Protein 3GIU (pdb70)

Sequence (419 aa):
HILVTGFAPFDNNQNNIINPSWEAVTQQLEDIIIGGTTHHTTIDKLKLPTSFKKKVVDNNIIINKTLASSNHYDVVLAIGQAGGRNAITPERVAIINIDDARIPDNDDFQPIDQQAIHLDGAPAYFSNLPVKATQSSSIINQGLPGALSNSAGTFVCCNHTLYHLGYLQDKHYPHLRFGFIHVPYIPEEQVIGKPDTPSPLEKKIVAGLTAAIEEAISNDEDLLHLALGTTTTEEAHILVTGFAPFDNQNNINPSWEAVTTQQLEDIIIGTHTTIDDKLKLPTSFKKKVDNNIIINKTLASSNHYDVVLAIGQAGGRNAITPERVAIINIDDARIPDNDDFQPIDQAIHLDGAPPAYFSNLPVKATQSSSIINQGLPGALSNSAGTFVCCNHTLYHLGYLQDKHYPHLRFGFIHVPYIPEQVIGKPDTPPSPLEEKIVAGLTAAIEAISNDEDLHLALGTTTTEE

Solvent-accessible surface area: 16725 Å² total

Nearest PDB structures (foldseek):
  3lac-assembly1_A  TM=9.594E-01  e=1.914E-24  Bacillus anthracis
  4gxh-assembly1_C  TM=9.500E-01  e=2.307E-24  Xenorhabdus bovienii SS-2004
  1z8w-assembly1_A  TM=9.478E-01  e=9.084E-23  Pyrococcus furiosus
  1x10-assembly1_B  TM=9.286E-01  e=2.618E-22  Pyrococcus furiosus
  5z47-assembly1_A  TM=9.143E-01  e=6.673E-20  Deinococcus radiodurans R1 = ATCC 13939 = DSM 20539

Secondary structure (DSSP, 8-state):
-EEEEEEPP-TT-S--HHHHHHHHS-SEETTEEEEEEEEPS-HHHHHHHHHHHHHHS--SEEEEEEE-TT--SBEEB-EEES-EE-SS--TTS---EEE-S-TTS-SEEE--S-S---HHHHHTT--B--BS---SSHHHHHHHHHHHHHHHT-TT-EEEEEEEPPPGGGGTT-TT----HHHHHHHHHHHHHT--SSPPP--S-----/--EEEEEE---TT-S--HHHHHHHHS-SEETTEEEEEEEEPS-HHHHHHHHHHHHHHS--SEEEEEEE-TT--SBEEB-EEES-EE-SS--TTS---EEE-S-TTS-SEEE--S-S---HHHHHTT--B--BS---SSHHHHHHHHHHHHHHHT-TT-EEEEEEEPPPGGG-TT-TTS---HHHHHHHHHHHHHT--SSPPP--S-----

Radius of gyration: 21.15 Å; Cα contacts (8 Å, |Δi|>4): 1053; chains: 2; bounding box: 41×49×60 Å

Foldseek 3Di:
DEEEEEEQDWPPDRDWLSLVLQVPADCQQPPDGYDYYYDYQALVPRLVVVVVVVVVDPDQEYEYEGADWQDAFKEWEFKAAQAADAPFAGPVRDGDHGDGLDPPDDRMFTFQWLRQLLVLLVVVVGGGAYHHYPDRGSQSSNQRSVRRCCVPPNVSHGYTYIYFYAADVRCDVPPPIHHHSVSVSVSVSSSVNSTDNDHHDDDPRDDPD/DEEEEEEEADDPPDRGWLSLVLLVVADCQQPNYGYDYDYDYQALVGLLVVVVVDVVVDDGQEYEYEGADWQDAFKEWEFKAAQAADAPFAGPVRHGDHGDGLDPPDDRMATFPWQRQLLVLLVVVVGHGAYDHYPDRGNQSSNQRSVRRCCVPPNVSHGYIYIYFYAAPVVCVVPVSIHHHSVSVSVSVSSVVNSTDNDHHDPDPRDDDD

Organism: Staphylococcus aureus (strain COL) (NCBI:txid93062)

B-factor: mean 13.6, std 8.49, range [3.36, 67.84]

Structure (mmCIF, N/CA/C/O backbone):
data_3GIU
#
_entry.id   3GIU
#
_cell.length_a   42.790
_cell.length_b   81.000
_cell.length_c   119.910
_cell.angle_alpha   90.00
_cell.angle_beta   90.00
_cell.angle_gamma   90.00
#
_symmetry.space_group_name_H-M   'P 21 21 21'
#
loop_
_entity.id
_entity.type
_entity.pdbx_description
1 polymer 'Pyrrolidone-carboxylate peptidase'
2 non-polymer 'ZINC ION'
3 non-polymer 'ACETIC ACID'
4 non-polymer 'TETRAETHYLENE GLYCOL'
5 non-polymer GLYCEROL
6 non-polymer DI(HYDROXYETHYL)ETHER
7 water water
#
loop_
_atom_site.group_PDB
_atom_site.id
_atom_site.type_symbol
_atom_site.label_atom_id
_atom_site.label_alt_id
_atom_site.label_comp_id
_atom_site.label_asym_id
_atom_site.label_entity_id
_atom_site.label_seq_id
_atom_site.pdbx_PDB_ins_code
_atom_site.Cartn_x
_atom_site.Cartn_y
_atom_site.Cartn_z
_atom_site.occupancy
_atom_site.B_iso_or_equiv
_atom_site.auth_seq_id
_atom_site.auth_comp_id
_atom_site.auth_asym_id
_atom_site.auth_atom_id
_atom_site.pdbx_PDB_model_num
ATOM 17 N N . HIS A 1 5 ? 11.555 14.847 -34.236 1.00 10.18 2 HIS A N 1
ATOM 18 C CA . HIS A 1 5 ? 12.723 14.493 -35.021 1.00 9.22 2 HIS A CA 1
ATOM 19 C C . HIS A 1 5 ? 13.797 13.995 -34.065 1.00 8.53 2 HIS A C 1
ATOM 20 O O . HIS A 1 5 ? 14.230 14.733 -33.179 1.00 9.28 2 HIS A O 1
ATOM 27 N N . ILE A 1 6 ? 14.215 12.748 -34.264 1.00 8.50 3 ILE A N 1
ATOM 28 C CA . ILE A 1 6 ? 15.090 12.052 -33.356 1.00 8.53 3 ILE A CA 1
ATOM 29 C C . ILE A 1 6 ? 16.391 11.693 -34.020 1.00 8.48 3 ILE A C 1
ATOM 30 O O . ILE A 1 6 ? 16.414 11.144 -35.117 1.00 10.01 3 ILE A O 1
ATOM 35 N N . LEU A 1 7 ? 17.477 12.066 -33.363 1.00 7.70 4 LEU A N 1
ATOM 36 C CA . LEU A 1 7 ? 18.792 11.595 -33.751 1.00 8.25 4 LEU A CA 1
ATOM 37 C C . LEU A 1 7 ? 19.071 10.318 -32.960 1.00 8.49 4 LEU A C 1
ATOM 38 O O . LEU A 1 7 ? 19.073 10.366 -31.739 1.00 9.17 4 LEU A O 1
ATOM 43 N N . VAL A 1 8 ? 19.293 9.202 -33.654 1.00 7.13 5 VAL A N 1
ATOM 44 C CA . VAL A 1 8 ? 19.591 7.933 -33.018 1.00 6.62 5 VAL A CA 1
ATOM 45 C C . VAL A 1 8 ? 21.032 7.599 -33.413 1.00 7.66 5 VAL A C 1
ATOM 46 O O . VAL A 1 8 ? 21.379 7.529 -34.590 1.00 7.59 5 VAL A O 1
ATOM 50 N N . THR A 1 9 ? 21.866 7.344 -32.407 1.00 6.94 6 THR A N 1
ATOM 51 C CA . THR A 1 9 ? 23.261 7.065 -32.643 1.00 7.22 6 THR A CA 1
ATOM 52 C C . THR A 1 9 ? 23.623 5.650 -32.233 1.00 7.24 6 THR A C 1
ATOM 53 O O . THR A 1 9 ? 23.004 5.062 -31.341 1.00 7.21 6 THR A O 1
ATOM 57 N N . GLY A 1 10 ? 24.631 5.095 -32.903 1.00 6.89 7 GLY A N 1
ATOM 58 C CA . GLY A 1 10 ? 25.252 3.842 -32.487 1.00 5.82 7 GLY A CA 1
ATOM 59 C C . GLY A 1 10 ? 26.753 4.042 -32.506 1.00 6.51 7 GLY A C 1
ATOM 60 O O . GLY A 1 10 ? 27.245 4.976 -33.154 1.00 8.26 7 GLY A O 1
ATOM 61 N N . PHE A 1 11 ? 27.487 3.156 -31.847 1.00 6.10 8 PHE A N 1
ATOM 62 C CA . PHE A 1 11 ? 28.923 3.242 -31.743 1.00 6.22 8 PHE A CA 1
ATOM 63 C C 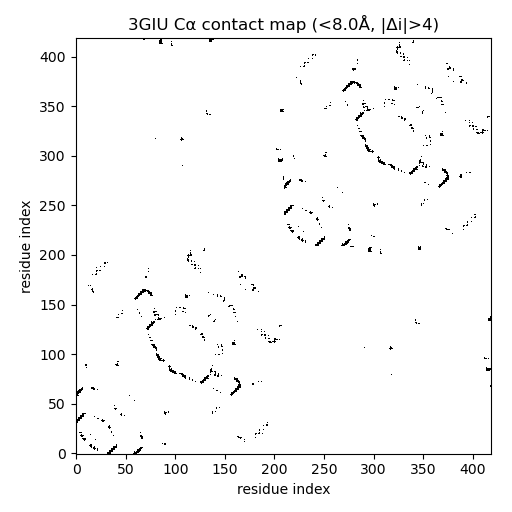. PHE A 1 11 ? 29.655 2.281 -32.679 1.00 6.91 8 PHE A C 1
ATOM 64 O O . PHE A 1 11 ? 29.183 1.203 -33.040 1.00 6.84 8 PHE A O 1
ATOM 72 N N . ALA A 1 12 ? 30.858 2.703 -33.044 1.00 6.66 9 ALA A N 1
ATOM 73 C CA . ALA A 1 12 ? 31.807 1.891 -33.797 1.00 6.45 9 ALA A CA 1
ATOM 74 C C . ALA A 1 12 ? 32.285 0.679 -32.973 1.00 6.22 9 ALA A C 1
ATOM 75 O O . ALA A 1 12 ? 32.291 0.708 -31.741 1.00 6.42 9 ALA A O 1
ATOM 77 N N . PRO A 1 13 ? 32.732 -0.392 -33.639 1.00 6.49 10 PRO A N 1
ATOM 78 C CA . PRO A 1 13 ? 33.314 -1.530 -32.929 1.00 6.97 10 PRO A CA 1
ATOM 79 C C . PRO A 1 13 ? 34.511 -1.101 -32.114 1.00 7.65 10 PRO A C 1
ATOM 80 O O . PRO A 1 13 ? 35.239 -0.187 -32.498 1.00 8.48 10 PRO A O 1
ATOM 84 N N . PHE A 1 14 ? 34.737 -1.785 -31.012 1.00 7.30 11 PHE A N 1
ATOM 85 C CA . PHE A 1 14 ? 35.871 -1.486 -30.153 1.00 7.26 11 PHE A CA 1
ATOM 86 C C . PHE A 1 14 ? 36.291 -2.748 -29.403 1.00 8.72 11 PHE A C 1
ATOM 87 O O . PHE A 1 14 ? 35.642 -3.785 -29.491 1.00 9.15 11 PHE A O 1
ATOM 95 N N . ASP A 1 15 ? 37.372 -2.641 -28.639 1.00 11.56 12 ASP A N 1
ATOM 96 C CA . ASP A 1 15 ? 37.903 -3.771 -27.843 1.00 13.03 12 ASP A CA 1
ATOM 97 C C . ASP A 1 15 ? 38.112 -5.036 -28.679 1.00 14.43 12 ASP A C 1
ATOM 98 O O . ASP A 1 15 ? 37.733 -6.135 -28.270 1.00 14.44 12 ASP A O 1
ATOM 103 N N . ASN A 1 16 ? 38.693 -4.853 -29.862 1.00 15.44 13 ASN A N 1
ATOM 104 C CA A ASN A 1 16 ? 39.028 -5.953 -30.778 0.70 17.25 13 ASN A CA 1
ATOM 105 C CA B ASN A 1 16 ? 39.036 -5.961 -30.779 0.30 16.45 13 ASN A CA 1
ATOM 106 C C . ASN A 1 16 ? 37.841 -6.681 -31.414 1.00 16.55 13 ASN A C 1
ATOM 107 O O . ASN A 1 16 ? 37.999 -7.723 -32.042 1.00 18.30 13 ASN A O 1
ATOM 116 N N . GLN A 1 17 ? 36.652 -6.113 -31.282 1.00 13.27 14 GLN A N 1
ATOM 117 C CA . GLN A 1 17 ? 35.464 -6.645 -31.946 1.00 11.70 14 GLN A CA 1
ATOM 118 C C . GLN A 1 17 ? 35.425 -6.043 -33.340 1.00 10.61 14 GLN A C 1
ATOM 119 O O . GLN A 1 17 ? 35.944 -4.944 -33.566 1.00 12.22 14 GLN A O 1
ATOM 125 N N A ASN A 1 18 ? 34.854 -6.747 -34.302 0.70 9.71 15 ASN A N 1
ATOM 126 N N B ASN A 1 18 ? 34.780 -6.760 -34.258 0.30 9.91 15 ASN A N 1
ATOM 127 C CA A ASN A 1 18 ? 34.764 -6.185 -35.644 0.70 10.35 15 ASN A CA 1
ATOM 128 C CA B ASN A 1 18 ? 34.575 -6.298 -35.624 0.30 9.48 15 ASN A CA 1
ATOM 129 C C A ASN A 1 18 ? 33.364 -5.694 -35.990 0.70 8.00 15 ASN A C 1
ATOM 130 C C B ASN A 1 18 ? 33.220 -5.619 -35.790 0.30 8.24 15 ASN A C 1
ATOM 131 O O A ASN A 1 18 ? 33.066 -5.318 -37.118 0.70 10.16 15 ASN A O 1
ATOM 132 O O B ASN A 1 18 ? 33.031 -4.804 -36.697 0.30 6.47 15 ASN A O 1
ATOM 141 N N A ILE A 1 19 ? 32.497 -5.692 -34.974 0.50 7.44 16 ILE A N 1
ATOM 142 N N B ILE A 1 19 ? 32.289 -5.945 -34.893 0.50 7.92 16 ILE A N 1
ATOM 143 C CA A ILE A 1 19 ? 31.104 -5.315 -35.104 0.50 6.98 16 ILE A CA 1
ATOM 144 C CA B ILE A 1 19 ? 30.936 -5.479 -34.965 0.50 9.15 16 ILE A CA 1
ATOM 145 C C A ILE A 1 19 ? 30.632 -4.738 -33.754 0.50 5.51 16 ILE A C 1
ATOM 146 C C B ILE A 1 19 ? 30.564 -4.786 -33.679 0.50 6.98 16 ILE A C 1
ATOM 147 O O A ILE A 1 19 ? 31.194 -5.096 -32.727 0.50 5.68 16 ILE A O 1
ATOM 148 O O B ILE A 1 19 ? 31.129 -5.088 -32.631 0.50 7.92 16 ILE A O 1
ATOM 157 N N . ASN A 1 20 ? 29.637 -3.838 -33.761 1.00 6.71 17 ASN A N 1
ATOM 158 C CA . ASN A 1 20 ? 29.061 -3.259 -32.538 1.00 5.90 17 ASN A CA 1
ATOM 159 C C . ASN A 1 20 ? 27.544 -3.357 -32.697 1.00 6.68 17 ASN A C 1
ATOM 160 O O . ASN A 1 20 ? 26.981 -2.781 -33.646 1.00 6.30 17 ASN A O 1
ATOM 165 N N . PRO A 1 21 ? 26.861 -4.089 -31.794 1.00 5.76 18 PRO A N 1
ATOM 166 C CA . PRO A 1 21 ? 25.428 -4.301 -31.978 1.00 6.80 18 PRO A CA 1
ATOM 167 C C . PRO A 1 21 ? 24.613 -3.040 -31.931 1.00 5.88 18 PRO A C 1
ATOM 168 O O . PRO A 1 21 ? 23.501 -3.022 -32.438 1.00 6.61 18 PRO A O 1
ATOM 172 N N . SER A 1 22 ? 25.119 -2.002 -31.285 1.00 6.18 19 SER A N 1
ATOM 173 C CA . SER A 1 22 ? 24.372 -0.753 -31.217 1.00 5.95 19 SER A CA 1
ATOM 174 C C . SER A 1 22 ? 24.199 -0.166 -32.624 1.00 6.67 19 SER A C 1
ATOM 175 O O . SER A 1 22 ? 23.088 0.128 -33.051 1.00 7.43 19 SER A O 1
ATOM 178 N N . TRP A 1 23 ? 25.292 -0.050 -33.364 1.00 6.72 20 TRP A N 1
ATOM 179 C CA . TRP A 1 23 ? 25.203 0.446 -34.710 1.00 6.27 20 TRP A CA 1
ATOM 180 C C . TRP A 1 23 ? 24.451 -0.537 -35.608 1.00 6.60 20 TRP A C 1
ATOM 181 O O . TRP A 1 23 ? 23.616 -0.138 -36.402 1.00 6.09 20 TRP A O 1
ATOM 192 N N . GLU A 1 24 ? 24.711 -1.837 -35.460 1.00 6.05 21 GLU A N 1
ATOM 193 C CA . GLU A 1 24 ? 24.017 -2.817 -36.317 1.00 6.25 21 GLU A CA 1
ATOM 194 C C . GLU A 1 24 ? 22.512 -2.650 -36.141 1.00 5.91 21 GLU A C 1
ATOM 195 O O . GLU A 1 24 ? 21.766 -2.627 -37.104 1.00 6.93 21 GLU A O 1
ATOM 201 N N . ALA A 1 25 ? 22.053 -2.541 -34.909 1.00 5.11 22 ALA A N 1
ATOM 202 C CA . ALA A 1 25 ? 20.612 -2.393 -34.656 1.00 5.55 22 ALA A CA 1
ATOM 203 C C . ALA A 1 25 ? 20.078 -1.088 -35.233 1.00 5.59 22 ALA A C 1
ATOM 204 O O . ALA A 1 25 ? 19.014 -1.055 -35.852 1.00 5.73 22 ALA A O 1
ATOM 206 N N . VAL A 1 26 ? 20.787 0.005 -34.983 1.00 5.70 23 VAL A N 1
ATOM 207 C CA . VAL A 1 26 ? 20.376 1.288 -35.523 1.00 5.96 23 VAL A CA 1
ATOM 208 C C . VAL A 1 26 ? 20.236 1.262 -37.040 1.00 6.68 23 VAL A C 1
ATOM 209 O O . VAL A 1 26 ? 19.273 1.814 -37.571 1.00 6.08 23 VAL A O 1
ATOM 213 N N . THR A 1 27 ? 21.156 0.599 -37.730 1.00 6.23 24 THR A N 1
ATOM 214 C CA . THR A 1 27 ? 21.056 0.551 -39.184 1.00 6.69 24 THR A CA 1
ATOM 215 C C . THR A 1 27 ? 19.734 -0.046 -39.668 1.00 6.43 24 THR A C 1
ATOM 216 O O . THR A 1 27 ? 19.224 0.331 -40.706 1.00 7.29 24 THR A O 1
ATOM 220 N N . GLN A 1 28 ? 19.192 -0.975 -38.892 1.00 6.08 25 GLN A N 1
ATOM 221 C CA A GLN A 1 28 ? 17.983 -1.706 -39.266 0.50 6.72 25 GLN A CA 1
ATOM 222 C CA B GLN A 1 28 ? 17.971 -1.702 -39.266 0.50 7.13 25 GLN A CA 1
ATOM 223 C C . GLN A 1 28 ? 16.677 -1.066 -38.834 1.00 6.39 25 GLN A C 1
ATOM 224 O O . GLN A 1 28 ? 15.601 -1.548 -39.205 1.00 8.83 25 GLN A O 1
ATOM 235 N N . LEU A 1 29 ? 16.752 0.003 -38.053 1.00 6.61 26 LEU A N 1
ATOM 236 C CA . LEU A 1 29 ? 15.535 0.712 -37.676 1.00 7.96 26 LEU A CA 1
ATOM 237 C C . LEU A 1 29 ? 14.837 1.331 -38.898 1.00 6.94 26 LEU A C 1
ATOM 238 O O . LEU A 1 29 ? 15.482 1.790 -39.847 1.00 8.53 26 LEU A O 1
ATOM 243 N N . GLU A 1 30 ? 13.510 1.341 -38.889 1.00 7.81 27 GLU A N 1
ATOM 244 C CA . GLU A 1 30 ? 12.765 2.121 -39.886 1.00 7.66 27 GLU A CA 1
ATOM 245 C C . GLU A 1 30 ? 13.055 3.619 -39.753 1.00 8.00 27 GLU A C 1
ATOM 246 O O . GLU A 1 30 ? 13.357 4.106 -38.679 1.00 9.06 27 GLU A O 1
ATOM 252 N N . ASP A 1 31 ? 12.965 4.337 -40.860 1.00 8.76 28 ASP A N 1
ATOM 253 C CA . ASP A 1 31 ? 13.264 5.761 -40.870 1.00 9.79 28 ASP A CA 1
ATOM 254 C C . ASP A 1 31 ? 12.168 6.617 -40.237 1.00 9.70 28 ASP A C 1
ATOM 255 O O . ASP A 1 31 ? 12.414 7.764 -39.886 1.00 11.03 28 ASP A O 1
ATOM 260 N N . ILE A 1 32 ? 10.971 6.056 -40.130 1.00 9.41 29 ILE A N 1
ATOM 261 C CA . ILE A 1 32 ? 9.864 6.688 -39.433 1.00 9.51 29 ILE A CA 1
ATOM 262 C C . ILE A 1 32 ? 9.300 5.600 -38.516 1.00 8.87 29 ILE A C 1
ATOM 263 O O . ILE A 1 32 ? 8.996 4.484 -38.961 1.00 10.43 29 ILE A O 1
ATOM 268 N N A ILE A 1 33 ? 9.250 5.913 -37.221 0.60 9.69 30 ILE A N 1
ATOM 269 N N B ILE A 1 33 ? 9.150 5.917 -37.243 0.40 9.61 30 ILE A N 1
ATOM 270 C CA A ILE A 1 33 ? 8.757 5.001 -36.170 0.60 8.80 30 ILE A CA 1
ATOM 271 C CA B ILE A 1 33 ? 8.530 4.994 -36.303 0.40 9.18 30 ILE A CA 1
ATOM 272 C C A ILE A 1 33 ? 7.757 5.746 -35.276 0.60 9.59 30 ILE A C 1
ATOM 273 C C B ILE A 1 33 ? 7.372 5.767 -35.697 0.40 9.73 30 ILE A C 1
ATOM 274 O O A ILE A 1 33 ? 8.050 6.808 -34.745 0.60 9.34 30 ILE A O 1
ATOM 275 O O B ILE A 1 33 ? 7.580 6.697 -34.916 0.40 8.78 30 ILE A O 1
ATOM 284 N N A GLY A 1 34 ? 6.567 5.175 -35.104 0.30 8.72 31 GLY A N 1
ATOM 285 N N B GLY A 1 34 ? 6.148 5.399 -36.063 0.70 11.74 31 GLY A N 1
ATOM 286 C CA A GLY A 1 34 ? 5.517 5.811 -34.295 0.30 10.26 31 GLY A CA 1
ATOM 287 C CA B GLY A 1 34 ? 4.999 6.182 -35.652 0.70 12.01 31 GLY A CA 1
ATOM 288 C C A GLY A 1 34 ? 5.324 7.286 -34.613 0.30 10.80 31 GLY A C 1
ATOM 289 C C B GLY A 1 34 ? 5.188 7.611 -36.125 0.70 12.56 31 GLY A C 1
ATOM 290 O O A GLY A 1 34 ? 5.130 8.112 -33.711 0.30 12.17 31 GLY A O 1
ATOM 291 O O B GLY A 1 34 ? 5.420 7.858 -37.309 0.70 14.90 31 GLY A O 1
ATOM 292 N N A THR A 1 35 ? 5.377 7.610 -35.903 0.30 10.37 32 THR A N 1
ATOM 293 N N B THR A 1 35 ? 5.151 8.556 -35.199 0.70 11.64 32 THR A N 1
ATOM 294 C CA A THR A 1 35 ? 5.209 8.981 -36.402 0.30 10.23 32 THR A CA 1
ATOM 295 C CA B THR A 1 35 ? 5.293 9.970 -35.551 0.70 13.37 32 THR A CA 1
ATOM 296 C C A THR A 1 35 ? 6.479 9.828 -36.277 0.30 9.65 32 THR A C 1
ATOM 297 C C B THR A 1 35 ? 6.710 10.504 -35.310 0.70 13.31 32 THR A C 1
ATOM 298 O O A THR A 1 35 ? 6.577 10.910 -36.855 0.30 9.13 32 THR A O 1
ATOM 299 O O B THR A 1 35 ? 6.942 11.719 -35.267 0.70 16.30 32 THR A O 1
ATOM 306 N N A HIS A 1 36 ? 7.451 9.336 -35.522 0.30 9.45 33 HIS A N 1
ATOM 307 N N B HIS A 1 36 ? 7.659 9.595 -35.178 0.70 10.65 33 HIS A N 1
ATOM 308 C CA A HIS A 1 36 ? 8.700 10.058 -35.309 0.30 10.29 33 HIS A CA 1
ATOM 309 C CA B HIS A 1 36 ? 9.035 9.963 -34.922 0.70 10.64 33 HIS A CA 1
ATOM 310 C C A HIS A 1 36 ? 9.727 9.806 -36.408 0.30 9.98 33 HIS A C 1
ATOM 311 C C B HIS A 1 36 ? 9.794 9.805 -36.242 0.70 9.96 33 HIS A C 1
ATOM 312 O O A HIS A 1 36 ? 10.000 8.660 -36.770 0.30 9.93 33 HIS A O 1
ATOM 313 O O B HIS A 1 36 ? 9.739 8.736 -36.867 0.70 10.41 33 HIS A O 1
ATOM 326 N N A THR A 1 37 ? 10.311 10.884 -36.921 0.30 9.63 34 THR A N 1
ATOM 327 N N B THR A 1 37 ? 10.482 10.856 -36.683 0.70 9.02 34 THR A N 1
ATOM 328 C CA A THR A 1 37 ? 11.344 10.778 -37.943 0.30 9.98 34 THR A CA 1
ATOM 329 C CA B THR A 1 37 ? 11.336 10.746 -37.867 0.70 9.99 34 THR A CA 1
ATOM 330 C C A THR A 1 37 ? 12.671 10.430 -37.272 0.30 9.66 34 THR A C 1
ATOM 331 C C B THR A 1 37 ? 12.761 10.558 -37.371 0.70 9.35 34 THR A C 1
ATOM 332 O O A THR A 1 37 ? 12.968 10.914 -36.175 0.30 9.30 34 THR A O 1
ATOM 333 O O B THR A 1 37 ? 13.237 11.325 -36.521 0.70 10.02 34 THR A O 1
ATOM 340 N N . ILE A 1 38 ? 13.435 9.550 -37.915 1.00 9.82 35 ILE A N 1
ATOM 341 C CA . ILE A 1 38 ? 14.721 9.106 -37.410 1.00 10.40 35 ILE A CA 1
ATOM 342 C C . ILE A 1 38 ? 15.871 9.477 -38.342 1.00 9.48 35 ILE A C 1
ATOM 343 O O . ILE A 1 38 ? 15.819 9.185 -39.532 1.00 11.41 35 ILE A O 1
ATOM 348 N N . ASP A 1 39 ? 16.892 10.119 -37.789 1.00 8.88 36 ASP A N 1
ATOM 349 C CA . ASP A 1 39 ? 18.194 10.315 -38.442 1.00 8.36 36 ASP A CA 1
ATOM 350 C C . ASP A 1 39 ? 19.176 9.430 -37.687 1.00 9.01 36 ASP A C 1
ATOM 351 O O . ASP A 1 39 ? 19.142 9.382 -36.470 1.00 12.06 36 ASP A O 1
ATOM 356 N N . LYS A 1 40 ? 20.043 8.766 -38.414 1.00 7.97 37 LYS A N 1
ATOM 357 C CA . LYS A 1 40 ? 20.992 7.832 -37.843 1.00 7.26 37 LYS A CA 1
ATOM 358 C C . LYS A 1 40 ? 22.405 8.362 -37.972 1.00 7.15 37 LYS A C 1
ATOM 359 O O . LYS A 1 40 ? 22.784 8.899 -39.012 1.00 8.79 37 LYS A O 1
ATOM 365 N N . LEU A 1 41 ? 23.201 8.180 -36.927 1.00 6.97 38 LEU A N 1
ATOM 366 C CA . LEU A 1 41 ? 24.576 8.627 -36.909 1.00 7.27 38 LEU A CA 1
ATOM 367 C C . LEU A 1 41 ? 25.460 7.631 -36.176 1.00 6.98 38 LEU A C 1
ATOM 368 O O . LEU A 1 41 ? 25.159 7.228 -35.048 1.00 8.18 38 LEU A O 1
ATOM 373 N N . LYS A 1 42 ? 26.547 7.246 -36.833 1.00 5.90 39 LYS A N 1
ATOM 374 C CA . LYS A 1 42 ? 27.561 6.372 -36.242 1.00 6.86 39 LYS A CA 1
ATOM 375 C C . LYS A 1 42 ? 28.620 7.223 -35.579 1.00 6.76 39 LYS A C 1
ATOM 376 O O . LYS A 1 42 ? 29.239 8.084 -36.204 1.00 8.83 39 LYS A O 1
ATOM 382 N N . LEU A 1 43 ? 28.768 7.037 -34.280 1.00 7.33 40 LEU A N 1
ATOM 383 C CA . LEU A 1 43 ? 29.774 7.706 -33.482 1.00 7.70 40 LEU A CA 1
ATOM 384 C C . LEU A 1 43 ? 31.020 6.854 -33.303 1.00 7.07 40 LEU A C 1
ATOM 385 O O . LEU A 1 43 ? 30.934 5.648 -33.113 1.00 7.65 40 LEU A O 1
ATOM 390 N N . PRO A 1 44 ? 32.190 7.503 -33.336 1.00 7.80 41 PRO A N 1
ATOM 391 C CA . PRO A 1 44 ? 33.411 6.781 -33.001 1.00 7.32 41 PRO A CA 1
ATOM 392 C C . PRO A 1 44 ? 33.384 6.413 -31.520 1.00 7.41 41 PRO A C 1
ATOM 393 O O . PRO A 1 44 ? 32.813 7.145 -30.696 1.00 7.59 41 PRO A O 1
ATOM 397 N N . THR A 1 45 ? 34.038 5.309 -31.180 1.00 6.52 42 THR A N 1
ATOM 398 C CA . THR A 1 45 ? 34.137 4.928 -29.776 1.00 5.98 42 THR A CA 1
ATOM 399 C C . THR A 1 45 ? 35.402 5.628 -29.264 1.00 6.38 42 THR A C 1
ATOM 400 O O . THR A 1 45 ? 36.495 5.053 -29.190 1.00 7.06 42 THR A O 1
ATOM 404 N N . SER A 1 46 ? 35.225 6.924 -28.996 1.00 6.45 43 SER A N 1
ATOM 405 C CA . SER A 1 46 ? 36.328 7.858 -28.754 1.00 6.09 43 SER A CA 1
ATOM 406 C C . SER A 1 46 ? 35.883 8.932 -27.756 1.00 6.31 43 SER A C 1
ATOM 407 O O . SER A 1 46 ? 34.968 9.712 -28.038 1.00 8.31 43 SER A O 1
ATOM 410 N N . PHE A 1 47 ? 36.505 8.963 -26.590 1.00 5.70 44 PHE A N 1
ATOM 411 C CA . PHE A 1 47 ? 36.179 9.971 -25.596 1.00 6.77 44 PHE A CA 1
ATOM 412 C C . PHE A 1 47 ? 36.398 11.388 -26.108 1.00 8.44 44 PHE A C 1
ATOM 413 O O . PHE A 1 47 ? 35.614 12.282 -25.800 1.00 12.14 44 PHE A O 1
ATOM 421 N N . LYS A 1 48 ? 37.466 11.613 -26.866 1.00 7.51 45 LYS A N 1
ATOM 422 C CA A LYS A 1 48 ? 37.799 12.987 -27.262 0.60 8.99 45 LYS A CA 1
ATOM 423 C CA B LYS A 1 48 ? 37.818 12.972 -27.275 0.40 8.61 45 LYS A CA 1
ATOM 424 C C . LYS A 1 48 ? 36.999 13.509 -28.425 1.00 8.79 45 LYS A C 1
ATOM 425 O O . LYS A 1 48 ? 36.865 14.725 -28.561 1.00 12.08 45 LYS A O 1
ATOM 436 N N . LYS A 1 49 ? 36.466 12.614 -29.252 1.00 8.26 46 LYS A N 1
ATOM 437 C CA . LYS A 1 49 ? 35.740 13.026 -30.436 1.00 8.15 46 LYS A CA 1
ATOM 438 C C . LYS A 1 49 ? 34.245 13.137 -30.296 1.00 9.14 46 LYS A C 1
ATOM 439 O O . LYS A 1 49 ? 33.621 13.951 -30.975 1.00 9.82 46 LYS A O 1
ATOM 445 N N . VAL A 1 50 ? 33.654 12.321 -29.436 1.00 8.78 47 VAL A N 1
ATOM 446 C CA A VAL A 1 50 ? 32.194 12.244 -29.383 0.50 9.24 47 VAL A CA 1
ATOM 447 C CA B VAL A 1 50 ? 32.204 12.237 -29.417 0.50 9.51 47 VAL A CA 1
ATOM 448 C C . VAL A 1 50 ? 31.490 13.556 -29.073 1.00 9.02 47 VAL A C 1
ATOM 449 O O . VAL A 1 50 ? 30.495 13.885 -29.697 1.00 9.87 47 VAL A O 1
ATOM 456 N N . ASP A 1 51 ? 31.997 14.316 -28.105 1.00 10.32 48 ASP A N 1
ATOM 457 C CA . ASP A 1 51 ? 31.259 15.527 -27.715 1.00 11.74 48 ASP A CA 1
ATOM 458 C C . ASP A 1 51 ? 31.212 16.554 -28.820 1.00 10.75 48 ASP A C 1
ATOM 459 O O . ASP A 1 51 ? 30.173 17.170 -29.051 1.00 11.96 48 ASP A O 1
ATOM 464 N N A ASN A 1 52 ? 32.327 16.711 -29.507 0.70 10.86 49 ASN A N 1
ATOM 465 N N B ASN A 1 52 ? 32.337 16.716 -29.508 0.30 11.45 49 ASN A N 1
ATOM 466 C CA A ASN A 1 52 ? 32.399 17.647 -30.620 0.70 12.18 49 ASN A CA 1
ATOM 467 C CA B ASN A 1 52 ? 32.426 17.639 -30.634 0.30 12.02 49 ASN A CA 1
ATOM 468 C C A ASN A 1 52 ? 31.474 17.227 -31.758 0.70 10.69 49 ASN A C 1
ATOM 469 C C B ASN A 1 52 ? 31.510 17.231 -31.782 0.30 10.92 49 ASN A C 1
ATOM 470 O O A ASN A 1 52 ? 30.817 18.073 -32.363 0.70 10.27 49 ASN A O 1
ATOM 471 O O B ASN A 1 52 ? 30.907 18.094 -32.419 0.30 10.84 49 ASN A O 1
ATOM 480 N N . ILE A 1 53 ? 31.408 15.929 -32.052 1.00 9.66 50 ILE A N 1
ATOM 481 C CA . ILE A 1 53 ? 30.500 15.450 -33.106 1.00 9.28 50 ILE A CA 1
ATOM 482 C C . ILE A 1 53 ? 29.054 15.783 -32.708 1.00 9.00 50 ILE A C 1
ATOM 483 O O . ILE A 1 53 ? 28.280 16.325 -33.516 1.00 9.49 50 ILE A O 1
ATOM 488 N N . ILE A 1 54 ? 28.680 15.474 -31.467 1.00 8.35 51 ILE A N 1
ATOM 489 C CA A ILE A 1 54 ? 27.337 15.806 -30.999 0.50 9.24 51 ILE A CA 1
ATOM 490 C CA B ILE A 1 54 ? 27.341 15.817 -30.983 0.50 9.53 51 ILE A CA 1
ATOM 491 C C . ILE A 1 54 ? 27.072 17.321 -31.072 1.00 9.29 51 ILE A C 1
ATOM 492 O O . ILE A 1 54 ? 26.028 17.747 -31.569 1.00 9.78 51 ILE A O 1
ATOM 501 N N . ASN A 1 55 ? 28.018 18.121 -30.602 1.00 9.91 52 ASN A N 1
ATOM 502 C CA . ASN A 1 55 ? 27.847 19.572 -30.632 1.00 10.80 52 ASN A CA 1
ATOM 503 C C . ASN A 1 55 ? 27.582 20.076 -32.045 1.00 9.73 52 ASN A C 1
ATOM 504 O O . ASN A 1 55 ? 26.649 20.852 -32.305 1.00 10.75 52 ASN A O 1
ATOM 509 N N . LYS A 1 56 ? 28.419 19.634 -32.968 1.00 9.81 53 LYS A N 1
ATOM 510 C CA . LYS A 1 56 ? 28.282 20.094 -34.345 1.00 9.80 53 LYS A CA 1
ATOM 511 C C . LYS A 1 56 ? 27.002 19.614 -35.014 1.00 9.49 53 LYS A C 1
ATOM 512 O O . LYS A 1 56 ? 26.397 20.318 -35.827 1.00 10.62 53 LYS A O 1
ATOM 518 N N . THR A 1 57 ? 26.587 18.403 -34.676 1.00 9.92 54 THR A N 1
ATOM 519 C CA . THR A 1 57 ? 25.374 17.850 -35.242 1.00 10.81 54 THR A CA 1
ATOM 520 C C . THR A 1 57 ? 24.155 18.635 -34.761 1.00 11.52 54 THR A C 1
ATOM 521 O O . THR A 1 57 ? 23.278 18.936 -35.544 1.00 12.13 54 THR A O 1
ATOM 525 N N . LEU A 1 58 ? 24.101 18.970 -33.477 1.00 11.24 55 LEU A N 1
ATOM 526 C CA . LEU A 1 58 ? 22.958 19.744 -32.963 1.00 12.10 55 LEU A CA 1
ATOM 527 C C . LEU A 1 58 ? 22.954 21.162 -33.514 1.00 11.83 55 LEU A C 1
ATOM 528 O O . LEU A 1 58 ? 21.899 21.792 -33.665 1.00 15.28 55 LEU A O 1
ATOM 533 N N . ALA A 1 59 ? 24.143 21.673 -33.807 1.00 13.94 56 ALA A N 1
ATOM 534 C CA . ALA A 1 59 ? 24.277 23.020 -34.356 1.00 15.22 56 ALA A CA 1
ATOM 535 C C . ALA A 1 59 ? 23.816 23.109 -35.806 1.00 14.83 56 ALA A C 1
ATOM 536 O O . ALA A 1 59 ? 23.425 24.196 -36.266 1.00 16.39 56 ALA A O 1
ATOM 538 N N . SER A 1 60 ? 23.859 21.991 -36.529 1.00 15.39 57 SER A N 1
ATOM 539 C CA A SER A 1 60 ? 23.531 22.001 -37.958 0.50 15.89 57 SER A CA 1
ATOM 540 C CA B SER A 1 60 ? 23.548 21.961 -37.959 0.50 15.87 57 SER A CA 1
ATOM 541 C C . SER A 1 60 ? 22.138 21.477 -38.282 1.00 16.14 57 SER A C 1
ATOM 542 O O . SER A 1 60 ? 21.671 21.619 -39.414 1.00 17.80 57 SER A O 1
ATOM 547 N N . ASN A 1 61 ? 21.477 20.885 -37.294 1.00 16.25 58 ASN A N 1
ATOM 548 C CA . ASN A 1 61 ? 20.194 20.246 -37.474 1.00 17.65 58 ASN A CA 1
ATOM 549 C C . ASN A 1 61 ? 19.352 20.430 -36.253 1.00 17.20 58 ASN A C 1
ATOM 550 O O . ASN A 1 61 ? 19.897 20.411 -35.142 1.00 20.12 58 ASN A O 1
ATOM 555 N N . HIS A 1 62 ? 18.034 20.517 -36.429 1.00 15.36 59 HIS A N 1
ATOM 556 C CA . HIS A 1 62 ? 17.137 20.589 -35.283 1.00 14.71 59 HIS A CA 1
ATOM 557 C C . HIS A 1 62 ? 16.626 19.223 -34.876 1.00 13.71 59 HIS A C 1
ATOM 558 O O . HIS A 1 62 ? 15.859 18.582 -35.606 1.00 15.37 59 HIS A O 1
ATOM 565 N N . TYR A 1 63 ? 17.035 18.806 -33.695 1.00 11.53 60 TYR A N 1
ATOM 566 C CA . TYR A 1 63 ? 16.544 17.564 -33.134 1.00 10.65 60 TYR A CA 1
ATOM 567 C C . TYR A 1 63 ? 15.752 17.827 -31.881 1.00 10.86 60 TYR A C 1
ATOM 568 O O . TYR A 1 63 ? 16.146 18.604 -31.022 1.00 12.84 60 TYR A O 1
ATOM 577 N N . ASP A 1 64 ? 14.624 17.150 -31.762 1.00 9.81 61 ASP A N 1
ATOM 578 C CA . ASP A 1 64 ? 13.834 17.205 -30.533 1.00 9.54 61 ASP A CA 1
ATOM 579 C C . ASP A 1 64 ? 14.381 16.231 -29.494 1.00 9.35 61 ASP A C 1
ATOM 580 O O . ASP A 1 64 ? 14.218 16.428 -28.296 1.00 9.53 61 ASP A O 1
ATOM 585 N N . VAL A 1 65 ? 14.993 15.150 -29.969 1.00 8.38 62 VAL A N 1
ATOM 586 C CA . VAL A 1 65 ? 15.484 14.082 -29.122 1.00 9.06 62 VAL A CA 1
ATOM 587 C C . VAL A 1 65 ? 16.804 13.569 -29.665 1.00 8.29 62 VAL A C 1
ATOM 588 O O . VAL A 1 65 ? 16.981 13.458 -30.882 1.00 8.60 62 VAL A O 1
ATOM 592 N N . VAL A 1 66 ? 17.725 13.270 -28.756 1.00 8.24 63 VAL A N 1
ATOM 593 C CA . VAL A 1 66 ? 18.919 12.480 -29.085 1.00 8.19 63 VAL A CA 1
ATOM 594 C C . VAL A 1 66 ? 18.861 11.207 -28.240 1.00 7.72 63 VAL A C 1
ATOM 595 O O . VAL A 1 66 ? 18.813 11.282 -27.008 1.00 8.69 63 VAL A O 1
ATOM 599 N N . LEU A 1 67 ? 18.858 10.069 -28.925 1.00 7.85 64 LEU A N 1
ATOM 600 C CA . LEU A 1 67 ? 18.793 8.763 -28.297 1.00 7.48 64 LEU A CA 1
ATOM 601 C C . LEU A 1 67 ? 20.023 7.979 -28.726 1.00 7.27 64 LEU A C 1
ATOM 602 O O . LEU A 1 67 ? 20.141 7.587 -29.886 1.00 8.34 64 LEU A O 1
ATOM 607 N N . ALA A 1 68 ? 20.953 7.781 -27.793 1.00 7.34 65 ALA A N 1
ATOM 608 C CA . ALA A 1 68 ? 22.209 7.102 -28.092 1.00 7.01 65 ALA A CA 1
ATOM 609 C C . ALA A 1 68 ? 22.106 5.636 -27.690 1.00 7.17 65 ALA A C 1
ATOM 610 O O . ALA A 1 68 ? 21.608 5.321 -26.600 1.00 7.80 65 ALA A O 1
ATOM 612 N N . ILE A 1 69 ? 22.579 4.746 -28.567 1.00 7.12 66 ILE A N 1
ATOM 613 C CA . ILE A 1 69 ? 22.568 3.310 -28.323 1.00 6.94 66 ILE A CA 1
ATOM 614 C C . ILE A 1 69 ? 24.017 2.838 -28.167 1.00 6.24 66 ILE A C 1
ATOM 615 O O . ILE A 1 69 ? 24.906 3.301 -28.858 1.00 7.14 66 ILE A O 1
ATOM 620 N N . GLY A 1 70 ? 24.237 1.888 -27.276 1.00 6.66 67 GLY A N 1
ATOM 621 C CA . GLY A 1 70 ? 25.555 1.300 -27.068 1.00 6.68 67 GLY A CA 1
ATOM 622 C C . GLY A 1 70 ? 25.526 -0.145 -26.695 1.00 6.43 67 GLY A C 1
ATOM 623 O O . GLY A 1 70 ? 24.542 -0.611 -26.186 1.00 7.96 67 GLY A O 1
ATOM 624 N N . GLN A 1 71 ? 26.641 -0.810 -26.953 1.00 7.72 68 GLN A N 1
ATOM 625 C CA . GLN A 1 71 ? 26.872 -2.192 -26.533 1.00 6.82 68 GLN A CA 1
ATOM 626 C C . GLN A 1 71 ? 27.175 -2.255 -25.047 1.00 7.64 68 GLN A C 1
ATOM 627 O O . GLN A 1 71 ? 28.038 -1.517 -24.574 1.00 9.37 68 GLN A O 1
ATOM 633 N N . ALA A 1 72 ? 26.491 -3.146 -24.336 1.00 7.21 69 ALA A N 1
ATOM 634 C CA . ALA A 1 72 ? 26.801 -3.502 -22.939 1.00 7.95 69 ALA A CA 1
ATOM 635 C C . ALA A 1 72 ? 27.097 -4.981 -22.920 1.00 8.48 69 ALA A C 1
ATOM 636 O O . ALA A 1 72 ? 26.253 -5.787 -22.556 1.00 9.96 69 ALA A O 1
ATOM 638 N N . GLY A 1 73 ? 28.324 -5.315 -23.299 1.00 9.11 70 GLY A N 1
ATOM 639 C CA . GLY A 1 73 ? 28.722 -6.706 -23.353 1.00 9.85 70 GLY A CA 1
ATOM 640 C C . GLY A 1 73 ? 28.586 -7.357 -21.998 1.00 10.23 70 GLY A C 1
ATOM 641 O O . GLY A 1 73 ? 29.109 -6.838 -21.010 1.00 14.23 70 GLY A O 1
ATOM 642 N N . GLY A 1 74 ? 27.856 -8.465 -21.942 1.00 9.62 71 GLY A N 1
ATOM 643 C CA . GLY A 1 74 ? 27.607 -9.160 -20.684 1.00 11.58 71 GLY A CA 1
ATOM 644 C C . GLY A 1 74 ? 26.195 -8.965 -20.151 1.00 11.88 71 GLY A C 1
ATOM 645 O O . GLY A 1 74 ? 25.736 -9.757 -19.320 1.00 13.51 71 GLY A O 1
ATOM 646 N N . ARG A 1 75 ? 25.492 -7.921 -20.578 1.00 9.93 72 ARG A N 1
ATOM 647 C CA . ARG A 1 75 ? 24.124 -7.737 -20.153 1.00 9.47 72 ARG A CA 1
ATOM 648 C C . ARG A 1 75 ? 23.241 -8.700 -20.936 1.00 9.03 72 ARG A C 1
ATOM 649 O O . ARG A 1 75 ? 23.557 -9.102 -22.058 1.00 10.48 72 ARG A O 1
ATOM 657 N N . ASN A 1 76 ? 22.115 -9.053 -20.329 1.00 9.79 73 ASN A N 1
ATOM 658 C CA . ASN A 1 76 ? 21.163 -9.981 -20.923 1.00 11.28 73 ASN A CA 1
ATOM 659 C C . ASN A 1 76 ? 19.796 -9.384 -21.205 1.00 10.99 73 ASN A C 1
ATOM 660 O O . ASN A 1 76 ? 18.827 -10.096 -21.447 1.00 13.36 73 ASN A O 1
ATOM 665 N N . ALA A 1 77 ? 19.733 -8.059 -21.196 1.00 8.94 74 ALA A N 1
ATOM 666 C CA . ALA A 1 77 ? 18.501 -7.343 -21.471 1.00 9.14 74 ALA A CA 1
ATOM 667 C C . ALA A 1 77 ? 18.815 -6.062 -22.252 1.00 8.16 74 ALA A C 1
ATOM 668 O O . ALA A 1 77 ? 19.941 -5.607 -22.269 1.00 9.25 74 ALA A O 1
ATOM 670 N N . ILE A 1 78 ? 17.790 -5.506 -22.895 1.00 7.29 75 ILE A N 1
ATOM 671 C CA . ILE A 1 78 ? 17.842 -4.201 -23.487 1.00 6.31 75 ILE A CA 1
ATOM 672 C C . ILE A 1 78 ? 17.539 -3.227 -22.347 1.00 7.23 75 ILE A C 1
ATOM 673 O O . ILE A 1 78 ? 16.509 -3.351 -21.696 1.00 8.29 75 ILE A O 1
ATOM 678 N N . THR A 1 79 ? 18.417 -2.240 -22.126 1.00 7.01 76 THR A N 1
ATOM 679 C CA . THR A 1 79 ? 18.284 -1.421 -20.939 1.00 7.03 76 THR A CA 1
ATOM 680 C C . THR A 1 79 ? 18.405 0.077 -21.174 1.00 6.58 76 THR A C 1
ATOM 681 O O . THR A 1 79 ? 19.522 0.623 -21.315 1.00 7.35 76 THR A O 1
ATOM 685 N N . PRO A 1 80 ? 17.268 0.794 -21.210 1.00 7.11 77 PRO A N 1
ATOM 686 C CA . PRO A 1 80 ? 17.334 2.255 -21.092 1.00 6.75 77 PRO A CA 1
ATOM 687 C C . PRO A 1 80 ? 18.092 2.642 -19.824 1.00 6.51 77 PRO A C 1
ATOM 688 O O . PRO A 1 80 ? 18.052 1.907 -18.813 1.00 7.25 77 PRO A O 1
ATOM 692 N N . GLU A 1 81 ? 18.774 3.775 -19.875 1.00 6.32 78 GLU A N 1
ATOM 693 C CA . GLU A 1 81 ? 19.587 4.243 -18.769 1.00 7.22 78 GLU A CA 1
ATOM 694 C C . GLU A 1 81 ? 18.921 5.401 -18.043 1.00 6.88 78 GLU A C 1
ATOM 695 O O . GLU A 1 81 ? 18.509 6.381 -18.661 1.00 8.21 78 GLU A O 1
ATOM 701 N N . ARG A 1 82 ? 18.864 5.318 -16.728 1.00 6.47 79 ARG A N 1
ATOM 702 C CA . ARG A 1 82 ? 18.295 6.395 -15.934 1.00 6.83 79 ARG A CA 1
ATOM 703 C C . ARG A 1 82 ? 19.188 7.618 -15.817 1.00 6.67 79 ARG A C 1
ATOM 704 O O . ARG A 1 82 ? 18.680 8.750 -15.779 1.00 7.05 79 ARG A O 1
ATOM 712 N N . VAL A 1 83 ? 20.495 7.396 -15.672 1.00 6.53 80 VAL A N 1
ATOM 713 C CA . VAL A 1 83 ? 21.382 8.457 -15.219 1.00 7.41 80 VAL A CA 1
ATOM 714 C C . VAL A 1 83 ? 22.804 8.294 -15.748 1.00 6.78 80 VAL A C 1
ATOM 715 O O . VAL A 1 83 ? 23.271 7.182 -16.009 1.00 8.75 80 VAL A O 1
ATOM 719 N N . ALA A 1 84 ? 23.463 9.435 -15.930 1.00 6.60 81 ALA A N 1
ATOM 720 C CA . ALA A 1 84 ? 24.886 9.474 -16.253 1.00 6.92 81 ALA A CA 1
ATOM 721 C C . ALA A 1 84 ? 25.601 10.229 -15.147 1.00 6.33 81 ALA A C 1
ATOM 722 O O . ALA A 1 84 ? 25.074 11.190 -14.579 1.00 7.16 81 ALA A O 1
ATOM 724 N N . ILE A 1 85 ? 26.847 9.840 -14.912 1.00 6.71 82 ILE A N 1
ATOM 725 C CA A ILE A 1 85 ? 27.693 10.349 -13.852 0.20 6.44 82 ILE A CA 1
ATOM 726 C CA B ILE A 1 85 ? 27.654 10.442 -13.858 0.80 6.86 82 ILE A CA 1
ATOM 727 C C . ILE A 1 85 ? 28.878 11.140 -14.437 1.00 6.36 82 ILE A C 1
ATOM 728 O O . ILE A 1 85 ? 29.403 10.786 -15.499 1.00 7.27 82 ILE A O 1
ATOM 737 N N . ASN A 1 86 ? 29.325 12.174 -13.731 1.00 6.38 83 ASN A N 1
ATOM 738 C CA . ASN A 1 86 ? 30.385 13.074 -14.202 1.00 6.70 83 ASN A CA 1
ATOM 739 C C . ASN A 1 86 ? 31.785 12.522 -14.004 1.00 6.59 83 ASN A C 1
ATOM 740 O O . ASN A 1 86 ? 32.625 13.143 -13.380 1.00 7.41 83 ASN A O 1
ATOM 745 N N . ILE A 1 87 ? 32.049 11.340 -14.547 1.00 6.82 84 ILE A N 1
ATOM 746 C CA . ILE A 1 87 ? 33.375 10.753 -14.481 1.00 7.78 84 ILE A CA 1
ATOM 747 C C . ILE A 1 87 ? 33.604 9.804 -15.647 1.00 7.34 84 ILE A C 1
ATOM 748 O O . ILE A 1 87 ? 32.689 9.107 -16.084 1.00 9.92 84 ILE A O 1
ATOM 753 N N . ASP A 1 88 ? 34.834 9.847 -16.156 1.00 7.01 85 ASP A N 1
ATOM 754 C CA . ASP A 1 88 ? 35.348 8.873 -17.105 1.00 8.45 85 ASP A CA 1
ATOM 755 C C . ASP A 1 88 ? 36.303 7.987 -16.327 1.00 7.64 85 ASP A C 1
ATOM 756 O O . ASP A 1 88 ? 37.191 8.478 -15.610 1.00 9.80 85 ASP A O 1
ATOM 761 N N . ASP A 1 89 ? 36.129 6.689 -16.470 1.00 7.07 86 ASP A N 1
ATOM 762 C CA . ASP A 1 89 ? 37.012 5.734 -15.821 1.00 7.12 86 ASP A CA 1
ATOM 763 C C . ASP A 1 89 ? 37.105 4.502 -16.707 1.00 7.19 86 ASP A C 1
ATOM 764 O O . ASP A 1 89 ? 36.345 3.562 -16.581 1.00 9.12 86 ASP A O 1
ATOM 769 N N . ALA A 1 90 ? 38.026 4.576 -17.657 1.00 6.88 87 ALA A N 1
ATOM 770 C CA . ALA A 1 90 ? 38.117 3.616 -18.722 1.00 7.23 87 ALA A CA 1
ATOM 771 C C . ALA A 1 90 ? 38.890 2.365 -18.308 1.00 7.57 87 ALA A C 1
ATOM 772 O O . ALA A 1 90 ? 40.059 2.447 -17.920 1.00 7.14 87 ALA A O 1
ATOM 774 N N . ARG A 1 91 ? 38.258 1.194 -18.435 1.00 7.60 88 ARG A N 1
ATOM 775 C CA . ARG A 1 91 ? 38.890 -0.076 -18.107 1.00 9.04 88 ARG A CA 1
ATOM 776 C C . ARG A 1 91 ? 39.923 -0.465 -19.145 1.00 7.95 88 ARG A C 1
ATOM 777 O O . ARG A 1 91 ? 40.866 -1.197 -18.845 1.00 10.31 88 ARG A O 1
ATOM 785 N N . ILE A 1 92 ? 39.676 -0.025 -20.374 1.00 7.80 89 ILE A N 1
ATOM 786 C CA . ILE A 1 92 ? 40.507 -0.250 -21.545 1.00 7.99 89 ILE A CA 1
ATOM 787 C C . ILE A 1 92 ? 40.631 1.063 -22.287 1.00 7.23 89 ILE A C 1
ATOM 788 O O . ILE A 1 92 ? 39.816 1.962 -22.092 1.00 7.41 89 ILE A O 1
ATOM 793 N N . PRO A 1 93 ? 41.616 1.184 -23.167 1.00 6.77 90 PRO A N 1
ATOM 794 C CA . PRO A 1 93 ? 41.647 2.373 -24.009 1.00 7.36 90 PRO A CA 1
ATOM 795 C C . PRO A 1 93 ? 40.502 2.406 -25.034 1.00 7.13 90 PRO A C 1
ATOM 796 O O . PRO A 1 93 ? 39.971 1.345 -25.416 1.00 8.29 90 PRO A O 1
ATOM 800 N N . ASP A 1 94 ? 40.132 3.600 -25.464 1.00 6.96 91 ASP A N 1
ATOM 801 C CA . ASP A 1 94 ? 39.190 3.750 -26.542 1.00 6.74 91 ASP A CA 1
ATOM 802 C C . ASP A 1 94 ? 39.884 3.522 -27.893 1.00 7.31 91 ASP A C 1
ATOM 803 O O . ASP A 1 94 ? 41.036 3.088 -27.964 1.00 8.15 91 ASP A O 1
ATOM 808 N N . ASN A 1 95 ? 39.172 3.784 -28.981 1.00 7.66 92 ASN A N 1
ATOM 809 C CA . ASN A 1 95 ? 39.726 3.505 -30.311 1.00 8.97 92 ASN A CA 1
ATOM 810 C C . ASN A 1 95 ? 40.847 4.449 -30.740 1.00 9.31 92 ASN A C 1
ATOM 811 O O . ASN A 1 95 ? 41.532 4.172 -31.719 1.00 11.21 92 ASN A O 1
ATOM 816 N N . ASP A 1 96 ? 41.034 5.542 -29.996 1.00 8.80 93 ASP A N 1
ATOM 817 C CA . ASP A 1 96 ? 42.159 6.462 -30.176 1.00 8.77 93 ASP A CA 1
ATOM 818 C C . ASP A 1 96 ? 43.319 6.133 -29.218 1.00 9.59 93 ASP A C 1
ATOM 819 O O . ASP A 1 96 ? 44.295 6.886 -29.121 1.00 10.36 93 ASP A O 1
ATOM 824 N N . ASP A 1 97 ? 43.220 5.001 -28.520 1.00 8.47 94 ASP A N 1
ATOM 825 C CA . ASP A 1 97 ? 44.213 4.544 -27.532 1.00 9.16 94 ASP A CA 1
ATOM 826 C C . ASP A 1 97 ? 44.328 5.511 -26.347 1.00 9.09 94 ASP A C 1
ATOM 827 O O . ASP A 1 97 ? 45.383 5.614 -25.744 1.00 11.86 94 ASP A O 1
ATOM 832 N N . PHE A 1 98 ? 43.214 6.155 -26.003 1.00 8.30 95 PHE A N 1
ATOM 833 C CA . PHE A 1 98 ? 43.092 7.093 -24.877 1.00 8.16 95 PHE A CA 1
ATOM 834 C C . PHE A 1 98 ? 42.308 6.388 -23.768 1.00 8.29 95 PHE A C 1
ATOM 835 O O . PHE A 1 98 ? 41.260 5.812 -23.997 1.00 8.14 95 PHE A O 1
ATOM 843 N N . GLN A 1 99 ? 42.857 6.417 -22.568 1.00 7.55 96 GLN A N 1
ATOM 844 C CA . GLN A 1 99 ? 42.288 5.713 -21.416 1.00 6.75 96 GLN A CA 1
ATOM 845 C C . GLN A 1 99 ? 42.173 6.649 -20.205 1.00 6.35 96 GLN A C 1
ATOM 846 O O . GLN A 1 99 ? 42.983 6.590 -19.279 1.00 7.80 96 GLN A O 1
ATOM 852 N N . PRO A 1 100 ? 41.153 7.507 -20.190 1.00 6.39 97 PRO A N 1
ATOM 853 C CA . PRO A 1 100 ? 40.999 8.410 -19.040 1.00 6.57 97 PRO A CA 1
ATOM 854 C C . PRO A 1 100 ? 40.557 7.634 -17.809 1.00 6.63 97 PRO A C 1
ATOM 855 O O . PRO A 1 100 ? 39.584 6.877 -17.871 1.00 8.14 97 PRO A O 1
ATOM 859 N N . ILE A 1 101 ? 41.270 7.858 -16.702 1.00 5.66 98 ILE A N 1
ATOM 860 C CA . ILE A 1 101 ? 40.965 7.173 -15.450 1.00 6.20 98 ILE A CA 1
ATOM 861 C C . ILE A 1 101 ? 40.686 8.200 -14.368 1.00 6.28 98 ILE A C 1
ATOM 862 O O . ILE A 1 101 ? 41.525 9.048 -14.060 1.00 6.93 98 ILE A O 1
ATOM 867 N N . ASP A 1 102 ? 39.478 8.157 -13.828 1.00 7.01 99 ASP A N 1
ATOM 868 C CA . ASP A 1 102 ? 39.057 9.019 -12.733 1.00 7.26 99 ASP A CA 1
ATOM 869 C C . ASP A 1 102 ? 39.151 10.478 -13.081 1.00 7.72 99 ASP A C 1
ATOM 870 O O . ASP A 1 102 ? 39.646 11.284 -12.304 1.00 9.68 99 ASP A O 1
ATOM 875 N N . GLN A 1 103 ? 38.627 10.815 -14.250 1.00 8.46 100 GLN A N 1
ATOM 876 C CA A GLN A 1 103 ? 38.619 12.178 -14.788 0.60 8.00 100 GLN A CA 1
ATOM 877 C CA B GLN A 1 103 ? 38.613 12.207 -14.659 0.40 9.18 100 GLN A CA 1
ATOM 878 C C . GLN A 1 103 ? 37.203 12.737 -14.830 1.00 7.94 100 GLN A C 1
ATOM 879 O O . GLN A 1 103 ? 36.353 12.111 -15.415 1.00 8.76 100 GLN A O 1
ATOM 890 N N . ALA A 1 104 ? 36.957 13.917 -14.265 1.00 8.50 101 ALA A N 1
ATOM 891 C CA . ALA A 1 104 ? 35.664 14.565 -14.435 1.00 8.40 101 ALA A CA 1
ATOM 892 C C . ALA A 1 104 ? 35.416 14.796 -15.919 1.00 7.77 101 ALA A C 1
ATOM 893 O O . ALA A 1 104 ? 36.357 15.045 -16.672 1.00 9.05 101 ALA A O 1
ATOM 895 N N . ILE A 1 105 ? 34.159 14.757 -16.342 1.00 8.03 102 ILE A N 1
ATOM 896 C CA . ILE A 1 105 ? 33.816 15.024 -17.754 1.00 8.35 102 ILE A CA 1
ATOM 897 C C . ILE A 1 105 ? 33.691 16.544 -18.000 1.00 8.51 102 ILE A C 1
ATOM 898 O O . ILE A 1 105 ? 34.345 17.096 -18.889 1.00 10.98 102 ILE A O 1
ATOM 903 N N . HIS A 1 106 ? 32.865 17.206 -17.198 1.00 8.04 103 HIS A N 1
ATOM 904 C CA . HIS A 1 106 ? 32.747 18.657 -17.267 1.00 7.78 103 HIS A CA 1
ATOM 905 C C . HIS A 1 106 ? 32.851 19.198 -15.859 1.00 9.27 103 HIS A C 1
ATOM 906 O O . HIS A 1 106 ? 31.982 18.957 -15.036 1.00 8.50 103 HIS A O 1
ATOM 913 N N . LEU A 1 107 ? 33.921 19.927 -15.570 1.00 10.01 104 LEU A N 1
ATOM 914 C CA . LEU A 1 107 ? 34.114 20.433 -14.207 1.00 11.78 104 LEU A CA 1
ATOM 915 C C . LEU A 1 107 ? 33.008 21.383 -13.743 1.00 10.75 104 LEU A C 1
ATOM 916 O O . LEU A 1 107 ? 32.746 21.486 -12.541 1.00 14.06 104 LEU A O 1
ATOM 921 N N . ASP A 1 108 ? 32.372 22.077 -14.689 1.00 10.12 105 ASP A N 1
ATOM 922 C CA . ASP A 1 108 ? 31.250 22.972 -14.390 1.00 11.39 105 ASP A CA 1
ATOM 923 C C . ASP A 1 108 ? 29.878 22.296 -14.509 1.00 10.56 105 ASP A C 1
ATOM 924 O O . ASP A 1 108 ? 28.847 22.943 -14.440 1.00 13.12 105 ASP A O 1
ATOM 929 N N . GLY A 1 109 ? 29.854 20.989 -14.699 1.00 9.03 106 GLY A N 1
ATOM 930 C CA . GLY A 1 109 ? 28.600 20.277 -14.818 1.00 8.19 106 GLY A CA 1
ATOM 931 C C . GLY A 1 109 ? 28.158 19.676 -13.492 1.00 7.52 106 GLY A C 1
ATOM 932 O O . GLY A 1 109 ? 28.901 19.625 -12.521 1.00 9.01 106 GLY A O 1
ATOM 933 N N . ALA A 1 110 ? 26.926 19.209 -13.471 1.00 7.60 107 ALA A N 1
ATOM 934 C CA . ALA A 1 110 ? 26.362 18.518 -12.314 1.00 6.97 107 ALA A CA 1
ATOM 935 C C . ALA A 1 110 ? 27.072 17.194 -12.076 1.00 6.04 107 ALA A C 1
ATOM 936 O O . ALA A 1 110 ? 27.613 16.595 -12.995 1.00 7.44 107 ALA A O 1
ATOM 938 N N . PRO A 1 111 ? 27.032 16.676 -10.840 1.00 6.18 108 PRO A N 1
ATOM 939 C CA . PRO A 1 111 ? 27.668 15.377 -10.597 1.00 6.49 108 PRO A CA 1
ATOM 940 C C . PRO A 1 111 ? 27.002 14.231 -11.346 1.00 6.03 108 PRO A C 1
ATOM 941 O O . PRO A 1 111 ? 27.637 13.210 -11.573 1.00 7.06 108 PRO A O 1
ATOM 945 N N . ALA A 1 112 ? 25.723 14.396 -11.652 1.00 6.77 109 ALA A N 1
ATOM 946 C CA . ALA A 1 112 ? 24.976 13.440 -12.450 1.00 6.44 109 ALA A CA 1
ATOM 947 C C . ALA A 1 112 ? 23.862 14.152 -13.172 1.00 6.60 109 ALA A C 1
ATOM 948 O O . ALA A 1 112 ? 23.410 15.203 -12.714 1.00 7.46 109 ALA A O 1
ATOM 950 N N . TYR A 1 113 ? 23.440 13.582 -14.301 1.00 6.33 110 TYR A N 1
ATOM 951 C CA . TYR A 1 113 ? 22.259 14.036 -15.033 1.00 6.42 110 TYR A CA 1
ATOM 952 C C . TYR A 1 113 ? 21.347 12.842 -15.241 1.00 6.45 110 TYR A C 1
ATOM 953 O O . TYR A 1 113 ? 21.781 11.788 -15.701 1.00 7.84 110 TYR A O 1
ATOM 962 N N . PHE A 1 114 ? 20.078 13.045 -14.923 1.00 7.16 111 PHE A N 1
ATOM 963 C CA . PHE A 1 114 ? 19.048 12.074 -15.208 1.00 7.40 111 PHE A CA 1
ATOM 964 C C . PHE A 1 114 ? 18.508 12.280 -16.622 1.00 7.89 111 PHE A C 1
ATOM 965 O O . PHE A 1 114 ? 18.224 13.400 -17.056 1.00 9.22 111 PHE A O 1
ATOM 973 N N . SER A 1 115 ? 18.358 11.184 -17.360 1.00 7.13 112 SER A N 1
ATOM 974 C CA . SER A 1 115 ? 17.684 11.239 -18.651 1.00 6.90 112 SER A CA 1
ATOM 975 C C . SER A 1 115 ? 16.283 11.838 -18.472 1.00 7.52 112 SER A C 1
ATOM 976 O O . SER A 1 115 ? 15.586 11.517 -17.515 1.00 8.14 112 SER A O 1
ATOM 979 N N . ASN A 1 116 ? 15.876 12.679 -19.407 1.00 7.42 113 ASN A N 1
ATOM 980 C CA . ASN A 1 116 ? 14.544 13.265 -19.386 1.00 7.14 113 ASN A CA 1
ATOM 981 C C . ASN A 1 116 ? 13.615 12.668 -20.433 1.00 8.15 113 ASN A C 1
ATOM 982 O O . ASN A 1 116 ? 12.595 13.249 -20.758 1.00 10.59 113 ASN A O 1
ATOM 987 N N . LEU A 1 117 ? 13.982 11.517 -20.975 1.00 8.22 114 LEU A N 1
ATOM 988 C CA . LEU A 1 117 ? 13.070 10.709 -21.754 1.00 7.87 114 LEU A CA 1
ATOM 989 C C . LEU A 1 117 ? 12.256 9.840 -20.789 1.00 7.96 114 LEU A C 1
ATOM 990 O O . LEU A 1 117 ? 12.650 9.639 -19.633 1.00 8.74 114 LEU A O 1
ATOM 995 N N . PRO A 1 118 ? 11.128 9.302 -21.249 1.00 8.73 115 PRO A N 1
ATOM 996 C CA . PRO A 1 118 ? 10.297 8.476 -20.374 1.00 8.29 115 PRO A CA 1
ATOM 997 C C . PRO A 1 118 ? 10.880 7.067 -20.303 1.00 6.62 115 PRO A C 1
ATOM 998 O O . PRO A 1 118 ? 10.429 6.143 -20.964 1.00 8.65 115 PRO A O 1
ATOM 1002 N N . VAL A 1 119 ? 11.917 6.930 -19.496 1.00 7.12 116 VAL A N 1
ATOM 1003 C CA . VAL A 1 119 ? 12.726 5.713 -19.459 1.00 7.72 116 VAL A CA 1
ATOM 1004 C C . VAL A 1 119 ? 11.965 4.473 -19.005 1.00 6.37 116 VAL A C 1
ATOM 1005 O O . VAL A 1 119 ? 12.206 3.373 -19.498 1.00 7.22 116 VAL A O 1
ATOM 1009 N N . LYS A 1 120 ? 11.025 4.652 -18.085 1.00 7.19 117 LYS A N 1
ATOM 1010 C CA . LYS A 1 120 ? 10.173 3.553 -17.677 1.00 7.10 117 LYS A CA 1
ATOM 1011 C C . LYS A 1 120 ? 9.174 3.156 -18.738 1.00 7.00 117 LYS A C 1
ATOM 1012 O O . LYS A 1 120 ? 8.962 1.955 -18.931 1.00 8.00 117 LYS A O 1
ATOM 1018 N N . ALA A 1 121 ? 8.577 4.131 -19.420 1.00 7.65 118 ALA A N 1
ATOM 1019 C CA . ALA A 1 121 ? 7.690 3.804 -20.524 1.00 7.73 118 ALA A CA 1
ATOM 1020 C C . ALA A 1 121 ? 8.456 3.025 -21.591 1.00 7.37 118 ALA A C 1
ATOM 1021 O O . ALA A 1 121 ? 7.932 2.070 -22.168 1.00 8.40 118 ALA A O 1
ATOM 1039 N N . THR A 1 123 ? 11.229 1.190 -21.160 1.00 7.68 120 THR A N 1
ATOM 1040 C CA . THR A 1 123 ? 11.548 -0.133 -20.620 1.00 8.10 120 THR A CA 1
ATOM 1041 C C . THR A 1 123 ? 10.334 -1.049 -20.707 1.00 7.18 120 THR A C 1
ATOM 1042 O O . THR A 1 123 ? 10.413 -2.181 -21.178 1.00 8.32 120 THR A O 1
ATOM 1046 N N . GLN A 1 124 ? 9.187 -0.545 -20.273 1.00 7.86 121 GLN A N 1
ATOM 1047 C CA . GLN A 1 124 ? 7.984 -1.380 -20.269 1.00 7.08 121 GLN A CA 1
ATOM 1048 C C . GLN A 1 124 ? 7.535 -1.705 -21.688 1.00 7.93 121 GLN A C 1
ATOM 1049 O O . GLN A 1 124 ? 6.975 -2.752 -21.918 1.00 8.43 121 GLN A O 1
ATOM 1055 N N . SER A 1 125 ? 7.790 -0.809 -22.634 1.00 8.02 122 SER A N 1
ATOM 1056 C CA A SER A 1 125 ? 7.433 -1.057 -24.030 0.35 8.30 122 SER A CA 1
ATOM 1057 C CA B SER A 1 125 ? 7.423 -1.044 -24.027 0.35 7.71 122 SER A CA 1
ATOM 1058 C CA C SER A 1 125 ? 7.441 -1.039 -24.041 0.30 8.21 122 SER A CA 1
ATOM 1059 C C . SER A 1 125 ? 8.189 -2.249 -24.584 1.00 8.08 122 SER A C 1
ATOM 1060 O O . SER A 1 125 ? 7.646 -3.023 -25.376 1.00 9.05 122 SER A O 1
ATOM 1067 N N . ILE A 1 126 ? 9.453 -2.383 -24.171 1.00 7.67 123 ILE A N 1
ATOM 1068 C CA . ILE A 1 126 ? 10.286 -3.535 -24.541 1.00 8.56 123 ILE A CA 1
ATOM 1069 C C . ILE A 1 126 ? 9.688 -4.813 -23.906 1.00 8.91 123 ILE A C 1
ATOM 1070 O O . ILE A 1 126 ? 9.470 -5.826 -24.585 1.00 10.32 123 ILE A O 1
ATOM 1075 N N . ILE A 1 127 ? 9.402 -4.750 -22.607 1.00 8.55 124 ILE A N 1
ATOM 1076 C CA . ILE A 1 127 ? 8.819 -5.857 -21.880 1.00 9.85 124 ILE A CA 1
ATOM 1077 C C . ILE A 1 127 ? 7.472 -6.253 -22.497 1.00 9.64 124 ILE A C 1
ATOM 1078 O O . ILE A 1 127 ? 7.194 -7.441 -22.619 1.00 11.13 124 ILE A O 1
ATOM 1083 N N . ASN A 1 128 ? 6.664 -5.275 -22.911 1.00 10.10 125 ASN A N 1
ATOM 1084 C CA . ASN A 1 128 ? 5.346 -5.557 -23.512 1.00 10.22 125 ASN A CA 1
ATOM 1085 C C . ASN A 1 128 ? 5.449 -6.368 -24.810 1.00 11.29 125 ASN A C 1
ATOM 1086 O O . ASN A 1 128 ? 4.478 -7.015 -25.206 1.00 13.51 125 ASN A O 1
ATOM 1091 N N . GLN A 1 129 ? 6.601 -6.309 -25.488 1.00 10.50 126 GLN A N 1
ATOM 1092 C CA . GLN A 1 129 ? 6.843 -7.082 -26.710 1.00 10.81 126 GLN A CA 1
ATOM 1093 C C . GLN A 1 129 ? 7.345 -8.483 -26.397 1.00 11.32 126 GLN A C 1
ATOM 1094 O O . GLN A 1 129 ? 7.599 -9.263 -27.303 1.00 13.62 126 GLN A O 1
ATOM 1100 N N . GLY A 1 130 ? 7.438 -8.825 -25.121 1.00 10.84 127 GLY A N 1
ATOM 1101 C CA . GLY A 1 130 ? 7.957 -10.123 -24.711 1.00 11.58 127 GLY A CA 1
ATOM 1102 C C . GLY A 1 130 ? 9.475 -10.254 -24.731 1.00 11.66 127 GLY A C 1
ATOM 1103 O O . GLY A 1 130 ? 10.008 -11.371 -24.774 1.00 13.28 127 GLY A O 1
ATOM 1104 N N . LEU A 1 131 ? 10.164 -9.119 -24.715 1.00 10.59 128 LEU A N 1
ATOM 1105 C CA . LEU A 1 131 ? 11.621 -9.061 -24.762 1.00 11.15 128 LEU A CA 1
ATOM 1106 C C . LEU A 1 131 ? 12.196 -8.718 -23.403 1.00 10.96 128 LEU A C 1
ATOM 1107 O O . LEU A 1 131 ? 11.567 -7.987 -22.629 1.00 11.32 128 LEU A O 1
ATOM 1112 N N . PRO A 1 132 ? 13.410 -9.216 -23.099 1.00 11.41 129 PRO A N 1
ATOM 1113 C CA . PRO A 1 132 ? 14.039 -8.867 -21.828 1.00 11.93 129 PRO A CA 1
ATOM 1114 C C . PRO A 1 132 ? 14.404 -7.387 -21.810 1.00 10.56 129 PRO A C 1
ATOM 1115 O O . PRO A 1 132 ? 15.180 -6.922 -22.639 1.00 10.54 129 PRO A O 1
ATOM 1119 N N . GLY A 1 133 ? 13.823 -6.655 -20.864 1.00 10.11 130 GLY A N 1
ATOM 1120 C CA . GLY A 1 133 ? 14.045 -5.233 -20.726 1.00 9.65 130 GLY A CA 1
ATOM 1121 C C . GLY A 1 133 ? 14.168 -4.883 -19.261 1.00 9.41 130 GLY A C 1
ATOM 1122 O O . GLY A 1 133 ? 13.518 -5.507 -18.411 1.00 10.98 130 GLY A O 1
ATOM 1123 N N . ALA A 1 134 ? 15.015 -3.899 -18.957 1.00 7.63 131 ALA A N 1
ATOM 1124 C CA . ALA A 1 134 ? 15.166 -3.433 -17.594 1.00 7.28 131 ALA A CA 1
ATOM 1125 C C . ALA A 1 134 ? 15.674 -2.014 -17.609 1.00 7.75 131 ALA A C 1
ATOM 1126 O O . ALA A 1 134 ? 16.341 -1.601 -18.546 1.00 8.76 131 ALA A O 1
ATOM 1128 N N . LEU A 1 135 ? 15.358 -1.278 -16.549 1.00 7.23 132 LEU A N 1
ATOM 1129 C CA . LEU A 1 135 ? 15.849 0.076 -16.390 1.00 7.04 132 LEU A CA 1
ATOM 1130 C C . LEU A 1 135 ? 17.182 0.029 -15.654 1.00 7.17 132 LEU A C 1
ATOM 1131 O O . LEU A 1 135 ? 17.244 -0.374 -14.501 1.00 9.15 132 LEU A O 1
ATOM 1136 N N . SER A 1 136 ? 18.250 0.381 -16.340 1.00 5.97 133 SER A N 1
ATOM 1137 C CA . SER A 1 136 ? 19.587 0.403 -15.740 1.00 6.69 133 SER A CA 1
ATOM 1138 C C . SER A 1 136 ? 19.838 1.750 -15.041 1.00 6.67 133 SER A C 1
ATOM 1139 O O . SER A 1 136 ? 19.431 2.810 -15.518 1.00 7.49 133 SER A O 1
ATOM 1142 N N . ASN A 1 137 ? 20.538 1.671 -13.908 1.00 6.43 134 ASN A N 1
ATOM 1143 C CA . ASN A 1 137 ? 20.904 2.813 -13.079 1.00 7.22 134 ASN A CA 1
ATOM 1144 C C . ASN A 1 137 ? 22.374 3.161 -13.138 1.00 6.72 134 ASN A C 1
ATOM 1145 O O . ASN A 1 137 ? 22.818 4.064 -12.443 1.00 8.48 134 ASN A O 1
ATOM 1150 N N . SER A 1 138 ? 23.123 2.468 -13.984 1.00 6.91 135 SER A N 1
ATOM 1151 C CA . SER A 1 138 ? 24.474 2.859 -14.347 1.00 7.93 135 SER A CA 1
ATOM 1152 C C . SER A 1 138 ? 24.759 2.561 -15.792 1.00 7.26 135 SER A C 1
ATOM 1153 O O . SER A 1 138 ? 24.615 1.424 -16.243 1.00 8.82 135 SER A O 1
ATOM 1156 N N . ALA A 1 139 ? 25.199 3.601 -16.507 1.00 9.15 136 ALA A N 1
ATOM 1157 C CA . ALA A 1 139 ? 25.592 3.478 -17.883 1.00 9.60 136 ALA A CA 1
ATOM 1158 C C . ALA A 1 139 ? 27.078 3.161 -18.019 1.00 10.02 136 ALA A C 1
ATOM 1159 O O . ALA A 1 139 ? 27.590 3.199 -19.117 1.00 10.92 136 ALA A O 1
ATOM 1161 N N . GLY A 1 140 ? 27.734 2.804 -16.918 1.00 9.57 137 GLY A N 1
ATOM 1162 C CA . GLY A 1 140 ? 29.154 2.534 -16.912 1.00 8.63 137 GLY A CA 1
ATOM 1163 C C . GLY A 1 140 ? 29.990 3.782 -16.747 1.00 7.27 137 GLY A C 1
ATOM 1164 O O . GLY A 1 140 ? 29.487 4.821 -16.350 1.00 8.95 137 GLY A O 1
ATOM 1165 N N . THR A 1 141 ? 31.274 3.648 -17.048 1.00 7.65 138 THR A N 1
ATOM 1166 C CA . THR A 1 141 ? 32.211 4.769 -16.949 1.00 8.32 138 THR A CA 1
ATOM 1167 C C . THR A 1 141 ? 33.112 4.859 -18.183 1.00 7.13 138 THR A C 1
ATOM 1168 O O . THR A 1 141 ? 34.230 5.356 -18.120 1.00 9.31 138 THR A O 1
ATOM 1172 N N . PHE A 1 142 ? 32.585 4.388 -19.312 1.00 7.17 139 PHE A N 1
ATOM 1173 C CA . PHE A 1 142 ? 33.285 4.388 -20.581 1.00 6.70 139 PHE A CA 1
ATOM 1174 C C . PHE A 1 142 ? 32.607 5.406 -21.513 1.00 6.91 139 PHE A C 1
ATOM 1175 O O . PHE A 1 142 ? 32.037 6.386 -21.063 1.00 7.11 139 PHE A O 1
ATOM 1183 N N . VAL A 1 143 ? 32.736 5.213 -22.821 1.00 7.24 140 VAL A N 1
ATOM 1184 C CA . VAL A 1 143 ? 32.275 6.204 -23.783 1.00 7.93 140 VAL A CA 1
ATOM 1185 C C . VAL A 1 143 ? 30.754 6.393 -23.754 1.00 7.62 140 VAL A C 1
ATOM 1186 O O . VAL A 1 143 ? 30.261 7.481 -23.998 1.00 8.03 140 VAL A O 1
ATOM 1190 N N A CYS A 1 144 ? 30.006 5.342 -23.454 0.10 7.82 141 CYS A N 1
ATOM 1191 N N B CYS A 1 144 ? 30.012 5.344 -23.418 0.90 7.38 141 CYS A N 1
ATOM 1192 C CA A CYS A 1 144 ? 28.548 5.446 -23.412 0.10 8.03 141 CYS A CA 1
ATOM 1193 C CA B CYS A 1 144 ? 28.553 5.450 -23.384 0.90 8.82 141 CYS A CA 1
ATOM 1194 C C A CYS A 1 144 ? 28.028 6.348 -22.283 0.10 7.77 141 CYS A C 1
ATOM 1195 C C B CYS A 1 144 ? 28.095 6.422 -22.290 0.90 7.77 141 CYS A C 1
ATOM 1196 O O A CYS A 1 144 ? 27.114 7.143 -22.506 0.10 7.81 141 CYS A O 1
ATOM 1197 O O B CYS A 1 144 ? 27.287 7.313 -22.525 0.90 8.22 141 CYS A O 1
ATOM 1202 N N . ASN A 1 145 ? 28.587 6.222 -21.080 1.00 7.53 142 ASN A N 1
ATOM 1203 C CA . ASN A 1 145 ? 28.236 7.139 -19.981 1.00 7.05 142 ASN A CA 1
ATOM 1204 C C . ASN A 1 145 ? 28.676 8.552 -20.322 1.00 7.39 142 ASN A C 1
ATOM 1205 O O . ASN A 1 145 ? 27.971 9.512 -20.043 1.00 8.33 142 ASN A O 1
ATOM 1210 N N . HIS A 1 146 ? 29.847 8.674 -20.932 1.00 7.11 143 HIS A N 1
ATOM 1211 C CA . HIS A 1 146 ? 30.374 9.966 -21.292 1.00 7.48 143 HIS A CA 1
ATOM 1212 C C . HIS A 1 146 ? 29.393 10.686 -22.210 1.00 7.04 143 HIS A C 1
ATOM 1213 O O . HIS A 1 146 ? 29.153 11.901 -22.064 1.00 7.71 143 HIS A O 1
ATOM 1220 N N . THR A 1 147 ? 28.891 9.941 -23.189 1.00 7.60 144 THR A N 1
ATOM 1221 C CA . THR A 1 147 ? 27.945 10.493 -24.170 1.00 8.74 144 THR A CA 1
ATOM 1222 C C . THR A 1 147 ? 26.622 10.916 -23.529 1.00 7.80 144 THR A C 1
ATOM 1223 O O . THR A 1 147 ? 26.130 12.024 -23.756 1.00 8.38 144 THR A O 1
ATOM 1227 N N . LEU A 1 148 ? 26.061 10.052 -22.699 1.00 7.41 145 LEU A N 1
ATOM 1228 C CA . LEU A 1 148 ? 24.827 10.393 -21.989 1.00 7.77 145 LEU A CA 1
ATOM 1229 C C . LEU A 1 148 ? 25.057 11.592 -21.086 1.00 7.76 145 LEU A C 1
ATOM 1230 O O . LEU A 1 148 ? 24.215 12.491 -21.025 1.00 7.17 145 LEU A O 1
ATOM 1235 N N . TYR A 1 149 ? 26.188 11.606 -20.395 1.00 6.98 146 TYR A N 1
ATOM 1236 C CA . TYR A 1 149 ? 26.518 12.753 -19.548 1.00 6.84 146 TYR A CA 1
ATOM 1237 C C . TYR A 1 149 ? 26.589 14.050 -20.342 1.00 5.84 146 TYR A C 1
ATOM 1238 O O . TYR A 1 149 ? 26.057 15.060 -19.930 1.00 6.77 146 TYR A O 1
ATOM 1247 N N . HIS A 1 150 ? 27.310 14.012 -21.456 1.00 6.86 147 HIS A N 1
ATOM 1248 C CA . HIS A 1 150 ? 27.456 15.192 -22.270 1.00 7.44 147 HIS A CA 1
ATOM 1249 C C . HIS A 1 150 ? 26.102 15.694 -22.785 1.00 7.06 147 HIS A C 1
ATOM 1250 O O . HIS A 1 150 ? 25.874 16.905 -22.828 1.00 7.65 147 HIS A O 1
ATOM 1257 N N . LEU A 1 151 ? 25.224 14.772 -23.181 1.00 7.13 148 LEU A N 1
ATOM 1258 C CA . LEU A 1 151 ? 23.876 15.179 -23.576 1.00 7.59 148 LEU A CA 1
ATOM 1259 C C . LEU A 1 151 ? 23.132 15.871 -22.428 1.00 7.67 148 LEU A C 1
ATOM 1260 O O . LEU A 1 151 ? 22.448 16.860 -22.635 1.00 7.63 148 LEU A O 1
ATOM 1265 N N . GLY A 1 152 ? 23.260 15.335 -21.219 1.00 7.20 149 GLY A N 1
ATOM 1266 C CA . GLY A 1 152 ? 22.630 15.971 -20.070 1.00 7.65 149 GLY A CA 1
ATOM 1267 C C . GLY A 1 152 ? 23.222 17.350 -19.799 1.00 7.00 149 GLY A C 1
ATOM 1268 O O . GLY A 1 152 ? 22.501 18.281 -19.435 1.00 7.67 149 GLY A O 1
ATOM 1269 N N . TYR A 1 153 ? 24.544 17.485 -19.969 1.00 7.27 150 TYR A N 1
ATOM 1270 C CA . TYR A 1 153 ? 25.204 18.769 -19.787 1.00 7.14 150 TYR A CA 1
ATOM 1271 C C . TYR A 1 153 ? 24.707 19.787 -20.823 1.00 7.35 150 TYR A C 1
ATOM 1272 O O . TYR A 1 153 ? 24.439 20.940 -20.492 1.00 7.32 150 TYR A O 1
ATOM 1281 N N . LEU A 1 154 ? 24.566 19.348 -22.066 1.00 7.69 151 LEU A N 1
ATOM 1282 C CA . LEU A 1 154 ? 24.049 20.233 -23.107 1.00 7.76 151 LEU A CA 1
ATOM 1283 C C . LEU A 1 154 ? 22.618 20.680 -22.801 1.00 7.38 151 LEU A C 1
ATOM 1284 O O . LEU A 1 154 ? 22.260 21.829 -22.990 1.00 8.18 151 LEU A O 1
ATOM 1289 N N . GLN A 1 155 ? 21.778 19.764 -22.338 1.00 7.37 152 GLN A N 1
ATOM 1290 C CA . GLN A 1 155 ? 20.404 20.147 -22.008 1.00 7.54 152 GLN A CA 1
ATOM 1291 C C . GLN A 1 155 ? 20.364 21.118 -20.856 1.00 8.83 152 GLN A C 1
ATOM 1292 O O . GLN A 1 155 ? 19.588 22.069 -20.884 1.00 9.64 152 GLN A O 1
ATOM 1298 N N . ASP A 1 156 ? 21.250 20.935 -19.893 1.00 7.42 153 ASP A N 1
ATOM 1299 C CA . ASP A 1 156 ? 21.344 21.833 -18.730 1.00 8.16 153 ASP A CA 1
ATOM 1300 C C . ASP A 1 156 ? 21.808 23.223 -19.127 1.00 8.95 153 ASP A C 1
ATOM 1301 O O . ASP A 1 156 ? 21.198 24.209 -18.725 1.00 9.97 153 ASP A O 1
ATOM 1306 N N . LYS A 1 157 ? 22.853 23.291 -19.951 1.00 7.87 154 LYS A N 1
ATOM 1307 C CA . LYS A 1 157 ? 23.513 24.575 -20.220 1.00 8.54 154 LYS A CA 1
ATOM 1308 C C . LYS A 1 157 ? 23.097 25.284 -21.491 1.00 8.01 154 LYS A C 1
ATOM 1309 O O . LYS A 1 157 ? 23.185 26.498 -21.546 1.00 9.45 154 LYS A O 1
ATOM 1315 N N . HIS A 1 158 ? 22.677 24.558 -22.518 1.00 7.18 155 HIS A N 1
ATOM 1316 C CA . HIS A 1 158 ? 22.532 25.155 -23.854 1.00 7.11 155 HIS A CA 1
ATOM 1317 C C . HIS A 1 158 ? 21.256 24.848 -24.623 1.00 7.34 155 HIS A C 1
ATOM 1318 O O . HIS A 1 158 ? 20.854 25.660 -25.446 1.00 8.05 155 HIS A O 1
ATOM 1325 N N . TYR A 1 159 ? 20.649 23.689 -24.390 1.00 7.28 156 TYR A N 1
ATOM 1326 C CA . TYR A 1 159 ? 19.498 23.168 -25.143 1.00 8.14 156 TYR A CA 1
ATOM 1327 C C . TYR A 1 159 ? 18.374 22.747 -24.204 1.00 9.07 156 TYR A C 1
ATOM 1328 O O . TYR A 1 159 ? 18.106 21.578 -24.034 1.00 8.70 156 TYR A O 1
ATOM 1337 N N . PRO A 1 160 ? 17.699 23.712 -23.584 1.00 10.25 157 PRO A N 1
ATOM 1338 C CA . PRO A 1 160 ? 16.742 23.413 -22.531 1.00 12.28 157 PRO A CA 1
ATOM 1339 C C . PRO A 1 160 ? 15.596 22.495 -22.909 1.00 11.62 157 PRO A C 1
ATOM 1340 O O . PRO A 1 160 ? 15.092 21.761 -22.048 1.00 14.43 157 PRO A O 1
ATOM 1344 N N . HIS A 1 161 ? 15.145 22.518 -24.144 1.00 12.14 158 HIS A N 1
ATOM 1345 C CA . HIS A 1 161 ? 14.022 21.637 -24.470 1.00 13.31 158 HIS A CA 1
ATOM 1346 C C . HIS A 1 161 ? 14.441 20.255 -24.971 1.00 12.34 158 HIS A C 1
ATOM 1347 O O . HIS A 1 161 ? 13.578 19.416 -25.253 1.00 14.16 158 HIS A O 1
ATOM 1354 N N . LEU A 1 162 ? 15.747 20.011 -25.102 1.00 9.29 159 LEU A N 1
ATOM 1355 C CA . LEU A 1 162 ? 16.190 18.757 -25.667 1.00 8.46 159 LEU A CA 1
ATOM 1356 C C . LEU A 1 162 ? 15.842 17.590 -24.772 1.00 8.27 159 LEU A C 1
ATOM 1357 O O . LEU A 1 162 ? 16.105 17.615 -23.566 1.00 10.65 159 LEU A O 1
ATOM 1362 N N . ARG A 1 163 ? 15.276 16.554 -25.368 1.00 7.63 160 ARG A N 1
ATOM 1363 C CA . ARG A 1 163 ? 15.097 15.290 -24.664 1.00 8.65 160 ARG A CA 1
ATOM 1364 C C . ARG A 1 163 ? 16.215 14.361 -25.079 1.00 8.00 160 ARG A C 1
ATOM 1365 O O . ARG A 1 163 ? 16.593 14.316 -26.232 1.00 10.06 160 ARG A O 1
ATOM 1373 N N . PHE A 1 164 ? 16.760 13.629 -24.117 1.00 8.34 161 PHE A N 1
ATOM 1374 C CA . PHE A 1 164 ? 17.955 12.842 -24.353 1.00 7.17 161 PHE A CA 1
ATOM 1375 C C . PHE A 1 164 ? 17.950 11.577 -23.507 1.00 7.30 161 PHE A C 1
ATOM 1376 O O . PHE A 1 164 ? 17.402 11.538 -22.395 1.00 7.85 161 PHE A O 1
ATOM 1384 N N . GLY A 1 165 ? 18.583 10.540 -24.043 1.00 7.37 162 GLY A N 1
ATOM 1385 C CA . GLY A 1 165 ? 18.703 9.303 -23.316 1.00 6.91 162 GLY A CA 1
ATOM 1386 C C . GLY A 1 165 ? 19.666 8.357 -23.963 1.00 6.68 162 GLY A C 1
ATOM 1387 O O . GLY A 1 165 ? 20.270 8.648 -24.988 1.00 7.76 162 GLY A O 1
ATOM 1388 N N . PHE A 1 166 ? 19.771 7.188 -23.352 1.00 6.63 163 PHE A N 1
ATOM 1389 C CA . PHE A 1 166 ? 20.705 6.167 -23.771 1.00 7.19 163 PHE A CA 1
ATOM 1390 C C . PHE A 1 166 ? 20.070 4.796 -23.557 1.00 6.51 163 PHE A C 1
ATOM 1391 O O . PHE A 1 166 ? 19.412 4.576 -22.548 1.00 7.42 163 PHE A O 1
ATOM 1399 N N . ILE A 1 167 ? 20.251 3.874 -24.502 1.00 6.53 164 ILE A N 1
ATOM 1400 C CA . ILE A 1 167 ? 19.841 2.495 -24.344 1.00 6.62 164 ILE A CA 1
ATOM 1401 C C . ILE A 1 167 ? 21.035 1.613 -24.618 1.00 6.33 164 ILE A C 1
ATOM 1402 O O . ILE A 1 167 ? 21.642 1.667 -25.700 1.00 7.42 164 ILE A O 1
ATOM 1407 N N . HIS A 1 168 ? 21.396 0.800 -23.633 1.00 6.90 165 HIS A N 1
ATOM 1408 C CA . HIS A 1 168 ? 22.383 -0.250 -23.853 1.00 6.60 165 HIS A CA 1
ATOM 1409 C C . HIS A 1 168 ? 21.703 -1.522 -24.362 1.00 6.63 165 HIS A C 1
ATOM 1410 O O . HIS A 1 168 ? 20.553 -1.804 -24.029 1.00 7.04 165 HIS A O 1
ATOM 1417 N N . VAL A 1 169 ? 22.436 -2.256 -25.183 1.00 6.18 166 VAL A N 1
ATOM 1418 C CA . VAL A 1 169 ? 21.982 -3.526 -25.753 1.00 6.58 166 VAL A CA 1
ATOM 1419 C C . VAL A 1 169 ? 23.040 -4.607 -25.537 1.00 6.31 166 VAL A C 1
ATOM 1420 O O . VAL A 1 169 ? 24.221 -4.316 -25.438 1.00 7.05 166 VAL A O 1
ATOM 1424 N N . PRO A 1 170 ? 22.615 -5.881 -25.469 1.00 6.55 167 PRO A N 1
ATOM 1425 C CA . PRO A 1 170 ? 23.569 -6.964 -25.309 1.00 7.63 167 PRO A CA 1
ATOM 1426 C C . PRO A 1 170 ? 24.460 -7.155 -26.541 1.00 6.87 167 PRO A C 1
ATOM 1427 O O . PRO A 1 170 ? 24.190 -6.618 -27.602 1.00 7.36 167 PRO A O 1
ATOM 1431 N N . TYR A 1 171 ? 25.494 -7.957 -26.383 1.00 6.75 168 TYR A N 1
ATOM 1432 C CA . TYR A 1 171 ? 26.174 -8.546 -27.503 1.00 6.71 168 TYR A CA 1
ATOM 1433 C C . TYR A 1 171 ? 25.174 -9.259 -28.412 1.00 6.73 168 TYR A C 1
ATOM 1434 O O . TYR A 1 171 ? 24.157 -9.819 -27.946 1.00 7.62 168 TYR A O 1
ATOM 1443 N N . ILE A 1 172 ? 25.470 -9.267 -29.706 1.00 7.05 169 ILE A N 1
ATOM 1444 C CA . ILE A 1 172 ? 24.772 -10.121 -30.647 1.00 7.33 169 ILE A CA 1
ATOM 1445 C C . ILE A 1 172 ? 25.569 -11.432 -30.755 1.00 8.50 169 ILE A C 1
ATOM 1446 O O . ILE A 1 172 ? 26.760 -11.480 -30.456 1.00 10.37 169 ILE A O 1
ATOM 1451 N N . PRO A 1 173 ? 24.911 -12.506 -31.188 1.00 8.84 170 PRO A N 1
ATOM 1452 C CA . PRO A 1 173 ? 25.493 -13.836 -31.000 1.00 11.30 170 PRO A CA 1
ATOM 1453 C C . PRO A 1 173 ? 26.881 -14.070 -31.525 1.00 13.16 170 PRO A C 1
ATOM 1454 O O . PRO A 1 173 ? 27.694 -14.763 -30.885 1.00 13.91 170 PRO A O 1
ATOM 1458 N N . GLU A 1 174 ? 27.179 -13.499 -32.675 1.00 14.13 171 GLU A N 1
ATOM 1459 C CA A GLU A 1 174 ? 28.491 -13.710 -33.285 0.50 14.09 171 GLU A CA 1
ATOM 1460 C CA B GLU A 1 174 ? 28.491 -13.709 -33.287 0.50 14.07 171 GLU A CA 1
ATOM 1461 C C . GLU A 1 174 ? 29.639 -13.161 -32.425 1.00 14.04 171 GLU A C 1
ATOM 1462 O O . GLU A 1 174 ? 30.787 -13.557 -32.579 1.00 15.74 171 GLU A O 1
ATOM 1473 N N . GLN A 1 175 ? 29.324 -12.243 -31.522 1.00 14.09 172 GLN A N 1
ATOM 1474 C CA . GLN A 1 175 ? 30.351 -11.635 -30.692 1.00 14.60 172 GLN A CA 1
ATOM 1475 C C . GLN A 1 175 ? 30.858 -12.458 -29.507 1.00 16.58 172 GLN A C 1
ATOM 1476 O O . GLN A 1 175 ? 31.863 -12.092 -28.917 1.00 17.21 172 GLN A O 1
ATOM 1482 N N . VAL A 1 176 ? 30.193 -13.564 -29.164 1.00 17.64 173 VAL A N 1
ATOM 1483 C CA . VAL A 1 176 ? 30.532 -14.306 -27.940 1.00 20.08 173 VAL A CA 1
ATOM 1484 C C . VAL A 1 176 ? 31.215 -15.650 -28.178 1.00 23.00 173 VAL A C 1
ATOM 1485 O O . VAL A 1 176 ? 31.250 -16.512 -27.289 1.00 23.41 173 VAL A O 1
ATOM 1489 N N . ILE A 1 177 ? 31.771 -15.844 -29.364 1.00 25.87 174 ILE A N 1
ATOM 1490 C CA . ILE A 1 177 ? 32.577 -17.055 -29.595 1.00 29.09 174 ILE A CA 1
ATOM 1491 C C . ILE A 1 177 ? 33.865 -16.869 -28.780 1.00 30.70 174 ILE A C 1
ATOM 1492 O O . ILE A 1 177 ? 34.518 -15.819 -28.863 1.00 32.70 174 ILE A O 1
ATOM 1497 N N . GLY A 1 178 ? 34.186 -17.847 -27.935 1.00 31.91 175 GLY A N 1
ATOM 1498 C CA . GLY A 1 178 ? 35.371 -17.756 -27.071 1.00 32.87 175 GLY A CA 1
ATOM 1499 C C . GLY A 1 178 ? 35.145 -16.998 -25.768 1.00 33.30 175 GLY A C 1
ATOM 1500 O O . GLY A 1 178 ? 36.096 -16.723 -25.026 1.00 34.14 175 GLY A O 1
ATOM 1501 N N . LYS A 1 179 ? 33.890 -16.651 -25.496 1.00 32.98 176 LYS A N 1
ATOM 1502 C CA . LYS A 1 179 ? 33.497 -15.990 -24.255 1.00 32.69 176 LYS A CA 1
ATOM 1503 C C . LYS A 1 179 ? 32.495 -16.913 -23.556 1.00 32.18 176 LYS A C 1
ATOM 1504 O O . LYS A 1 179 ? 31.278 -16.769 -23.721 1.00 32.05 176 LYS A O 1
ATOM 1510 N N . PRO A 1 180 ? 33.001 -17.871 -22.771 1.00 31.53 177 PRO A N 1
ATOM 1511 C CA . PRO A 1 180 ? 32.105 -18.838 -22.153 1.00 30.51 177 PRO A CA 1
ATOM 1512 C C . PRO A 1 180 ? 31.080 -18.185 -21.250 1.00 29.41 177 PRO A C 1
ATOM 1513 O O . PRO A 1 180 ? 31.385 -17.183 -20.590 1.00 29.36 177 PRO A O 1
ATOM 1517 N N . ASP A 1 181 ? 29.867 -18.734 -21.247 1.00 28.00 178 ASP A N 1
ATOM 1518 C CA . ASP A 1 181 ? 28.782 -18.242 -20.395 1.0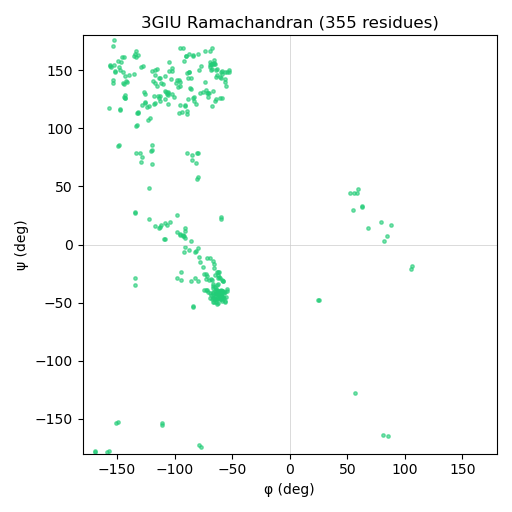0 28.25 178 ASP A CA 1
ATOM 1519 C C . ASP A 1 181 ? 28.474 -16.737 -20.555 1.00 25.94 178 ASP A C 1
ATOM 1520 O O . ASP A 1 181 ? 28.013 -16.082 -19.613 1.00 27.23 178 ASP A O 1
ATOM 1525 N N . THR A 1 182 ? 28.708 -16.184 -21.740 1.00 22.16 179 THR A N 1
ATOM 1526 C CA . THR A 1 182 ? 28.420 -14.776 -21.966 1.00 19.55 179 THR A CA 1
ATOM 1527 C C . THR A 1 182 ? 27.098 -14.668 -22.698 1.00 16.78 179 THR A C 1
ATOM 1528 O O . THR A 1 182 ? 26.923 -15.307 -23.735 1.00 16.93 179 THR A O 1
ATOM 1532 N N . PRO A 1 183 ? 26.154 -13.872 -22.154 1.00 13.36 180 PRO A N 1
ATOM 1533 C CA . PRO A 1 183 ? 24.869 -13.700 -22.812 1.00 13.40 180 PRO A CA 1
ATOM 1534 C C . PRO A 1 183 ? 24.952 -12.918 -24.106 1.00 11.63 180 PRO A C 1
ATOM 1535 O O . PRO A 1 183 ? 25.838 -12.084 -24.294 1.00 9.98 180 PRO A O 1
ATOM 1539 N N . SER A 1 184 ? 24.007 -13.194 -24.986 1.00 10.80 181 SER A N 1
ATOM 1540 C CA . SER A 1 184 ? 23.841 -12.447 -26.219 1.00 11.07 181 SER A CA 1
ATOM 1541 C C . SER A 1 184 ? 22.375 -12.457 -26.583 1.00 10.01 181 SER A C 1
ATOM 1542 O O . SER A 1 184 ? 21.578 -13.191 -25.990 1.00 13.11 181 SER A O 1
ATOM 1561 N N . PRO A 1 186 ? 19.793 -12.184 -30.269 1.00 7.22 183 PRO A N 1
ATOM 1562 C CA . PRO A 1 186 ? 19.703 -12.013 -31.709 1.00 7.12 183 PRO A CA 1
ATOM 1563 C C . PRO A 1 186 ? 19.447 -10.554 -32.093 1.00 7.14 183 PRO A C 1
ATOM 1564 O O . PRO A 1 186 ? 18.633 -9.856 -31.466 1.00 7.66 183 PRO A O 1
ATOM 1568 N N . LEU A 1 187 ? 20.107 -10.109 -33.146 1.00 6.66 184 LEU A N 1
ATOM 1569 C CA . LEU A 1 187 ? 19.970 -8.740 -33.626 1.00 6.60 184 LEU A CA 1
ATOM 1570 C C . LEU A 1 187 ? 18.514 -8.353 -33.895 1.00 5.89 184 LEU A C 1
ATOM 1571 O O . LEU A 1 187 ? 18.091 -7.256 -33.542 1.00 6.75 184 LEU A O 1
ATOM 1576 N N . GLU A 1 188 ? 17.726 -9.267 -34.459 1.00 7.45 185 GLU A N 1
ATOM 1577 C CA . GLU A 1 188 ? 16.342 -8.954 -34.779 1.00 7.64 185 GLU A CA 1
ATOM 1578 C C . GLU A 1 188 ? 15.555 -8.560 -33.520 1.00 7.61 185 GLU A C 1
ATOM 1579 O O . GLU A 1 188 ? 14.703 -7.683 -33.573 1.00 7.61 185 GLU A O 1
ATOM 1585 N N A LYS A 1 189 ? 15.834 -9.236 -32.405 0.50 7.65 186 LYS A N 1
ATOM 1586 N N B LYS A 1 189 ? 15.840 -9.224 -32.402 0.50 7.50 186 LYS A N 1
ATOM 1587 C CA A LYS A 1 189 ? 15.206 -8.914 -31.124 0.50 8.16 186 LYS A CA 1
ATOM 1588 C CA B LYS A 1 189 ? 15.180 -8.908 -31.140 0.50 7.92 186 LYS A CA 1
ATOM 1589 C C A LYS A 1 189 ? 15.610 -7.531 -30.631 0.50 7.46 186 LYS A C 1
ATOM 1590 C C B LYS A 1 189 ? 15.623 -7.556 -30.573 0.50 7.36 186 LYS A C 1
ATOM 1591 O O A LYS A 1 189 ? 14.782 -6.774 -30.143 0.50 7.99 186 LYS A O 1
ATOM 1592 O O B LYS A 1 189 ? 14.834 -6.850 -29.958 0.50 8.23 186 LYS A O 1
ATOM 1603 N N . ILE A 1 190 ? 16.891 -7.213 -30.762 1.00 7.00 187 ILE A N 1
ATOM 1604 C CA . ILE A 1 190 ? 17.383 -5.910 -30.344 1.00 6.47 187 ILE A CA 1
ATOM 1605 C C . ILE A 1 190 ? 16.663 -4.836 -31.152 1.00 6.75 187 ILE A C 1
ATOM 1606 O O . ILE A 1 190 ? 16.211 -3.834 -30.592 1.00 7.89 187 ILE A O 1
ATOM 1611 N N . VAL A 1 191 ? 16.570 -5.025 -32.466 1.00 6.68 188 VAL A N 1
ATOM 1612 C CA . VAL A 1 191 ? 15.899 -4.044 -33.322 1.00 7.17 188 VAL A CA 1
ATOM 1613 C C . VAL A 1 191 ? 14.441 -3.864 -32.898 1.00 6.85 188 VAL A C 1
ATOM 1614 O O . VAL A 1 191 ? 13.931 -2.754 -32.828 1.00 7.73 188 VAL A O 1
ATOM 1618 N N . ALA A 1 192 ? 13.762 -4.981 -32.621 1.00 7.09 189 ALA A N 1
ATOM 1619 C CA . ALA A 1 192 ? 12.362 -4.939 -32.189 1.00 6.58 189 ALA A CA 1
ATOM 1620 C C . ALA A 1 192 ? 12.241 -4.166 -30.875 1.00 7.83 189 ALA A C 1
ATOM 1621 O O . ALA A 1 192 ? 11.322 -3.346 -30.695 1.00 8.13 189 ALA A O 1
ATOM 1623 N N . GLY A 1 193 ? 13.153 -4.413 -29.938 1.00 7.76 190 GLY A N 1
ATOM 1624 C CA . GLY A 1 193 ? 13.113 -3.709 -28.664 1.00 8.12 190 GLY A CA 1
ATOM 1625 C C . GLY A 1 193 ? 13.372 -2.227 -28.792 1.00 7.63 190 GLY A C 1
ATOM 1626 O O . GLY A 1 193 ? 12.690 -1.405 -28.154 1.00 8.18 190 GLY A O 1
ATOM 1627 N N . LEU A 1 194 ? 14.400 -1.873 -29.556 1.00 7.46 191 LEU A N 1
ATOM 1628 C CA . LEU A 1 194 ? 14.646 -0.453 -29.808 1.00 6.96 191 LEU A CA 1
ATOM 1629 C C . LEU A 1 194 ? 13.463 0.258 -30.472 1.00 7.51 191 LEU A C 1
ATOM 1630 O O . LEU A 1 194 ? 13.139 1.391 -30.151 1.00 7.47 191 LEU A O 1
ATOM 1635 N N . THR A 1 195 ? 12.820 -0.424 -31.409 1.00 7.15 192 THR A N 1
ATOM 1636 C CA . THR A 1 195 ? 11.645 0.117 -32.084 1.00 6.26 192 THR A CA 1
ATOM 1637 C C . THR A 1 195 ? 10.534 0.395 -31.075 1.00 6.75 192 THR A C 1
ATOM 1638 O O . THR A 1 195 ? 9.946 1.480 -31.085 1.00 7.58 192 THR A O 1
ATOM 1642 N N . ALA A 1 196 ? 10.276 -0.570 -30.184 1.00 7.51 193 ALA A N 1
ATOM 1643 C CA . ALA A 1 196 ? 9.265 -0.404 -29.144 1.00 7.51 193 ALA A CA 1
ATOM 1644 C C . ALA A 1 196 ? 9.617 0.775 -28.231 1.00 8.09 193 ALA A C 1
ATOM 1645 O O . ALA A 1 196 ? 8.746 1.578 -27.861 1.00 7.99 193 ALA A O 1
ATOM 1647 N N . ALA A 1 197 ? 10.879 0.876 -27.837 1.00 8.18 194 ALA A N 1
ATOM 1648 C CA . ALA A 1 197 ? 11.309 1.980 -26.974 1.00 7.22 194 ALA A CA 1
ATOM 1649 C C . ALA A 1 197 ? 11.086 3.337 -27.633 1.00 7.97 194 ALA A C 1
ATOM 1650 O O . ALA A 1 197 ? 10.601 4.263 -27.000 1.00 8.23 194 ALA A O 1
ATOM 1652 N N . ILE A 1 198 ? 11.423 3.446 -28.911 1.00 8.37 195 ILE A N 1
ATOM 1653 C CA . ILE A 1 198 ? 11.263 4.704 -29.646 1.00 8.80 195 ILE A CA 1
ATOM 1654 C C . ILE A 1 198 ? 9.794 5.071 -29.764 1.00 8.23 195 ILE A C 1
ATOM 1655 O O . ILE A 1 198 ? 9.430 6.228 -29.639 1.00 9.65 195 ILE A O 1
ATOM 1660 N N . GLU A 1 199 ? 8.944 4.081 -30.013 1.00 8.26 196 GLU A N 1
ATOM 1661 C CA A GLU A 1 199 ? 7.506 4.301 -30.106 0.70 9.28 196 GLU A CA 1
ATOM 1662 C CA B GLU A 1 199 ? 7.525 4.349 -30.136 0.30 9.73 196 GLU A CA 1
ATOM 1663 C C . GLU A 1 199 ? 6.965 4.957 -28.842 1.00 10.09 196 GLU A C 1
ATOM 1664 O O . GLU A 1 199 ? 6.035 5.758 -28.890 1.00 10.86 196 GLU A O 1
ATOM 1675 N N . ALA A 1 200 ? 7.556 4.609 -27.693 1.00 9.20 197 ALA A N 1
ATOM 1676 C CA . ALA A 1 200 ? 7.109 5.130 -26.403 1.00 11.14 197 ALA A CA 1
ATOM 1677 C C . ALA A 1 200 ? 7.640 6.514 -26.070 1.00 11.38 197 ALA A C 1
ATOM 1678 O O . ALA A 1 200 ? 7.248 7.069 -25.057 1.00 15.32 197 ALA A O 1
ATOM 1680 N N . ILE A 1 201 ? 8.524 7.068 -26.884 1.00 10.42 198 ILE A N 1
AT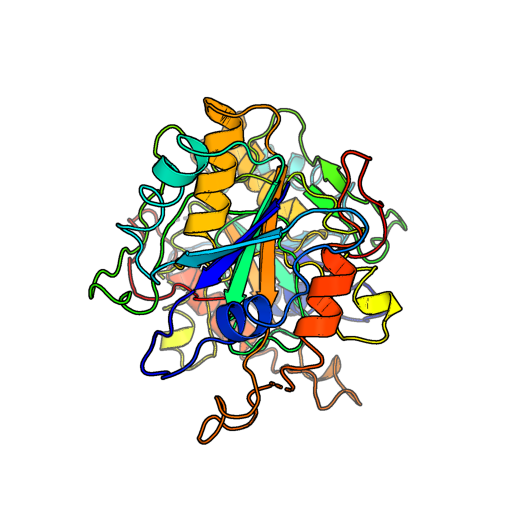OM 1681 C CA . ILE A 1 201 ? 9.045 8.424 -26.677 1.00 11.27 198 ILE A CA 1
ATOM 1682 C C . ILE A 1 201 ? 8.008 9.516 -26.984 1.00 12.87 198 ILE A C 1
ATOM 1683 O O . ILE A 1 201 ? 7.387 9.550 -28.058 1.00 11.99 198 ILE A O 1
ATOM 1688 N N . SER A 1 202 ? 7.883 10.420 -26.031 1.00 12.36 199 SER A N 1
ATOM 1689 C CA . SER A 1 202 ? 7.035 11.568 -26.100 1.00 14.00 199 SER A CA 1
ATOM 1690 C C . SER A 1 202 ? 7.553 12.641 -25.130 1.00 14.27 199 SER A C 1
ATOM 1691 O O . SER A 1 202 ? 8.610 12.470 -24.437 1.00 14.98 199 SER A O 1
ATOM 1694 N N . ASN A 1 203 ? 6.796 13.737 -25.085 1.00 14.76 200 ASN A N 1
ATOM 1695 C CA . ASN A 1 203 ? 7.017 14.811 -24.113 1.00 14.59 200 ASN A CA 1
ATOM 1696 C C . ASN A 1 203 ? 6.148 14.682 -22.858 1.00 15.33 200 ASN A C 1
ATOM 1697 O O . ASN A 1 203 ? 6.098 15.595 -22.026 1.00 17.76 200 ASN A O 1
ATOM 1702 N N . ASP A 1 204 ? 5.464 13.554 -22.712 1.00 12.72 201 ASP A N 1
ATOM 1703 C CA . ASP A 1 204 ? 4.578 13.347 -21.587 1.00 12.77 201 ASP A CA 1
ATOM 1704 C C . ASP A 1 204 ? 5.369 12.775 -20.406 1.00 13.05 201 ASP A C 1
ATOM 1705 O O . ASP A 1 204 ? 6.478 12.312 -20.544 1.00 14.31 201 ASP A O 1
ATOM 1710 N N . GLU A 1 205 ? 4.772 12.837 -19.233 1.00 13.35 202 GLU A N 1
ATOM 1711 C CA . GLU A 1 205 ? 5.398 12.345 -18.023 1.00 12.75 202 GLU A CA 1
ATOM 1712 C C . GLU A 1 205 ? 5.679 10.860 -18.145 1.00 10.83 202 GLU A C 1
ATOM 1713 O O . GLU A 1 205 ? 4.901 10.119 -18.741 1.00 11.52 202 GLU A O 1
ATOM 1719 N N . ASP A 1 206 ? 6.794 10.417 -17.576 1.00 9.52 203 ASP A N 1
ATOM 1720 C CA . ASP A 1 206 ? 7.121 9.004 -17.556 1.00 8.41 203 ASP A CA 1
ATOM 1721 C C . ASP A 1 206 ? 6.120 8.242 -16.684 1.00 7.51 203 ASP A C 1
ATOM 1722 O O . ASP A 1 206 ? 5.475 8.805 -15.819 1.00 8.29 203 ASP A O 1
ATOM 1727 N N A LEU A 1 207 ? 6.067 6.928 -16.900 0.70 7.60 204 LEU A N 1
ATOM 1728 N N B LEU A 1 207 ? 5.966 6.962 -16.951 0.30 7.26 204 LEU A N 1
ATOM 1729 C CA A LEU A 1 207 ? 5.275 5.979 -16.107 0.70 7.06 204 LEU A CA 1
ATOM 1730 C CA B LEU A 1 207 ? 5.193 6.165 -16.049 0.30 6.94 204 LEU A CA 1
ATOM 1731 C C A LEU A 1 207 ? 6.007 5.521 -14.851 0.70 7.40 204 LEU A C 1
ATOM 1732 C C B LEU A 1 207 ? 6.067 5.994 -14.807 0.30 6.10 204 LEU A C 1
ATOM 1733 O O A LEU A 1 207 ? 7.061 4.886 -14.923 0.70 9.48 204 LEU A O 1
ATOM 1734 O O B LEU A 1 207 ? 7.313 6.246 -14.827 0.30 3.65 204 LEU A O 1
ATOM 1743 N N . HIS A 1 208 ? 5.378 5.706 -13.712 1.00 6.22 205 HIS A N 1
ATOM 1744 C CA . HIS A 1 208 ? 6.006 5.433 -12.437 1.00 6.19 205 HIS A CA 1
ATOM 1745 C C . HIS A 1 208 ? 5.738 4.004 -11.982 1.00 5.66 205 HIS A C 1
ATOM 1746 O O . HIS A 1 208 ? 5.215 3.747 -10.914 1.00 6.83 205 HIS A O 1
ATOM 1753 N N . LEU A 1 209 ? 6.159 3.077 -12.831 1.00 6.90 206 LEU A N 1
ATOM 1754 C CA . LEU A 1 209 ? 6.010 1.646 -12.625 1.00 6.60 206 LEU A CA 1
ATOM 1755 C C . LEU A 1 209 ? 7.086 1.147 -11.684 1.00 6.61 206 LEU A C 1
ATOM 1756 O O . LEU A 1 209 ? 8.101 1.786 -11.455 1.00 8.18 206 LEU A O 1
ATOM 1761 N N . ALA A 1 210 ? 6.858 -0.050 -11.154 1.00 6.95 207 ALA A N 1
ATOM 1762 C CA . ALA A 1 210 ? 7.780 -0.666 -10.209 1.00 8.62 207 ALA A CA 1
ATOM 1763 C C . ALA A 1 210 ? 8.948 -1.346 -10.953 1.00 9.95 207 ALA A C 1
ATOM 1764 O O . ALA A 1 210 ? 9.097 -2.567 -10.980 1.00 14.19 207 ALA A O 1
ATOM 1766 N N . LEU A 1 211 ? 9.799 -0.507 -11.527 1.00 9.00 208 LEU A N 1
ATOM 1767 C CA . LEU A 1 211 ? 10.941 -0.937 -12.338 1.00 9.66 208 LEU A CA 1
ATOM 1768 C C . LEU A 1 211 ? 12.278 -0.589 -11.689 1.00 9.60 208 LEU A C 1
ATOM 1769 O O . LEU A 1 211 ? 13.323 -0.642 -12.351 1.00 10.78 208 LEU A O 1
ATOM 1774 N N . GLY A 1 212 ? 12.242 -0.239 -10.408 1.00 9.55 209 GLY A N 1
ATOM 1775 C CA . GLY A 1 212 ? 13.456 0.044 -9.670 1.00 11.19 209 GLY A CA 1
ATOM 1776 C C . GLY A 1 212 ? 14.254 -1.220 -9.428 1.00 12.32 209 GLY A C 1
ATOM 1777 O O . GLY A 1 212 ? 13.831 -2.312 -9.765 1.00 11.27 209 GLY A O 1
ATOM 1778 N N A THR A 1 213 ? 15.490 -1.061 -8.986 0.50 14.24 210 THR A N 1
ATOM 1779 N N B THR A 1 213 ? 15.384 -1.067 -8.733 0.50 11.91 210 THR A N 1
ATOM 1780 C CA A THR A 1 213 ? 16.328 -2.224 -8.752 0.50 17.14 210 THR A CA 1
ATOM 1781 C CA B THR A 1 213 ? 16.262 -2.203 -8.408 0.50 13.08 210 THR A CA 1
ATOM 1782 C C A THR A 1 213 ? 16.399 -2.416 -7.259 0.50 17.83 210 THR A C 1
ATOM 1783 C C B THR A 1 213 ? 16.851 -2.152 -6.991 0.50 12.19 210 THR A C 1
ATOM 1784 O O A THR A 1 213 ? 16.886 -1.550 -6.519 0.50 18.92 210 THR A O 1
ATOM 1785 O O B THR A 1 213 ? 17.195 -1.079 -6.443 0.50 10.51 210 THR A O 1
ATOM 1792 N N A THR A 1 214 ? 15.891 -3.555 -6.819 0.50 18.89 211 THR A N 1
ATOM 1793 N N B THR A 1 214 ? 17.001 -3.337 -6.406 0.50 11.45 211 THR A N 1
ATOM 1794 C CA A THR A 1 214 ? 15.891 -3.882 -5.402 0.50 17.99 211 THR A CA 1
ATOM 1795 C CA B THR A 1 214 ? 17.551 -3.463 -5.065 0.50 11.67 211 THR A CA 1
ATOM 1796 C C A THR A 1 214 ? 16.531 -5.210 -5.014 0.50 18.34 211 THR A C 1
ATOM 1797 C C B THR A 1 214 ? 19.056 -3.633 -5.139 0.50 13.19 211 THR A C 1
ATOM 1798 O O A THR A 1 214 ? 15.897 -6.265 -4.902 0.50 18.22 211 THR A O 1
ATOM 1799 O O B THR A 1 214 ? 19.738 -3.688 -4.121 0.50 15.02 211 THR A O 1
ATOM 1806 N N A GLU A 1 215 ? 17.836 -5.080 -4.832 0.50 18.24 212 GLU A N 1
ATOM 1807 N N B GLU A 1 215 ? 19.570 -3.714 -6.361 0.50 14.33 212 GLU A N 1
ATOM 1808 C CA A GLU A 1 215 ? 18.769 -6.039 -4.275 0.50 16.06 212 GLU A CA 1
ATOM 1809 C CA B GLU A 1 215 ? 21.009 -3.762 -6.599 0.50 14.67 212 GLU A CA 1
ATOM 1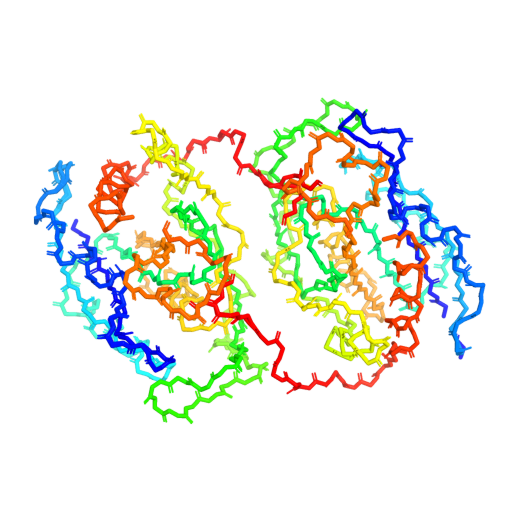810 C C A GLU A 1 215 ? 18.263 -7.228 -3.418 0.50 16.12 212 GLU A C 1
ATOM 1811 C C B GLU A 1 215 ? 21.279 -3.505 -8.072 0.50 16.22 212 GLU A C 1
ATOM 1812 O O A GLU A 1 215 ? 19.005 -8.201 -3.281 0.50 16.70 212 GLU A O 1
ATOM 1813 O O B GLU A 1 215 ? 22.403 -3.449 -8.539 0.50 17.67 212 GLU A O 1
ATOM 1826 N N . ALA B 1 3 ? 44.368 6.510 15.003 1.00 29.83 0 ALA B N 1
ATOM 1827 C CA . ALA B 1 3 ? 43.239 5.674 15.550 1.00 27.73 0 ALA B CA 1
ATOM 1828 C C . ALA B 1 3 ? 41.866 6.008 14.929 1.00 23.36 0 ALA B C 1
ATOM 1829 O O . ALA B 1 3 ? 41.038 6.674 15.557 1.00 28.39 0 ALA B O 1
ATOM 1844 N N . HIS B 1 5 ? 38.073 5.812 13.910 1.00 8.76 2 HIS B N 1
ATOM 1845 C CA . HIS B 1 5 ? 36.838 5.217 14.423 1.00 7.70 2 HIS B CA 1
ATOM 1846 C C . HIS B 1 5 ? 35.866 5.044 13.261 1.00 7.29 2 HIS B C 1
ATOM 1847 O O . HIS B 1 5 ? 35.442 6.035 12.649 1.00 8.41 2 HIS B O 1
ATOM 1854 N N . ILE B 1 6 ? 35.515 3.788 12.988 1.00 6.84 3 ILE B N 1
ATOM 1855 C CA . ILE B 1 6 ? 34.630 3.433 11.903 1.00 7.52 3 ILE B CA 1
ATOM 1856 C C . ILE B 1 6 ? 33.345 2.840 12.430 1.00 7.59 3 ILE B C 1
ATOM 1857 O O . ILE B 1 6 ? 33.370 1.884 13.197 1.00 9.26 3 ILE B O 1
ATOM 1862 N N . LEU B 1 7 ? 32.233 3.382 11.975 1.00 6.69 4 LEU B N 1
ATOM 1863 C CA . LEU B 1 7 ? 30.916 2.785 12.196 1.00 7.37 4 LEU B CA 1
ATOM 1864 C C . LEU B 1 7 ? 30.607 1.958 10.971 1.00 6.84 4 LEU B C 1
ATOM 1865 O O . LEU B 1 7 ? 30.572 2.457 9.859 1.00 8.03 4 LEU B O 1
ATOM 1870 N N . VAL B 1 8 ? 30.419 0.669 11.186 1.00 6.64 5 VAL B N 1
ATOM 1871 C CA . VAL B 1 8 ? 30.072 -0.271 10.122 1.00 7.33 5 VAL B CA 1
ATOM 1872 C C . VAL B 1 8 ? 28.645 -0.753 10.380 1.00 7.45 5 VAL B C 1
ATOM 1873 O O . VAL B 1 8 ? 28.321 -1.240 11.462 1.00 8.12 5 VAL B O 1
ATOM 1877 N N . THR B 1 9 ? 27.795 -0.650 9.378 1.00 6.97 6 THR B N 1
ATOM 1878 C CA . THR B 1 9 ? 26.403 -1.004 9.504 1.00 7.73 6 THR B CA 1
ATOM 1879 C C . THR B 1 9 ? 26.038 -2.159 8.603 1.00 7.28 6 THR B C 1
ATOM 1880 O O . THR B 1 9 ? 26.674 -2.367 7.580 1.00 7.43 6 THR B O 1
ATOM 1884 N N . GLY B 1 10 ? 25.060 -2.946 9.033 1.00 7.64 7 GLY B N 1
ATOM 1885 C CA . GLY B 1 10 ? 24.450 -3.927 8.169 1.00 8.00 7 GLY B CA 1
ATOM 1886 C C . GLY B 1 10 ? 22.954 -3.833 8.292 1.00 7.55 7 GLY B C 1
ATOM 1887 O O . GLY B 1 10 ? 22.459 -3.221 9.211 1.00 9.98 7 GLY B O 1
ATOM 1888 N N . PHE B 1 11 ? 22.229 -4.466 7.365 1.00 8.34 8 PHE B N 1
ATOM 1889 C CA . PHE B 1 11 ? 20.774 -4.388 7.313 1.00 8.97 8 PHE B CA 1
ATOM 1890 C C . PHE B 1 11 ? 20.065 -5.627 7.796 1.00 9.35 8 PHE B C 1
ATOM 1891 O O . PHE B 1 11 ? 20.595 -6.734 7.765 1.00 8.81 8 PHE B O 1
ATOM 1899 N N . ALA B 1 12 ? 18.812 -5.397 8.199 1.00 9.48 9 ALA B N 1
ATOM 1900 C CA . ALA B 1 12 ? 17.868 -6.446 8.568 1.00 9.83 9 ALA B CA 1
ATOM 1901 C C . ALA B 1 12 ? 17.444 -7.263 7.367 1.00 9.79 9 ALA B C 1
ATOM 1902 O O . ALA B 1 12 ? 17.468 -6.789 6.219 1.00 9.28 9 ALA B O 1
ATOM 1904 N N . PRO B 1 13 ? 16.985 -8.497 7.609 1.00 9.05 10 PRO B N 1
ATOM 1905 C CA . PRO B 1 13 ? 16.478 -9.316 6.510 1.00 9.37 10 PRO B CA 1
ATOM 1906 C C . PRO B 1 13 ? 15.248 -8.673 5.896 1.00 9.99 10 PRO B C 1
ATOM 1907 O O . PRO B 1 13 ? 14.477 -7.997 6.590 1.00 10.31 10 PRO B O 1
ATOM 1911 N N . PHE B 1 14 ? 15.049 -8.918 4.610 1.00 10.53 11 PHE B N 1
ATOM 1912 C CA . PHE B 1 14 ? 13.919 -8.341 3.896 1.00 11.59 11 PHE B CA 1
ATOM 1913 C C . PHE B 1 14 ? 13.549 -9.240 2.721 1.00 12.45 11 PHE B C 1
ATOM 1914 O O . PHE B 1 14 ? 14.252 -10.198 2.413 1.00 13.22 11 PHE B O 1
ATOM 1922 N N . ASP B 1 15 ? 12.423 -8.936 2.088 1.00 15.49 12 ASP B N 1
ATOM 1923 C CA . ASP B 1 15 ? 11.956 -9.651 0.904 1.00 18.19 12 ASP B CA 1
ATOM 1924 C C . ASP B 1 15 ? 11.827 -11.162 1.167 1.00 18.74 12 ASP B C 1
ATOM 1925 O O . ASP B 1 15 ? 12.256 -11.984 0.351 1.00 20.52 12 ASP B O 1
ATOM 1930 N N . ASN B 1 16 ? 11.260 -11.514 2.322 1.00 19.76 13 ASN B N 1
ATOM 1931 C CA . ASN B 1 16 ? 11.033 -12.926 2.726 1.00 21.72 13 ASN B CA 1
ATOM 1932 C C . ASN B 1 16 ? 12.266 -13.769 3.034 1.00 19.80 13 ASN B C 1
ATOM 1933 O O . ASN B 1 16 ? 12.177 -15.005 3.137 1.00 22.09 13 ASN B O 1
ATOM 1938 N N . GLN B 1 17 ? 13.407 -13.110 3.194 1.00 18.03 14 GLN B N 1
ATOM 1939 C CA . GLN B 1 17 ? 14.624 -13.785 3.610 1.00 16.64 14 GLN B CA 1
ATOM 1940 C C . GLN B 1 17 ? 14.635 -13.806 5.132 1.00 15.68 14 GLN B C 1
ATOM 1941 O O . GLN B 1 17 ? 14.084 -12.910 5.774 1.00 17.83 14 GLN B O 1
ATOM 1947 N N . ASN B 1 18 ? 15.227 -14.847 5.700 1.00 14.41 15 ASN B N 1
ATOM 1948 C CA A ASN B 1 18 ? 15.369 -14.994 7.148 0.50 14.83 15 ASN B CA 1
ATOM 1949 C CA B ASN B 1 18 ? 15.352 -14.966 7.156 0.50 14.65 15 ASN B CA 1
ATOM 1950 C C . ASN B 1 18 ? 16.656 -14.370 7.690 1.00 13.44 15 ASN B C 1
ATOM 1951 O O . ASN B 1 18 ? 16.764 -14.073 8.877 1.00 14.52 15 ASN B O 1
ATOM 1960 N N . ILE B 1 19 ? 17.648 -14.195 6.813 1.00 11.34 16 ILE B N 1
ATOM 1961 C CA . ILE B 1 19 ? 18.922 -13.565 7.178 1.00 10.41 16 ILE B CA 1
ATOM 1962 C C . ILE B 1 19 ? 19.286 -12.530 6.116 1.00 8.11 16 ILE B C 1
ATOM 1963 O O . ILE B 1 19 ? 18.740 -12.519 5.028 1.00 8.54 16 ILE B O 1
ATOM 1968 N N . ASN B 1 20 ? 20.177 -11.637 6.498 1.00 7.68 17 ASN B N 1
ATOM 1969 C CA . ASN B 1 20 ? 20.769 -10.690 5.582 1.00 7.28 17 ASN B CA 1
ATOM 1970 C C . ASN B 1 20 ? 22.270 -10.832 5.780 1.00 7.01 17 ASN B C 1
ATOM 1971 O O . ASN B 1 20 ? 22.788 -10.604 6.872 1.00 7.14 17 ASN B O 1
ATOM 1976 N N . PRO B 1 21 ? 23.002 -11.197 4.720 1.00 6.87 18 PRO B N 1
ATOM 1977 C CA . PRO B 1 21 ? 24.428 -11.434 4.862 1.00 8.17 18 PRO B CA 1
ATOM 1978 C C . PRO B 1 21 ? 25.224 -10.198 5.205 1.00 7.32 18 PRO B C 1
ATOM 1979 O O . PRO B 1 21 ? 26.333 -10.319 5.728 1.00 7.64 18 PRO B O 1
ATOM 1983 N N . SER B 1 22 ? 24.677 -9.018 4.938 1.00 7.18 19 SER B N 1
ATOM 1984 C CA . SER B 1 22 ? 25.391 -7.825 5.343 1.00 7.33 19 SER B CA 1
ATOM 1985 C C . SER B 1 22 ? 25.548 -7.765 6.864 1.00 6.95 19 SER B C 1
ATOM 1986 O O . SER B 1 22 ? 26.655 -7.597 7.372 1.00 7.94 19 SER B O 1
ATOM 1989 N N . TRP B 1 23 ? 24.465 -7.948 7.595 1.00 7.08 20 TRP B N 1
ATOM 1990 C CA . TRP B 1 23 ? 24.563 -7.939 9.054 1.00 7.56 20 TRP B CA 1
ATOM 1991 C C . TRP B 1 23 ? 25.314 -9.166 9.550 1.00 7.45 20 TRP B C 1
ATOM 1992 O O . TRP B 1 23 ? 26.143 -9.074 10.458 1.00 7.89 20 TRP B O 1
ATOM 2003 N N . GLU B 1 24 ? 25.046 -10.341 8.974 1.00 7.93 21 GLU B N 1
ATOM 2004 C CA . GLU B 1 24 ? 25.751 -11.547 9.439 1.00 8.40 21 GLU B CA 1
ATOM 2005 C C . GLU B 1 24 ? 27.260 -11.352 9.327 1.00 7.87 21 GLU B C 1
ATOM 2006 O O . GLU B 1 24 ? 28.007 -11.720 10.220 1.00 10.52 21 GLU B O 1
ATOM 2012 N N . ALA B 1 25 ? 27.724 -10.751 8.240 1.00 6.66 22 ALA B N 1
ATOM 2013 C CA . ALA B 1 25 ? 29.145 -10.514 8.066 1.00 7.14 22 ALA B CA 1
ATOM 2014 C C . ALA B 1 25 ? 29.650 -9.459 9.044 1.00 6.74 22 ALA B C 1
ATOM 2015 O O . ALA B 1 25 ? 30.708 -9.623 9.646 1.00 7.61 22 ALA B O 1
ATOM 2017 N N . VAL B 1 26 ? 28.927 -8.351 9.182 1.00 7.11 23 VAL B N 1
ATOM 2018 C CA . VAL B 1 26 ? 29.355 -7.279 10.082 1.00 7.41 23 VAL B CA 1
ATOM 2019 C C . VAL B 1 26 ? 29.516 -7.779 11.504 1.00 8.74 23 VAL B C 1
ATOM 2020 O O . VAL B 1 26 ? 30.478 -7.430 12.187 1.00 8.23 23 VAL B O 1
ATOM 2024 N N . THR B 1 27 ? 28.603 -8.629 11.972 1.00 8.01 24 THR B N 1
ATOM 2025 C CA A THR B 1 27 ? 28.694 -9.205 13.342 0.50 9.21 24 THR B CA 1
ATOM 2026 C CA B THR B 1 27 ? 28.711 -9.090 13.336 0.50 9.29 24 THR B CA 1
ATOM 2027 C C . THR B 1 27 ? 29.968 -9.980 13.559 1.00 8.41 24 THR B C 1
ATOM 2028 O O . THR B 1 27 ? 30.457 -10.072 14.693 1.00 10.81 24 THR B O 1
ATOM 2035 N N . GLN B 1 28 ? 30.489 -10.580 12.491 1.00 7.65 25 GLN B N 1
ATOM 2036 C CA A GLN B 1 28 ? 31.688 -11.400 12.573 0.70 7.92 25 GLN B CA 1
ATOM 2037 C CA B GLN B 1 28 ? 31.684 -11.421 12.546 0.30 7.81 25 GLN B CA 1
ATOM 2038 C C . GLN B 1 28 ? 32.988 -10.632 12.419 1.00 7.73 25 GLN B C 1
ATOM 2039 O O . GLN B 1 28 ? 34.057 -11.168 12.660 1.00 8.83 25 GLN B O 1
ATOM 2050 N N . LEU B 1 29 ? 32.917 -9.352 12.042 1.00 7.27 26 LEU B N 1
ATOM 2051 C CA . LEU B 1 29 ? 34.130 -8.545 11.937 1.00 6.87 26 LEU B CA 1
ATOM 2052 C C . LEU B 1 29 ? 34.807 -8.394 13.288 1.00 6.83 26 LEU B C 1
ATOM 2053 O O . LEU B 1 29 ? 34.165 -8.324 14.314 1.00 8.20 26 LEU B O 1
ATOM 2058 N N . GLU B 1 30 ? 36.127 -8.348 13.259 1.00 6.98 27 GLU B N 1
ATOM 2059 C CA . GLU B 1 30 ? 36.892 -8.015 14.458 1.00 6.99 27 GLU B CA 1
ATOM 2060 C C . GLU B 1 30 ? 36.602 -6.576 14.885 1.00 7.18 27 GLU B C 1
ATOM 2061 O O . GLU B 1 30 ? 36.234 -5.758 14.079 1.00 8.75 27 GLU B O 1
ATOM 2067 N N . ASP B 1 31 ? 36.792 -6.302 16.170 1.00 7.45 28 ASP B N 1
ATOM 2068 C CA . ASP B 1 31 ? 36.544 -5.001 16.741 1.00 7.32 28 ASP B CA 1
ATOM 2069 C C . ASP B 1 31 ? 37.659 -4.013 16.444 1.00 6.86 28 ASP B C 1
ATOM 2070 O O . ASP B 1 31 ? 37.471 -2.833 16.662 1.00 7.65 28 ASP B O 1
ATOM 2075 N N . ILE B 1 32 ? 38.806 -4.520 15.991 1.00 7.04 29 ILE B N 1
ATOM 2076 C CA A ILE B 1 32 ? 39.961 -3.730 15.508 0.50 6.72 29 ILE B CA 1
ATOM 2077 C CA B ILE B 1 32 ? 39.911 -3.699 15.539 0.50 8.59 29 ILE B CA 1
ATOM 2078 C C . ILE B 1 32 ? 40.401 -4.358 14.219 1.00 7.92 29 ILE B C 1
ATOM 2079 O O . ILE B 1 32 ? 40.624 -5.585 14.158 1.00 9.62 29 ILE B O 1
ATOM 2088 N N . ILE B 1 33 ? 40.516 -3.553 13.170 1.00 7.71 30 ILE B N 1
ATOM 2089 C CA . ILE B 1 33 ? 40.977 -4.052 11.874 1.00 9.79 30 ILE B CA 1
ATOM 2090 C C . ILE B 1 33 ? 42.034 -3.036 11.461 1.00 12.46 30 ILE B C 1
ATOM 2091 O O . ILE B 1 33 ? 41.722 -1.879 11.225 1.00 11.67 30 ILE B O 1
ATOM 2096 N N . GLY B 1 34 ? 43.282 -3.493 11.418 1.00 16.66 31 GLY B N 1
ATOM 2097 C CA . GLY B 1 34 ? 44.442 -2.608 11.336 1.00 18.31 31 GLY B CA 1
ATOM 2098 C C . GLY B 1 34 ? 44.442 -1.628 12.508 1.00 16.26 31 GLY B C 1
ATOM 2099 O O . GLY B 1 34 ? 44.351 -1.985 13.674 1.00 21.62 31 GLY B O 1
ATOM 2100 N N . THR B 1 35 ? 44.562 -0.361 12.195 1.00 17.27 32 THR B N 1
ATOM 2101 C CA . THR B 1 35 ? 44.498 0.678 13.198 1.00 16.66 32 THR B CA 1
ATOM 2102 C C . THR B 1 35 ? 43.082 1.269 13.212 1.00 14.61 32 THR B C 1
ATOM 2103 O O . THR B 1 35 ? 42.864 2.427 13.607 1.00 18.54 32 THR B O 1
ATOM 2107 N N . HIS B 1 36 ? 42.098 0.491 12.782 1.00 8.42 33 HIS B N 1
ATOM 2108 C CA . HIS B 1 36 ? 40.758 1.026 12.710 1.00 9.81 33 HIS B CA 1
ATOM 2109 C C . HIS B 1 36 ? 39.934 0.384 13.823 1.00 7.41 33 HIS B C 1
ATOM 2110 O O . HIS B 1 36 ? 39.850 -0.850 13.919 1.00 8.01 33 HIS B O 1
ATOM 2117 N N . THR B 1 37 ? 39.329 1.211 14.659 1.00 7.50 34 THR B N 1
ATOM 2118 C CA A THR B 1 37 ? 38.401 0.713 15.672 0.50 8.21 34 THR B CA 1
ATOM 2119 C CA B THR B 1 37 ? 38.413 0.741 15.673 0.50 6.99 34 THR B CA 1
ATOM 2120 C C . THR B 1 37 ? 37.016 0.628 15.043 1.00 7.82 34 THR B C 1
ATOM 2121 O O . THR B 1 37 ? 36.561 1.539 14.390 1.00 9.40 34 THR B O 1
ATOM 2128 N N . ILE B 1 38 ? 36.356 -0.494 15.251 1.00 6.72 35 ILE B N 1
ATOM 2129 C CA . ILE B 1 38 ? 35.101 -0.811 14.604 1.00 8.05 35 ILE B CA 1
ATOM 2130 C C . ILE B 1 38 ? 33.934 -0.867 15.561 1.00 9.01 35 ILE B C 1
ATOM 2131 O O . ILE B 1 38 ? 33.983 -1.599 16.546 1.00 10.13 35 ILE B O 1
ATOM 2136 N N . ASP B 1 39 ? 32.918 -0.063 15.276 1.00 7.71 36 ASP B N 1
ATOM 2137 C CA A ASP B 1 39 ? 31.633 -0.165 15.957 0.50 7.53 36 ASP B CA 1
ATOM 2138 C CA B ASP B 1 39 ? 31.623 -0.124 15.955 0.50 7.50 36 ASP B CA 1
ATOM 2139 C C . ASP B 1 39 ? 30.637 -0.699 14.942 1.00 8.64 36 ASP B C 1
ATOM 2140 O O . ASP B 1 39 ? 30.741 -0.415 13.762 1.00 10.36 36 ASP B O 1
ATOM 2149 N N . LYS B 1 40 ? 29.698 -1.498 15.419 1.00 9.24 37 LYS B N 1
ATOM 2150 C CA . LYS B 1 40 ? 28.722 -2.154 14.593 1.00 9.41 37 LYS B CA 1
ATOM 2151 C C . LYS B 1 40 ? 27.329 -1.699 14.933 1.00 9.15 37 LYS B C 1
ATOM 2152 O O . LYS B 1 40 ? 26.979 -1.536 16.097 1.00 11.61 37 LYS B O 1
ATOM 2158 N N . LEU B 1 41 ? 26.522 -1.501 13.902 1.00 8.47 38 LEU B N 1
ATOM 2159 C CA . LEU B 1 41 ? 25.126 -1.095 14.073 1.00 9.23 38 LEU B CA 1
ATOM 2160 C C . LEU B 1 41 ? 24.241 -1.756 13.031 1.00 9.14 38 LEU B C 1
ATOM 2161 O O . LEU B 1 41 ? 24.518 -1.682 11.840 1.00 9.05 38 LEU B O 1
ATOM 2166 N N . LYS B 1 42 ? 23.193 -2.426 13.494 1.00 8.54 39 LYS B N 1
ATOM 2167 C CA . LYS B 1 42 ? 22.212 -3.023 12.620 1.00 9.47 39 LYS B CA 1
ATOM 2168 C C . LYS B 1 42 ? 21.130 -1.981 12.320 1.00 8.89 39 LYS B C 1
ATOM 2169 O O . LYS B 1 42 ? 20.545 -1.389 13.223 1.00 11.16 39 LYS B O 1
ATOM 2175 N N . LEU B 1 43 ? 20.901 -1.747 11.033 1.00 9.15 40 LEU B N 1
ATOM 2176 C CA . LEU B 1 43 ? 19.887 -0.824 10.565 1.00 8.76 40 LEU B CA 1
ATOM 2177 C C . LEU B 1 43 ? 18.659 -1.587 10.068 1.00 8.55 40 LEU B C 1
ATOM 2178 O O . LEU B 1 43 ? 18.781 -2.633 9.426 1.00 8.76 40 LEU B O 1
ATOM 2183 N N . PRO B 1 44 ? 17.465 -1.050 10.334 1.00 8.46 41 PRO B N 1
ATOM 2184 C CA . PRO B 1 44 ? 16.267 -1.631 9.735 1.00 8.63 41 PRO B CA 1
ATOM 2185 C C . PRO B 1 44 ? 16.258 -1.396 8.223 1.00 7.26 41 PRO B C 1
ATOM 2186 O O . PRO B 1 44 ? 16.828 -0.419 7.732 1.00 8.42 41 PRO B O 1
ATOM 2190 N N . THR B 1 45 ? 15.646 -2.321 7.487 1.00 7.75 42 THR B N 1
ATOM 2191 C CA . THR B 1 45 ? 15.514 -2.148 6.050 1.00 7.41 42 THR B CA 1
ATOM 2192 C C . THR B 1 45 ? 14.260 -1.306 5.808 1.00 6.81 42 THR B C 1
ATOM 2193 O O . THR B 1 45 ? 13.179 -1.819 5.477 1.00 7.59 42 THR B O 1
ATOM 2197 N N . SER B 1 46 ? 14.434 -0.006 6.045 1.00 7.05 43 SER B N 1
ATOM 2198 C CA . SER B 1 46 ? 13.350 0.957 6.140 1.00 6.88 43 SER B CA 1
ATOM 2199 C C . SER B 1 46 ? 13.786 2.312 5.633 1.00 8.28 43 SER B C 1
ATOM 2200 O O . SER B 1 46 ? 14.681 2.919 6.205 1.00 10.14 43 SER B O 1
ATOM 2203 N N . PHE B 1 47 ? 13.155 2.785 4.570 1.00 7.54 44 PHE B N 1
ATOM 2204 C CA . PHE B 1 47 ? 13.522 4.098 4.030 1.00 9.24 44 PHE B CA 1
ATOM 2205 C C . PHE B 1 47 ? 13.339 5.218 5.047 1.00 11.97 44 PHE B C 1
ATOM 2206 O O . PHE B 1 47 ? 14.166 6.127 5.141 1.00 15.97 44 PHE B O 1
ATOM 2214 N N . LYS B 1 48 ? 12.250 5.159 5.808 1.00 11.57 45 LYS B N 1
ATOM 2215 C CA A LYS B 1 48 ? 11.926 6.231 6.741 0.50 13.30 45 LYS B CA 1
ATOM 2216 C CA B LYS B 1 48 ? 11.936 6.234 6.740 0.50 13.31 45 LYS B CA 1
ATOM 2217 C C . LYS B 1 48 ? 12.717 6.217 8.031 1.00 13.36 45 LYS B C 1
ATOM 2218 O O . LYS B 1 48 ? 12.945 7.268 8.611 1.00 18.47 45 LYS B O 1
ATOM 2229 N N . LYS B 1 49 ? 13.123 5.043 8.500 1.00 10.85 46 LYS B N 1
ATOM 2230 C CA . LYS B 1 49 ? 13.812 4.951 9.773 1.00 11.19 46 LYS B CA 1
ATOM 2231 C C . LYS B 1 49 ? 15.315 5.170 9.680 1.00 10.52 46 LYS B C 1
ATOM 2232 O O . LYS B 1 49 ? 15.931 5.680 10.615 1.00 11.61 46 LYS B O 1
ATOM 2238 N N . VAL B 1 50 ? 15.912 4.794 8.557 1.00 10.89 47 VAL B N 1
ATOM 2239 C CA . VAL B 1 50 ? 17.376 4.810 8.486 1.00 11.42 47 VAL B CA 1
ATOM 2240 C C . VAL B 1 50 ? 17.972 6.200 8.654 1.00 10.48 47 VAL B C 1
ATOM 2241 O O . VAL B 1 50 ? 18.981 6.357 9.340 1.00 10.62 47 VAL B O 1
ATOM 2245 N N . ASP B 1 51 ? 17.381 7.219 8.033 1.00 10.37 48 ASP B N 1
ATOM 2246 C CA . ASP B 1 51 ? 17.992 8.541 8.129 1.00 11.40 48 ASP B CA 1
ATOM 2247 C C . ASP B 1 51 ? 18.009 9.058 9.553 1.00 11.39 48 ASP B C 1
ATOM 2248 O O . ASP B 1 51 ? 19.021 9.598 10.002 1.00 12.87 48 ASP B O 1
ATOM 2253 N N . ASN B 1 52 ? 16.908 8.864 10.264 1.00 12.42 49 ASN B N 1
ATOM 2254 C CA A ASN B 1 52 ? 16.817 9.298 11.658 0.50 12.31 49 ASN B CA 1
ATOM 2255 C CA B ASN B 1 52 ? 16.836 9.309 11.644 0.50 11.89 49 ASN B CA 1
ATOM 2256 C C . ASN B 1 52 ? 17.823 8.561 12.538 1.00 11.01 49 ASN B C 1
ATOM 2257 O O . ASN B 1 52 ? 18.448 9.162 13.407 1.00 11.21 49 ASN B O 1
ATOM 2266 N N . ILE B 1 53 ? 17.970 7.252 12.327 1.00 9.17 50 ILE B N 1
ATOM 2267 C CA . ILE B 1 53 ? 18.917 6.483 13.128 1.00 8.44 50 ILE B CA 1
ATOM 2268 C C . ILE B 1 53 ? 20.323 7.004 12.863 1.00 8.06 50 ILE B C 1
ATOM 2269 O O . ILE B 1 53 ? 21.101 7.229 13.800 1.00 8.73 50 ILE B O 1
ATOM 2274 N N . ILE B 1 54 ? 20.659 7.196 11.592 1.00 8.83 51 ILE B N 1
ATOM 2275 C CA A ILE B 1 54 ? 21.984 7.688 11.257 0.50 8.63 51 ILE B CA 1
ATOM 2276 C CA B ILE B 1 54 ? 21.962 7.716 11.217 0.50 8.54 51 ILE B CA 1
ATOM 2277 C C . ILE B 1 54 ? 22.185 9.104 11.819 1.00 9.26 51 ILE B C 1
ATOM 2278 O O . ILE B 1 54 ? 23.231 9.393 12.404 1.00 10.05 51 ILE B O 1
ATOM 2287 N N . ASN B 1 55 ? 21.187 9.955 11.682 1.00 9.40 52 ASN B N 1
ATOM 2288 C CA . ASN B 1 55 ? 21.304 11.315 12.205 1.00 10.61 52 ASN B CA 1
ATOM 2289 C C . ASN B 1 55 ? 21.621 11.339 13.701 1.00 11.30 52 ASN B C 1
ATOM 2290 O O . ASN B 1 55 ? 22.520 12.060 14.163 1.00 11.50 52 ASN B O 1
ATOM 2295 N N . LYS B 1 56 ? 20.852 10.562 14.453 1.00 11.24 53 LYS B N 1
ATOM 2296 C CA . LYS B 1 56 ? 20.992 10.519 15.914 1.00 11.22 53 LYS B CA 1
ATOM 2297 C C . LYS B 1 56 ? 22.328 9.923 16.307 1.00 10.42 53 LYS B C 1
ATOM 2298 O O . LYS B 1 56 ? 22.980 10.395 17.231 1.00 10.77 53 LYS B O 1
ATOM 2304 N N . THR B 1 57 ? 22.740 8.878 15.600 1.00 10.82 54 THR B N 1
ATOM 2305 C CA . THR B 1 57 ? 23.982 8.204 15.902 1.00 11.71 54 THR B CA 1
ATOM 2306 C C . THR B 1 57 ? 25.176 9.125 15.661 1.00 11.60 54 THR B C 1
ATOM 2307 O O . THR B 1 57 ? 26.069 9.202 16.500 1.00 13.16 54 THR B O 1
ATOM 2311 N N . LEU B 1 58 ? 25.183 9.848 14.535 1.00 12.36 55 LEU B N 1
ATOM 2312 C CA . LEU B 1 58 ? 26.296 10.759 14.227 1.00 13.13 55 LEU B CA 1
ATOM 2313 C C . LEU B 1 58 ? 26.319 12.017 15.097 1.00 12.83 55 LEU B C 1
ATOM 2314 O O . LEU B 1 58 ? 27.390 12.609 15.305 1.00 14.26 55 LEU B O 1
ATOM 2319 N N . ALA B 1 59 ? 25.152 12.436 15.591 1.00 13.60 56 ALA B N 1
ATOM 2320 C CA . ALA B 1 59 ? 25.072 13.606 16.477 1.00 14.69 56 ALA B CA 1
ATOM 2321 C C . ALA B 1 59 ? 25.573 13.284 17.870 1.00 16.21 56 ALA B C 1
ATOM 2322 O O . ALA B 1 59 ? 26.042 14.178 18.568 1.00 18.76 56 ALA B O 1
ATOM 2324 N N . SER B 1 60 ? 25.496 12.002 18.257 1.00 15.01 57 SER B N 1
ATOM 2325 C CA A SER B 1 60 ? 25.844 11.539 19.608 0.50 16.52 57 SER B CA 1
ATOM 2326 C CA B SER B 1 60 ? 25.871 11.590 19.620 0.50 16.16 57 SER B CA 1
ATOM 2327 C C . SER B 1 60 ? 27.211 10.875 19.713 1.00 16.03 57 SER B C 1
ATOM 2328 O O . SER B 1 60 ? 27.721 10.669 20.803 1.00 18.87 57 SER B O 1
ATOM 2333 N N . ASN B 1 61 ? 27.794 10.524 18.583 1.00 15.32 58 ASN B N 1
ATOM 2334 C CA . ASN B 1 61 ? 29.059 9.804 18.553 1.00 14.59 58 ASN B CA 1
ATOM 2335 C C . ASN B 1 61 ? 29.982 10.404 17.515 1.00 15.41 58 ASN B C 1
ATOM 2336 O O . ASN B 1 61 ? 29.510 10.850 16.469 1.00 17.01 58 ASN B O 1
ATOM 2341 N N . HIS B 1 62 ? 31.286 10.371 17.786 1.00 13.51 59 HIS B N 1
ATOM 2342 C CA . HIS B 1 62 ? 32.264 10.818 16.808 1.00 13.10 59 HIS B CA 1
ATOM 2343 C C . HIS B 1 62 ? 32.815 9.633 16.012 1.00 12.06 59 HIS B C 1
ATOM 2344 O O . HIS B 1 62 ? 33.529 8.785 16.544 1.00 15.12 59 HIS B O 1
ATOM 2351 N N . TYR B 1 63 ? 32.496 9.598 14.730 1.00 10.11 60 TYR B N 1
ATOM 2352 C CA . TYR B 1 63 ? 33.079 8.657 13.817 1.00 9.98 60 TYR B CA 1
ATOM 2353 C C . TYR B 1 63 ? 33.839 9.379 12.734 1.00 9.57 60 TYR B C 1
ATOM 2354 O O . TYR B 1 63 ? 33.402 10.424 12.243 1.00 11.16 60 TYR B O 1
ATOM 2363 N N . ASP B 1 64 ? 34.982 8.816 12.363 1.00 8.34 61 ASP B N 1
ATOM 2364 C CA . ASP B 1 64 ? 35.741 9.288 11.236 1.00 9.09 61 ASP B CA 1
ATOM 2365 C C . ASP B 1 64 ? 35.162 8.780 9.924 1.00 8.57 61 ASP B C 1
ATOM 2366 O O . ASP B 1 64 ? 35.256 9.458 8.902 1.00 9.77 61 ASP B O 1
ATOM 2371 N N . VAL B 1 65 ? 34.570 7.590 9.965 1.00 8.05 62 VAL B N 1
ATOM 2372 C CA . VAL B 1 65 ? 34.047 6.912 8.790 1.00 8.18 62 VAL B CA 1
ATOM 2373 C C . VAL B 1 65 ? 32.736 6.224 9.135 1.00 7.77 62 VAL B C 1
ATOM 2374 O O . VAL B 1 65 ? 32.606 5.645 10.207 1.00 7.97 62 VAL B O 1
ATOM 2378 N N . VAL B 1 66 ? 31.775 6.285 8.219 1.00 8.07 63 VAL B N 1
ATOM 2379 C CA . VAL B 1 66 ? 30.602 5.409 8.247 1.00 7.67 63 VAL B CA 1
ATOM 2380 C C . VAL B 1 66 ? 30.669 4.577 6.975 1.00 7.85 63 VAL B C 1
ATOM 2381 O O . VAL B 1 66 ? 30.718 5.117 5.860 1.00 8.65 63 VAL B O 1
ATOM 2385 N N . LEU B 1 67 ? 30.698 3.268 7.164 1.00 7.15 64 LEU B N 1
ATOM 2386 C CA . LEU B 1 67 ? 30.793 2.309 6.097 1.00 7.58 64 LEU B CA 1
ATOM 2387 C C . LEU B 1 67 ? 29.590 1.369 6.201 1.00 7.34 64 LEU B C 1
ATOM 2388 O O . LEU B 1 67 ? 29.512 0.547 7.114 1.00 8.31 64 LEU B O 1
ATOM 2393 N N . ALA B 1 68 ? 28.642 1.524 5.289 1.00 7.29 65 ALA B N 1
ATOM 2394 C CA . ALA B 1 68 ? 27.425 0.749 5.299 1.00 7.28 65 ALA B CA 1
ATOM 2395 C C . ALA B 1 68 ? 27.542 -0.455 4.386 1.00 7.12 65 ALA B C 1
ATOM 2396 O O . ALA B 1 68 ? 28.045 -0.346 3.280 1.00 8.15 65 ALA B O 1
ATOM 2398 N N . ILE B 1 69 ? 27.078 -1.601 4.868 1.00 6.81 66 ILE B N 1
ATOM 2399 C CA . ILE B 1 69 ? 27.134 -2.859 4.140 1.00 6.80 66 ILE B CA 1
ATOM 2400 C C . ILE B 1 69 ? 25.710 -3.274 3.806 1.00 6.66 66 ILE B C 1
ATOM 2401 O O . ILE B 1 69 ? 24.792 -3.125 4.617 1.00 7.54 66 ILE B O 1
ATOM 2406 N N . GLY B 1 70 ? 25.515 -3.870 2.627 1.00 7.00 67 GLY B N 1
ATOM 2407 C CA . GLY B 1 70 ? 24.215 -4.341 2.224 1.00 7.89 67 GLY B CA 1
ATOM 2408 C C . GLY B 1 70 ? 24.300 -5.548 1.335 1.00 7.13 67 GLY B C 1
ATOM 2409 O O . GLY B 1 70 ? 25.305 -5.799 0.697 1.00 8.86 67 GLY B O 1
ATOM 2410 N N . GLN B 1 71 ? 23.211 -6.295 1.302 1.00 8.63 68 GLN B N 1
ATOM 2411 C CA . GLN B 1 71 ? 23.029 -7.419 0.406 1.00 8.30 68 GLN B CA 1
ATOM 2412 C C . GLN B 1 71 ? 22.678 -6.952 -1.002 1.00 8.99 68 GLN B C 1
ATOM 2413 O O . GLN B 1 71 ? 21.778 -6.131 -1.164 1.00 10.86 68 GLN B O 1
ATOM 2419 N N . ALA B 1 72 ? 23.388 -7.468 -2.005 1.00 8.77 69 ALA B N 1
ATOM 2420 C CA . ALA B 1 72 ? 23.069 -7.269 -3.424 1.00 9.01 69 ALA B CA 1
ATOM 2421 C C . ALA B 1 72 ? 22.819 -8.639 -4.033 1.00 9.98 69 ALA B C 1
ATOM 2422 O O . ALA B 1 72 ? 23.700 -9.220 -4.658 1.00 10.66 69 ALA B O 1
ATOM 2424 N N . GLY B 1 73 ? 21.615 -9.175 -3.842 1.00 10.56 70 GLY B N 1
ATOM 2425 C CA . GLY B 1 73 ? 21.294 -10.488 -4.345 1.00 11.38 70 GLY B CA 1
ATOM 2426 C C . GLY B 1 73 ? 21.423 -10.548 -5.840 1.00 11.30 70 GLY B C 1
ATOM 2427 O O . GLY B 1 73 ? 20.881 -9.688 -6.553 1.00 14.89 70 GLY B O 1
ATOM 2428 N N . GLY B 1 74 ? 22.211 -11.501 -6.307 1.00 10.96 71 GLY B N 1
ATOM 2429 C CA . GLY B 1 74 ? 22.470 -11.691 -7.703 1.00 10.82 71 GLY B CA 1
ATOM 2430 C C . GLY B 1 74 ? 23.859 -11.247 -8.116 1.00 11.38 71 GLY B C 1
ATOM 2431 O O . GLY B 1 74 ? 24.326 -11.648 -9.180 1.00 13.31 71 GLY B O 1
ATOM 2432 N N . ARG B 1 75 ? 24.520 -10.421 -7.308 1.00 10.42 72 ARG B N 1
ATOM 2433 C CA . ARG B 1 75 ? 25.891 -10.045 -7.645 1.00 9.80 72 ARG B CA 1
ATOM 2434 C C . ARG B 1 75 ? 26.856 -11.160 -7.276 1.00 10.81 72 ARG B C 1
ATOM 2435 O O . ARG B 1 75 ? 26.612 -11.941 -6.365 1.00 12.10 72 ARG B O 1
ATOM 2443 N N . ASN B 1 76 ? 27.940 -11.252 -8.028 1.00 11.23 73 ASN B N 1
ATOM 2444 C CA . ASN B 1 76 ? 28.920 -12.319 -7.877 1.00 12.89 73 ASN B CA 1
ATOM 2445 C C . ASN B 1 76 ? 30.249 -11.823 -7.357 1.00 12.76 73 ASN B C 1
ATOM 2446 O O . ASN B 1 76 ? 31.252 -12.485 -7.541 1.00 15.24 73 ASN B O 1
ATOM 2451 N N . ALA B 1 77 ? 30.266 -10.630 -6.791 1.00 9.87 74 ALA B N 1
ATOM 2452 C CA . ALA B 1 77 ? 31.474 -10.042 -6.225 1.00 9.06 74 ALA B CA 1
ATOM 2453 C C . ALA B 1 77 ? 31.111 -9.208 -5.000 1.00 7.84 74 ALA B C 1
ATOM 2454 O O . ALA B 1 77 ? 29.962 -8.800 -4.843 1.00 8.67 74 ALA B O 1
ATOM 2456 N N . ILE B 1 78 ? 32.118 -8.929 -4.168 1.00 7.66 75 ILE B N 1
ATOM 2457 C CA . ILE B 1 78 ? 32.008 -7.903 -3.120 1.00 7.08 75 ILE B CA 1
ATOM 2458 C C . ILE B 1 78 ? 32.319 -6.579 -3.828 1.00 7.66 75 ILE B C 1
ATOM 2459 O O . ILE B 1 78 ? 33.340 -6.454 -4.513 1.00 7.63 75 ILE B O 1
ATOM 2464 N N . THR B 1 79 ? 31.421 -5.604 -3.697 1.00 7.33 76 THR B N 1
ATOM 2465 C CA . THR B 1 79 ? 31.518 -4.384 -4.496 1.00 6.89 76 THR B CA 1
ATOM 2466 C C . THR B 1 79 ? 31.361 -3.100 -3.696 1.00 6.99 76 THR B C 1
ATOM 2467 O O . THR B 1 79 ? 30.236 -2.670 -3.361 1.00 7.89 76 THR B O 1
ATOM 2471 N N . PRO B 1 80 ? 32.491 -2.426 -3.419 1.00 6.47 77 PRO B N 1
ATOM 2472 C CA . PRO B 1 80 ? 32.413 -1.046 -2.973 1.00 6.79 77 PRO B CA 1
ATOM 2473 C C . PRO B 1 80 ? 31.634 -0.209 -4.007 1.00 7.01 77 PRO B C 1
ATOM 2474 O O . PRO B 1 80 ? 31.698 -0.495 -5.199 1.00 7.42 77 PRO B O 1
ATOM 2478 N N . GLU B 1 81 ? 30.936 0.813 -3.537 1.00 6.46 78 GLU B N 1
ATOM 2479 C CA . GLU B 1 81 ? 30.124 1.682 -4.368 1.00 6.78 78 GLU B CA 1
ATOM 2480 C C . GLU B 1 81 ? 30.749 3.037 -4.578 1.00 7.09 78 GLU B C 1
ATOM 2481 O O . GLU B 1 81 ? 31.144 3.710 -3.641 1.00 8.25 78 GLU B O 1
ATOM 2487 N N . ARG B 1 82 ? 30.841 3.421 -5.844 1.00 6.13 79 ARG B N 1
ATOM 2488 C CA . ARG B 1 82 ? 31.386 4.731 -6.188 1.00 7.01 79 ARG B CA 1
ATOM 2489 C C . ARG B 1 82 ? 30.475 5.886 -5.844 1.00 6.83 79 ARG B C 1
ATOM 2490 O O . ARG B 1 82 ? 30.955 6.952 -5.452 1.00 7.39 79 ARG B O 1
ATOM 2498 N N . VAL B 1 83 ? 29.182 5.713 -6.055 1.00 6.14 80 VAL B N 1
ATOM 2499 C CA . VAL B 1 83 ? 28.267 6.853 -6.085 1.00 7.57 80 VAL B CA 1
ATOM 2500 C C . VAL B 1 83 ? 26.841 6.467 -5.648 1.00 7.15 80 VAL B C 1
ATOM 2501 O O . VAL B 1 83 ? 26.407 5.328 -5.858 1.00 9.52 80 VAL B O 1
ATOM 2505 N N . ALA B 1 84 ? 26.160 7.430 -5.041 1.00 6.60 81 ALA B N 1
ATOM 2506 C CA . ALA B 1 84 ? 24.751 7.335 -4.730 1.00 7.21 81 ALA B CA 1
ATOM 2507 C C . ALA B 1 84 ? 24.008 8.417 -5.509 1.00 6.31 81 ALA B C 1
ATOM 2508 O O . ALA B 1 84 ? 24.519 9.524 -5.671 1.00 7.59 81 ALA B O 1
ATOM 2510 N N . ILE B 1 85 ? 22.784 8.107 -5.917 1.00 6.38 82 ILE B N 1
ATOM 2511 C CA A ILE B 1 85 ? 21.963 9.030 -6.687 0.70 5.87 82 ILE B CA 1
ATOM 2512 C CA B ILE B 1 85 ? 21.943 8.974 -6.715 0.30 5.97 82 ILE B CA 1
ATOM 2513 C C . ILE B 1 85 ? 20.732 9.457 -5.886 1.00 5.66 82 ILE B C 1
ATOM 2514 O O . ILE B 1 85 ? 20.225 8.697 -5.049 1.00 6.56 82 ILE B O 1
ATOM 2523 N N . ASN B 1 86 ? 20.278 10.677 -6.159 1.00 5.62 83 ASN B N 1
ATOM 2524 C CA . ASN B 1 86 ? 19.183 11.289 -5.426 1.00 5.94 83 ASN B CA 1
ATOM 2525 C C . ASN B 1 86 ? 17.796 10.823 -5.849 1.00 5.32 83 ASN B C 1
ATOM 2526 O O . ASN B 1 86 ? 16.943 11.631 -6.219 1.00 6.90 83 ASN B O 1
ATOM 2531 N N . ILE B 1 87 ? 17.562 9.530 -5.753 1.00 5.67 84 ILE B N 1
ATOM 2532 C CA . ILE B 1 87 ? 16.252 8.979 -6.053 1.00 6.10 84 ILE B CA 1
ATOM 2533 C C . ILE B 1 87 ? 16.039 7.692 -5.288 1.00 6.57 84 ILE B C 1
ATOM 2534 O O . ILE B 1 87 ? 16.962 6.899 -5.134 1.00 9.53 84 ILE B O 1
ATOM 2539 N N . ASP B 1 88 ? 14.817 7.550 -4.785 1.00 6.61 85 ASP B N 1
ATOM 2540 C 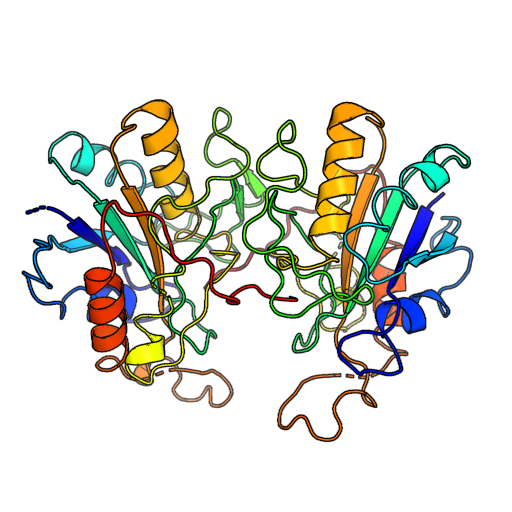CA . ASP B 1 88 ? 14.296 6.306 -4.261 1.00 7.69 85 ASP B CA 1
ATOM 2541 C C . ASP B 1 88 ? 13.361 5.723 -5.324 1.00 7.39 85 ASP B C 1
ATOM 2542 O O . ASP B 1 88 ? 12.472 6.404 -5.822 1.00 8.93 85 ASP B O 1
ATOM 2547 N N . ASP B 1 89 ? 13.559 4.461 -5.666 1.00 6.64 86 ASP B N 1
ATOM 2548 C CA . ASP B 1 89 ? 12.688 3.818 -6.632 1.00 6.43 86 ASP B CA 1
ATOM 2549 C C . ASP B 1 89 ? 12.616 2.344 -6.261 1.00 6.40 86 ASP B C 1
ATOM 2550 O O . ASP B 1 89 ? 13.374 1.512 -6.752 1.00 7.90 86 ASP B O 1
ATOM 2555 N N . ALA B 1 90 ? 11.704 2.074 -5.342 1.00 6.77 87 ALA B N 1
ATOM 2556 C CA . ALA B 1 90 ? 11.618 0.765 -4.693 1.00 6.83 87 ALA B CA 1
ATOM 2557 C C . ALA B 1 90 ? 10.875 -0.252 -5.548 1.00 7.89 87 ALA B C 1
ATOM 2558 O O . ALA B 1 90 ? 9.714 -0.029 -5.903 1.00 7.94 87 ALA B O 1
ATOM 2560 N N . ARG B 1 91 ? 11.541 -1.359 -5.886 1.00 8.20 88 ARG B N 1
ATOM 2561 C CA . ARG B 1 91 ? 10.912 -2.423 -6.671 1.00 10.13 88 ARG B CA 1
ATOM 2562 C C . ARG B 1 91 ? 9.850 -3.181 -5.873 1.00 8.04 88 ARG B C 1
ATOM 2563 O O . ARG B 1 91 ? 8.888 -3.684 -6.441 1.00 9.84 88 ARG B O 1
ATOM 2571 N N . ILE B 1 92 ? 10.075 -3.254 -4.568 1.00 7.43 89 ILE B N 1
ATOM 2572 C CA . ILE B 1 92 ? 9.200 -3.856 -3.596 1.00 8.48 89 ILE B CA 1
ATOM 2573 C C . ILE B 1 92 ? 9.089 -2.902 -2.411 1.00 8.26 89 ILE B C 1
ATOM 2574 O O . ILE B 1 92 ? 9.930 -2.020 -2.234 1.00 7.67 89 ILE B O 1
ATOM 2579 N N . PRO B 1 93 ? 8.078 -3.104 -1.555 1.00 7.84 90 PRO B N 1
ATOM 2580 C CA . PRO B 1 93 ? 8.040 -2.298 -0.353 1.00 7.24 90 PRO B CA 1
ATOM 2581 C C . PRO B 1 93 ? 9.182 -2.663 0.607 1.00 7.93 90 PRO B C 1
ATOM 2582 O O . PRO B 1 93 ? 9.689 -3.786 0.596 1.00 9.30 90 PRO B O 1
ATOM 2586 N N . ASP B 1 94 ? 9.548 -1.704 1.441 1.00 7.78 91 ASP B N 1
ATOM 2587 C CA . ASP B 1 94 ? 10.496 -1.948 2.512 1.00 7.70 91 ASP B CA 1
ATOM 2588 C C . ASP B 1 94 ? 9.805 -2.685 3.665 1.00 8.23 91 ASP B C 1
ATOM 2589 O O . ASP B 1 94 ? 8.649 -3.114 3.545 1.00 8.71 91 ASP B O 1
ATOM 2594 N N . ASN B 1 95 ? 10.523 -2.868 4.768 1.00 8.51 92 ASN B N 1
ATOM 2595 C CA . ASN B 1 95 ? 9.981 -3.636 5.879 1.00 8.93 92 ASN B CA 1
ATOM 2596 C C . ASN B 1 95 ? 8.841 -2.964 6.623 1.00 10.25 92 ASN B C 1
ATOM 2597 O O . ASN B 1 95 ? 8.200 -3.600 7.451 1.00 11.81 92 ASN B O 1
ATOM 2602 N N . ASP B 1 96 ? 8.626 -1.686 6.345 1.00 9.79 93 ASP B N 1
ATOM 2603 C CA . ASP B 1 96 ? 7.489 -0.958 6.871 1.00 10.76 93 ASP B CA 1
ATOM 2604 C C . ASP B 1 96 ? 6.345 -0.874 5.866 1.00 10.74 93 ASP B C 1
ATOM 2605 O O . ASP B 1 96 ? 5.399 -0.118 6.075 1.00 12.81 93 ASP B O 1
ATOM 2610 N N . ASP B 1 97 ? 6.439 -1.632 4.780 1.00 10.15 94 ASP B N 1
ATOM 2611 C CA . ASP B 1 97 ? 5.453 -1.637 3.695 1.00 10.63 94 ASP B CA 1
ATOM 2612 C C . ASP B 1 97 ? 5.351 -0.286 2.993 1.00 11.10 94 ASP B C 1
ATOM 2613 O O . ASP B 1 97 ? 4.278 0.066 2.516 1.00 13.43 94 ASP B O 1
ATOM 2618 N N . PHE B 1 98 ? 6.481 0.420 2.912 1.00 9.74 95 PHE B N 1
ATOM 2619 C CA . PHE B 1 98 ? 6.588 1.706 2.234 1.00 10.02 95 PHE B CA 1
ATOM 2620 C C . PHE B 1 98 ? 7.364 1.486 0.940 1.00 8.64 95 PHE B C 1
ATOM 2621 O O . PHE B 1 98 ? 8.434 0.880 0.950 1.00 8.67 95 PHE B O 1
ATOM 2629 N N . GLN B 1 99 ? 6.840 2.003 -0.160 1.00 8.60 96 GLN B N 1
ATOM 2630 C CA . GLN B 1 99 ? 7.405 1.775 -1.477 1.00 7.71 96 GLN B CA 1
ATOM 2631 C C . GLN B 1 99 ? 7.495 3.083 -2.258 1.00 6.70 96 GLN B C 1
ATOM 2632 O O . GLN B 1 99 ? 6.675 3.373 -3.137 1.00 7.04 96 GLN B O 1
ATOM 2638 N N . PRO B 1 100 ? 8.514 3.892 -1.958 1.00 6.87 97 PRO B N 1
ATOM 2639 C CA . PRO B 1 100 ? 8.687 5.148 -2.713 1.00 7.01 97 PRO B CA 1
ATOM 2640 C C . PRO B 1 100 ? 9.120 4.847 -4.125 1.00 5.48 97 PRO B C 1
ATOM 2641 O O . PRO B 1 100 ? 10.080 4.104 -4.339 1.00 7.68 97 PRO B O 1
ATOM 2645 N N . ILE B 1 101 ? 8.435 5.452 -5.081 1.00 5.54 98 ILE B N 1
ATOM 2646 C CA . ILE B 1 101 ? 8.719 5.243 -6.500 1.00 5.60 98 ILE B CA 1
ATOM 2647 C C . ILE B 1 101 ? 8.986 6.608 -7.146 1.00 5.01 98 ILE B C 1
ATOM 2648 O O . ILE B 1 101 ? 8.135 7.499 -7.151 1.00 6.44 98 ILE B O 1
ATOM 2653 N N . ASP B 1 102 ? 10.190 6.760 -7.671 1.00 6.14 99 ASP B N 1
ATOM 2654 C CA . ASP B 1 102 ? 10.629 7.965 -8.370 1.00 6.15 99 ASP B CA 1
ATOM 2655 C C . ASP B 1 102 ? 10.534 9.199 -7.488 1.00 7.62 99 ASP B C 1
ATOM 2656 O O . ASP B 1 102 ? 10.072 10.273 -7.899 1.00 8.37 99 ASP B O 1
ATOM 2661 N N . GLN B 1 103 ? 10.980 9.043 -6.242 1.00 7.69 100 GLN B N 1
ATOM 2662 C CA . GLN B 1 103 ? 10.992 10.157 -5.285 1.00 7.17 100 GLN B CA 1
ATOM 2663 C C . GLN B 1 103 ? 12.402 10.640 -5.015 1.00 7.43 100 GLN B C 1
ATOM 2664 O O . GLN B 1 103 ? 13.288 9.866 -4.734 1.00 8.63 100 GLN B O 1
ATOM 2670 N N . ALA B 1 104 ? 12.619 11.952 -5.068 1.00 7.39 101 ALA B N 1
ATOM 2671 C CA . ALA B 1 104 ? 13.893 12.545 -4.642 1.00 7.38 101 ALA B CA 1
ATOM 2672 C C . ALA B 1 104 ? 14.126 12.183 -3.193 1.00 6.91 101 ALA B C 1
ATOM 2673 O O . ALA B 1 104 ? 13.175 12.065 -2.415 1.00 9.33 101 ALA B O 1
ATOM 2675 N N . ILE B 1 105 ? 15.384 12.009 -2.812 1.00 7.02 102 ILE B N 1
ATOM 2676 C CA . ILE B 1 105 ? 15.701 11.693 -1.416 1.00 7.50 102 ILE B CA 1
ATOM 2677 C C . ILE B 1 105 ? 15.777 12.983 -0.612 1.00 7.82 102 ILE B C 1
ATOM 2678 O O . ILE B 1 105 ? 15.107 13.134 0.411 1.00 9.76 102 ILE B O 1
ATOM 2683 N N . HIS B 1 106 ? 16.586 13.944 -1.069 1.00 6.37 103 HIS B N 1
ATOM 2684 C CA . HIS B 1 106 ? 16.666 15.291 -0.446 1.00 7.06 103 HIS B CA 1
ATOM 2685 C C . HIS B 1 106 ? 16.577 16.301 -1.573 1.00 8.02 103 HIS B C 1
ATOM 2686 O O . HIS B 1 106 ? 17.489 16.388 -2.410 1.00 7.60 103 HIS B O 1
ATOM 2693 N N . LEU B 1 107 ? 15.493 17.078 -1.599 1.00 8.36 104 LEU B N 1
ATOM 2694 C CA . LEU B 1 107 ? 15.274 18.032 -2.696 1.00 10.52 104 LEU B CA 1
ATOM 2695 C C . LEU B 1 107 ? 16.359 19.099 -2.772 1.00 10.60 104 LEU B C 1
ATOM 2696 O O . LEU B 1 107 ? 16.636 19.622 -3.854 1.00 12.31 104 LEU B O 1
ATOM 2701 N N . ASP B 1 108 ? 16.955 19.425 -1.622 1.00 9.42 105 ASP B N 1
ATOM 2702 C CA . ASP B 1 108 ? 18.059 20.372 -1.535 1.00 10.29 105 ASP B CA 1
ATOM 2703 C C . ASP B 1 108 ? 19.449 19.743 -1.649 1.00 10.35 105 ASP B C 1
ATOM 2704 O O . ASP B 1 108 ? 20.459 20.435 -1.468 1.00 13.11 105 ASP B O 1
ATOM 2709 N N . GLY B 1 109 ? 19.508 18.449 -1.932 1.00 8.51 106 GLY B N 1
ATOM 2710 C CA . GLY B 1 109 ? 20.781 17.773 -2.097 1.00 9.23 106 GLY B CA 1
ATOM 2711 C C . GLY B 1 109 ? 21.250 17.741 -3.539 1.00 8.48 106 GLY B C 1
ATOM 2712 O O . GLY B 1 109 ? 20.520 18.075 -4.467 1.00 9.45 106 GLY B O 1
ATOM 2713 N N . ALA B 1 110 ? 22.497 17.339 -3.719 1.00 6.79 107 ALA B N 1
ATOM 2714 C CA . ALA B 1 110 ? 23.089 17.171 -5.041 1.00 6.27 107 ALA B CA 1
ATOM 2715 C C . ALA B 1 110 ? 22.412 15.990 -5.786 1.00 6.15 107 ALA B C 1
ATOM 2716 O O . ALA B 1 110 ? 21.861 15.065 -5.190 1.00 6.80 107 ALA B O 1
ATOM 2718 N N . PRO B 1 111 ? 22.449 15.988 -7.124 1.00 5.98 108 PRO B N 1
ATOM 2719 C CA A PRO B 1 111 ? 21.897 14.895 -7.917 0.50 6.01 108 PRO B CA 1
ATOM 2720 C CA B PRO B 1 111 ? 21.822 14.864 -7.823 0.50 6.02 108 PRO B CA 1
ATOM 2721 C C . PRO B 1 111 ? 22.546 13.539 -7.590 1.00 6.43 108 PRO B C 1
ATOM 2722 O O . PRO B 1 111 ? 21.927 12.501 -7.743 1.00 6.98 108 PRO B O 1
ATOM 2729 N N . ALA B 1 112 ? 23.797 13.582 -7.173 1.00 6.43 109 ALA B N 1
ATOM 2730 C CA . ALA B 1 112 ? 24.544 12.393 -6.795 1.00 6.39 109 ALA B CA 1
ATOM 2731 C C . ALA B 1 112 ? 25.649 12.818 -5.836 1.00 7.36 109 ALA B C 1
ATOM 2732 O O . ALA B 1 112 ? 26.093 13.980 -5.893 1.00 7.72 109 ALA B O 1
ATOM 2734 N N . TYR B 1 113 ? 26.088 11.879 -4.998 1.00 6.38 110 TYR B N 1
ATOM 2735 C CA . TYR B 1 113 ? 27.255 12.045 -4.141 1.00 7.11 110 TYR B CA 1
ATOM 2736 C C . TYR B 1 113 ? 28.194 10.894 -4.403 1.00 7.28 110 TYR B C 1
ATOM 2737 O O . TYR B 1 113 ? 27.792 9.741 -4.340 1.00 8.20 110 TYR B O 1
ATOM 2746 N N . PHE B 1 114 ? 29.446 11.219 -4.648 1.00 7.36 111 PHE B N 1
ATOM 2747 C CA . PHE B 1 114 ? 30.512 10.231 -4.747 1.00 7.45 111 PHE B CA 1
ATOM 2748 C C . PHE B 1 114 ? 31.055 9.936 -3.361 1.00 7.42 111 PHE B C 1
ATOM 2749 O O . PHE B 1 114 ? 31.336 10.824 -2.560 1.00 9.40 111 PHE B O 1
ATOM 2757 N N . SER B 1 115 ? 31.218 8.651 -3.076 1.00 7.22 112 SER B N 1
ATOM 2758 C CA . SER B 1 115 ? 31.883 8.222 -1.845 1.00 7.44 112 SER B CA 1
ATOM 2759 C C . SER B 1 115 ? 33.274 8.860 -1.771 1.00 8.37 112 SER B C 1
ATOM 2760 O O . SER B 1 115 ? 33.978 8.925 -2.770 1.00 8.92 112 SER B O 1
ATOM 2763 N N . ASN B 1 116 ? 33.644 9.352 -0.599 1.00 7.66 113 ASN B N 1
ATOM 2764 C CA . ASN B 1 116 ? 34.955 9.934 -0.386 1.00 7.81 113 ASN B CA 1
ATOM 2765 C C . ASN B 1 116 ? 35.892 9.013 0.373 1.00 7.94 113 ASN B C 1
ATOM 2766 O O . ASN B 1 116 ? 36.903 9.462 0.926 1.00 10.26 113 ASN B O 1
ATOM 2771 N N . LEU B 1 117 ? 35.583 7.721 0.383 1.00 7.38 114 LEU B N 1
ATOM 2772 C CA . LEU B 1 117 ? 36.538 6.707 0.821 1.00 7.86 114 LEU B CA 1
ATOM 2773 C C . LEU B 1 117 ? 37.344 6.254 -0.405 1.00 6.96 114 LEU B C 1
ATOM 2774 O O . LEU B 1 117 ? 36.937 6.488 -1.547 1.00 8.18 114 LEU B O 1
ATOM 2779 N N . PRO B 1 118 ? 38.502 5.607 -0.187 1.00 7.82 115 PRO B N 1
ATOM 2780 C CA . PRO B 1 118 ? 39.347 5.161 -1.294 1.00 7.26 115 PRO B CA 1
ATOM 2781 C C . PRO B 1 118 ? 38.786 3.868 -1.873 1.00 6.88 115 PRO B C 1
ATOM 2782 O O . PRO B 1 118 ? 39.249 2.777 -1.567 1.00 7.98 115 PRO B O 1
ATOM 2786 N N . VAL B 1 119 ? 37.743 4.019 -2.677 1.00 7.03 116 VAL B N 1
ATOM 2787 C CA . VAL B 1 119 ? 36.970 2.912 -3.179 1.00 7.46 116 VAL B CA 1
ATOM 2788 C C . VAL B 1 119 ? 37.762 1.951 -4.045 1.00 6.37 116 VAL B C 1
ATOM 2789 O O . VAL B 1 119 ? 37.518 0.745 -4.013 1.00 6.97 116 VAL B O 1
ATOM 2793 N N . LYS B 1 120 ? 38.725 2.450 -4.812 1.00 6.63 117 LYS B N 1
ATOM 2794 C CA . LYS B 1 120 ? 39.571 1.575 -5.602 1.00 6.45 117 LYS B CA 1
ATOM 2795 C C . LYS B 1 120 ? 40.578 0.804 -4.727 1.00 6.58 117 LYS B C 1
ATOM 2796 O O . LYS B 1 120 ? 40.810 -0.382 -4.955 1.00 7.64 117 LYS B O 1
ATOM 2802 N N . ALA B 1 121 ? 41.135 1.463 -3.712 1.00 7.53 118 ALA B N 1
ATOM 2803 C CA . ALA B 1 121 ? 42.018 0.785 -2.765 1.00 7.39 118 ALA B CA 1
ATOM 2804 C C . ALA B 1 121 ? 41.228 -0.358 -2.090 1.00 7.79 118 ALA B C 1
ATOM 2805 O O . ALA B 1 121 ? 41.738 -1.472 -1.907 1.00 7.70 118 ALA B O 1
ATOM 2820 N N . THR B 1 123 ? 38.470 -1.933 -3.243 1.00 6.83 120 THR B N 1
ATOM 2821 C CA . THR B 1 123 ? 38.202 -2.941 -4.254 1.00 6.89 120 THR B CA 1
ATOM 2822 C C . THR B 1 123 ? 39.432 -3.807 -4.493 1.00 7.66 120 THR B C 1
ATOM 2823 O O . THR B 1 123 ? 39.348 -5.055 -4.484 1.00 7.48 120 THR B O 1
ATOM 2827 N N . GLN B 1 124 ? 40.582 -3.163 -4.671 1.00 7.03 121 GLN B N 1
ATOM 2828 C CA . GLN B 1 124 ? 41.798 -3.926 -4.940 1.00 7.49 121 GLN B CA 1
ATOM 2829 C C . GLN B 1 124 ? 42.206 -4.770 -3.750 1.00 6.94 121 GLN B C 1
ATOM 2830 O O . GLN B 1 124 ? 42.765 -5.828 -3.935 1.00 7.98 121 GLN B O 1
ATOM 2836 N N . SER B 1 125 ? 41.962 -4.296 -2.540 1.00 7.28 122 SER B N 1
ATOM 2837 C CA A SER B 1 125 ? 42.321 -5.083 -1.362 0.20 7.41 122 SER B CA 1
ATOM 2838 C CA B SER B 1 125 ? 42.293 -5.054 -1.360 0.60 6.67 122 SER B CA 1
ATOM 2839 C CA C SER B 1 125 ? 42.289 -5.062 -1.339 0.20 7.19 122 SER B CA 1
ATOM 2840 C C . SER B 1 125 ? 41.533 -6.388 -1.333 1.00 7.26 122 SER B C 1
ATOM 2841 O O . SER B 1 125 ? 42.065 -7.419 -0.924 1.00 8.36 122 SER B O 1
ATOM 2848 N N . ILE B 1 126 ? 40.271 -6.351 -1.766 1.00 7.09 123 ILE B N 1
ATOM 2849 C CA . ILE B 1 126 ? 39.459 -7.567 -1.858 1.00 7.69 123 ILE B CA 1
ATOM 2850 C C . ILE B 1 126 ? 40.073 -8.522 -2.888 1.00 7.27 123 ILE B C 1
ATOM 2851 O O . ILE B 1 126 ? 40.287 -9.702 -2.648 1.00 8.42 123 ILE B O 1
ATOM 2856 N N . ILE B 1 127 ? 40.376 -7.987 -4.060 1.00 7.78 124 ILE B N 1
ATOM 2857 C CA . ILE B 1 127 ? 40.985 -8.763 -5.141 1.00 8.30 124 ILE B CA 1
ATOM 2858 C C . ILE B 1 127 ? 42.321 -9.391 -4.689 1.00 8.11 124 ILE B C 1
ATOM 2859 O O . ILE B 1 127 ? 42.618 -10.564 -4.988 1.00 8.63 124 ILE B O 1
ATOM 2864 N N . ASN B 1 128 ? 43.097 -8.616 -3.920 1.00 8.24 125 ASN B N 1
ATOM 2865 C CA . ASN B 1 128 ? 44.396 -9.092 -3.441 1.00 9.19 125 ASN B CA 1
ATOM 2866 C C . ASN B 1 128 ? 44.282 -10.320 -2.548 1.00 9.69 125 ASN B C 1
ATOM 2867 O O . ASN B 1 128 ? 45.229 -11.089 -2.464 1.00 11.02 125 ASN B O 1
ATOM 2872 N N . GLN B 1 129 ? 43.145 -10.487 -1.884 1.00 8.89 126 GLN B N 1
ATOM 2873 C CA . GLN B 1 129 ? 42.887 -11.685 -1.091 1.00 9.74 126 GLN B CA 1
ATOM 2874 C C . GLN B 1 129 ? 42.456 -12.885 -1.900 1.00 8.98 126 GLN B C 1
ATOM 2875 O O . GLN B 1 129 ? 42.284 -13.960 -1.338 1.00 11.97 126 GLN B O 1
ATOM 2881 N N . GLY B 1 130 ? 42.293 -12.727 -3.204 1.00 9.01 127 GLY B N 1
ATOM 2882 C CA . GLY B 1 130 ? 41.851 -13.804 -4.073 1.00 9.23 127 GLY B CA 1
ATOM 2883 C C . GLY B 1 130 ? 40.336 -13.897 -4.181 1.00 8.19 127 GLY B C 1
ATOM 2884 O O . GLY B 1 130 ? 39.814 -14.924 -4.632 1.00 9.84 127 GLY B O 1
ATOM 2885 N N . LEU B 1 131 ? 39.637 -12.835 -3.781 1.00 8.37 128 LEU B N 1
ATOM 2886 C CA . LEU B 1 131 ? 38.197 -12.804 -3.841 1.00 7.60 128 LEU B CA 1
ATOM 2887 C C . LEU B 1 131 ? 37.692 -11.990 -5.024 1.00 8.46 128 LEU B C 1
ATOM 2888 O O . LEU B 1 131 ? 38.309 -11.011 -5.407 1.00 9.62 128 LEU B O 1
ATOM 2893 N N . PRO B 1 132 ? 36.525 -12.364 -5.577 1.00 8.54 129 PRO B N 1
ATOM 2894 C CA . PRO B 1 132 ? 35.917 -11.509 -6.601 1.00 9.46 129 PRO B CA 1
ATOM 2895 C C . PRO B 1 132 ? 35.512 -10.174 -5.997 1.00 8.89 129 PRO B C 1
ATOM 2896 O O . PRO B 1 132 ? 34.750 -10.110 -5.026 1.00 8.82 129 PRO B O 1
ATOM 2900 N N . GLY B 1 133 ? 36.040 -9.123 -6.604 1.00 9.65 130 GLY B N 1
ATOM 2901 C CA . GLY B 1 133 ? 35.798 -7.772 -6.171 1.00 9.34 130 GLY B CA 1
ATOM 2902 C C . GLY B 1 133 ? 35.694 -6.874 -7.354 1.00 8.21 130 GLY B C 1
ATOM 2903 O O . GLY B 1 133 ? 36.384 -7.078 -8.345 1.00 9.65 130 GLY B O 1
ATOM 2904 N N . ALA B 1 134 ? 34.823 -5.876 -7.255 1.00 7.71 131 ALA B N 1
ATOM 2905 C CA . ALA B 1 134 ? 34.651 -4.925 -8.347 1.00 7.49 131 ALA B CA 1
ATOM 2906 C C . ALA B 1 134 ? 34.122 -3.624 -7.776 1.00 7.47 131 ALA B C 1
ATOM 2907 O O . ALA B 1 134 ? 33.440 -3.613 -6.751 1.00 8.24 131 ALA B O 1
ATOM 2909 N N . LEU B 1 135 ? 34.423 -2.518 -8.461 1.00 6.61 132 LEU B N 1
ATOM 2910 C CA . LEU B 1 135 ? 33.924 -1.213 -8.108 1.00 6.87 132 LEU B CA 1
ATOM 2911 C C . LEU B 1 135 ? 32.595 -1.024 -8.824 1.00 6.85 132 LEU B C 1
ATOM 2912 O O . LEU B 1 135 ? 32.540 -0.938 -10.057 1.00 8.69 132 LEU B O 1
ATOM 2917 N N . SER B 1 136 ? 31.525 -0.924 -8.045 1.00 6.78 133 SER B N 1
ATOM 2918 C CA . SER B 1 136 ? 30.185 -0.736 -8.589 1.00 6.72 133 SER B CA 1
ATOM 2919 C C . SER B 1 136 ? 29.908 0.736 -8.756 1.00 6.37 133 SER B C 1
ATOM 2920 O O . SER B 1 136 ? 30.309 1.566 -7.932 1.00 7.46 133 SER B O 1
ATOM 2923 N N . ASN B 1 137 ? 29.189 1.051 -9.832 1.00 6.21 134 ASN B N 1
ATOM 2924 C CA . ASN B 1 137 ? 28.793 2.400 -10.165 1.00 6.79 134 ASN B CA 1
ATOM 2925 C C . ASN B 1 137 ? 27.301 2.675 -9.992 1.00 7.53 134 ASN B C 1
ATOM 2926 O O . ASN B 1 137 ? 26.829 3.767 -10.295 1.00 8.65 134 ASN B O 1
ATOM 2931 N N . SER B 1 138 ? 26.571 1.693 -9.465 1.00 7.87 135 SER B N 1
ATOM 2932 C CA . SER B 1 138 ? 25.206 1.907 -8.997 1.00 8.93 135 SER B CA 1
ATOM 2933 C C . SER B 1 138 ? 24.959 1.073 -7.770 1.00 7.92 135 SER B C 1
ATOM 2934 O O . SER B 1 138 ? 25.140 -0.144 -7.788 1.00 8.69 135 SER B O 1
ATOM 2937 N N . ALA B 1 139 ? 24.490 1.759 -6.723 1.00 9.75 136 ALA B N 1
ATOM 2938 C CA . ALA B 1 139 ? 24.118 1.119 -5.479 1.00 10.52 136 ALA B CA 1
ATOM 2939 C C . ALA B 1 139 ? 22.645 0.726 -5.467 1.00 9.94 136 ALA B C 1
ATOM 2940 O O . ALA B 1 139 ? 22.120 0.385 -4.412 1.00 11.66 136 ALA B O 1
ATOM 2942 N N . GLY B 1 140 ? 21.996 0.746 -6.637 1.00 9.36 137 GLY B N 1
ATOM 2943 C CA . GLY B 1 140 ? 20.575 0.512 -6.757 1.00 8.62 137 GLY B CA 1
ATOM 2944 C C . GLY B 1 140 ? 19.733 1.717 -6.442 1.00 6.62 137 GLY B C 1
ATOM 2945 O O . GLY B 1 140 ? 20.207 2.833 -6.419 1.00 8.91 137 GLY B O 1
ATOM 2946 N N . THR B 1 141 ? 18.453 1.479 -6.211 1.00 7.52 138 THR B N 1
ATOM 2947 C CA . THR B 1 141 ? 17.500 2.540 -5.918 1.00 8.39 138 THR B CA 1
ATOM 2948 C C . THR B 1 141 ? 16.599 2.167 -4.734 1.00 7.54 138 THR B C 1
ATOM 2949 O O . THR B 1 141 ? 15.471 2.622 -4.619 1.00 8.50 138 THR B O 1
ATOM 2953 N N . PHE B 1 142 ? 17.123 1.324 -3.865 1.00 6.81 139 PHE B N 1
ATOM 2954 C CA . PHE B 1 142 ? 16.405 0.835 -2.687 1.00 7.13 139 PHE B CA 1
ATOM 2955 C C . PHE B 1 142 ? 17.049 1.426 -1.430 1.00 6.99 139 PHE B C 1
ATOM 2956 O O . PHE B 1 142 ? 17.639 2.510 -1.489 1.00 7.75 139 PHE B O 1
ATOM 2964 N N . VAL B 1 143 ? 16.935 0.750 -0.299 1.00 7.05 140 VAL B N 1
ATOM 2965 C CA . VAL B 1 143 ? 17.360 1.337 0.960 1.00 8.05 140 VAL B CA 1
ATOM 2966 C C . VAL B 1 143 ? 18.881 1.534 1.020 1.00 7.34 140 VAL B C 1
ATOM 2967 O O . VAL B 1 143 ? 19.353 2.453 1.660 1.00 8.28 140 VAL B O 1
ATOM 2971 N N A CYS B 1 144 ? 19.634 0.697 0.310 0.80 8.21 141 CYS B N 1
ATOM 2972 N N B CYS B 1 144 ? 19.641 0.688 0.345 0.20 8.34 141 CYS B N 1
ATOM 2973 C CA A CYS B 1 144 ? 21.096 0.822 0.313 0.80 8.31 141 CYS B CA 1
ATOM 2974 C CA B CYS B 1 144 ? 21.096 0.811 0.357 0.20 8.65 141 CYS B CA 1
ATOM 2975 C C A CYS B 1 144 ? 21.541 2.123 -0.328 0.80 7.61 141 CYS B C 1
ATOM 2976 C C B CYS B 1 144 ? 21.600 2.071 -0.354 0.20 8.06 141 CYS B C 1
ATOM 2977 O O A CYS B 1 144 ? 22.296 2.887 0.261 0.80 7.75 141 CYS B O 1
ATOM 2978 O O B CYS B 1 144 ? 22.478 2.753 0.171 0.20 8.02 141 CYS B O 1
ATOM 2983 N N . ASN B 1 145 ? 21.065 2.380 -1.536 1.00 7.32 142 ASN B N 1
ATOM 2984 C CA . ASN B 1 145 ? 21.401 3.651 -2.194 1.00 7.28 142 ASN B CA 1
ATOM 2985 C C . ASN B 1 145 ? 20.949 4.821 -1.343 1.00 6.60 142 ASN B C 1
ATOM 2986 O O . ASN B 1 145 ? 21.635 5.839 -1.243 1.00 7.58 142 ASN B O 1
ATOM 2991 N N . HIS B 1 146 ? 19.763 4.688 -0.763 1.00 6.77 143 HIS B N 1
ATOM 2992 C CA . HIS B 1 146 ? 19.226 5.726 0.086 1.00 7.33 143 HIS B CA 1
ATOM 2993 C C . HIS B 1 146 ? 20.172 6.080 1.206 1.00 6.63 143 HIS B C 1
ATOM 2994 O O . HIS B 1 146 ? 20.395 7.253 1.518 1.00 7.59 143 HIS B O 1
ATOM 3001 N N . THR B 1 147 ? 20.727 5.064 1.836 1.00 7.79 144 THR B N 1
ATOM 3002 C CA . THR B 1 147 ? 21.636 5.247 2.967 1.00 7.62 144 THR B CA 1
ATOM 3003 C C . THR B 1 147 ? 22.937 5.894 2.523 1.00 8.06 144 THR B C 1
ATOM 3004 O O . THR B 1 147 ? 23.420 6.816 3.175 1.00 7.99 144 THR B O 1
ATOM 3008 N N . LEU B 1 148 ? 23.519 5.390 1.444 1.00 7.27 145 LEU B N 1
ATOM 3009 C CA . LEU B 1 148 ? 24.729 5.991 0.921 1.00 7.17 145 LEU B CA 1
ATOM 3010 C C . LEU B 1 148 ? 24.486 7.470 0.562 1.00 6.22 145 LEU B C 1
ATOM 3011 O O . LEU B 1 148 ? 25.294 8.344 0.858 1.00 6.89 145 LEU B O 1
ATOM 3016 N N . TYR B 1 149 ? 23.365 7.736 -0.106 1.00 6.01 146 TYR B N 1
ATOM 3017 C CA . TYR B 1 149 ? 23.021 9.104 -0.485 1.00 6.02 146 TYR B CA 1
ATOM 3018 C C . TYR B 1 149 ? 22.876 9.983 0.748 1.00 6.16 146 TYR B C 1
ATOM 3019 O O . TYR B 1 149 ? 23.391 11.104 0.795 1.00 6.74 146 TYR B O 1
ATOM 3028 N N . HIS B 1 150 ? 22.183 9.484 1.764 1.00 6.53 147 HIS B N 1
ATOM 3029 C CA . HIS B 1 150 ? 21.982 10.285 2.967 1.00 6.99 147 HIS B CA 1
ATOM 3030 C C . HIS B 1 150 ? 23.303 10.603 3.662 1.00 7.19 147 HIS B C 1
ATOM 3031 O O . HIS B 1 150 ? 23.498 11.716 4.150 1.00 7.96 147 HIS B O 1
ATOM 3038 N N . LEU B 1 151 ? 24.214 9.633 3.713 1.00 7.50 148 LEU B N 1
ATOM 3039 C CA . LEU B 1 151 ? 25.535 9.861 4.255 1.00 7.60 148 LEU B CA 1
ATOM 3040 C C . LEU B 1 151 ? 26.250 10.959 3.460 1.00 7.01 148 LEU B C 1
ATOM 3041 O O . LEU B 1 151 ? 26.874 11.846 4.039 1.00 8.34 148 LEU B O 1
ATOM 3046 N N . GLY B 1 152 ? 26.146 10.913 2.136 1.00 7.00 149 GLY B N 1
ATOM 3047 C CA . GLY B 1 152 ? 26.728 11.944 1.315 1.00 7.03 149 GLY B CA 1
ATOM 3048 C C . GLY B 1 152 ? 26.124 13.315 1.542 1.00 6.88 149 GLY B C 1
ATOM 3049 O O . GLY B 1 152 ? 26.821 14.316 1.541 1.00 7.54 149 GLY B O 1
ATOM 3050 N N . TYR B 1 153 ? 24.814 13.339 1.726 1.00 7.48 150 TYR B N 1
ATOM 3051 C CA . TYR B 1 153 ? 24.103 14.561 2.047 1.00 6.86 150 TYR B CA 1
ATOM 3052 C C . TYR B 1 153 ? 24.566 15.135 3.393 1.00 6.70 150 TYR B C 1
ATOM 3053 O O . TYR B 1 153 ? 24.837 16.331 3.504 1.00 7.58 150 TYR B O 1
ATOM 3062 N N . LEU B 1 154 ? 24.679 14.287 4.403 1.00 7.92 151 LEU B N 1
ATOM 3063 C CA . LEU B 1 154 ? 25.178 14.743 5.702 1.00 8.77 151 LEU B CA 1
ATOM 3064 C C . LEU B 1 154 ? 26.598 15.284 5.596 1.00 7.92 151 LEU B C 1
ATOM 3065 O O . LEU B 1 154 ? 26.927 16.278 6.231 1.00 9.09 151 LEU B O 1
ATOM 3070 N N . GLN B 1 155 ? 27.456 14.610 4.833 1.00 8.54 152 GLN B N 1
ATOM 3071 C CA . GLN B 1 155 ? 28.839 15.075 4.645 1.00 8.48 152 GLN B CA 1
ATOM 3072 C C . GLN B 1 155 ? 28.875 16.454 3.960 1.00 8.99 152 GLN B C 1
ATOM 3073 O O . GLN B 1 155 ? 29.687 17.308 4.316 1.00 11.58 152 GLN B O 1
ATOM 3079 N N . ASP B 1 156 ? 27.993 16.642 2.976 1.00 8.52 153 ASP B N 1
ATOM 3080 C CA . ASP B 1 156 ? 27.870 17.911 2.259 1.00 9.90 153 ASP B CA 1
ATOM 3081 C C . ASP B 1 156 ? 27.357 19.017 3.168 1.00 10.26 153 ASP B C 1
ATOM 3082 O O . ASP B 1 156 ? 27.943 20.109 3.216 1.00 13.27 153 ASP B O 1
ATOM 3087 N N . LYS B 1 157 ? 26.272 18.755 3.897 1.00 9.40 154 LYS B N 1
ATOM 3088 C CA . LYS B 1 157 ? 25.577 19.825 4.592 1.00 10.04 154 LYS B CA 1
ATOM 3089 C C . LYS B 1 157 ? 25.992 20.031 6.041 1.00 10.24 154 LYS B C 1
ATOM 3090 O O . LYS B 1 157 ? 25.797 21.115 6.554 1.00 13.25 154 LYS B O 1
ATOM 3096 N N . HIS B 1 158 ? 26.547 19.012 6.703 1.00 10.92 155 HIS B N 1
ATOM 3097 C CA . HIS B 1 158 ? 26.795 19.088 8.150 1.00 11.64 155 HIS B CA 1
ATOM 3098 C C . HIS B 1 158 ? 28.155 18.618 8.649 1.00 11.89 155 HIS B C 1
ATOM 3099 O O . HIS B 1 158 ? 28.693 19.196 9.583 1.00 12.89 155 HIS B O 1
ATOM 3106 N N . TYR B 1 159 ? 28.727 17.605 8.026 1.00 11.21 156 TYR B N 1
ATOM 3107 C CA . TYR B 1 159 ? 29.936 16.967 8.548 1.00 10.87 156 TYR B CA 1
ATOM 3108 C C . TYR B 1 159 ? 31.025 16.877 7.501 1.00 10.62 156 TYR B C 1
ATOM 3109 O O . TYR B 1 159 ? 31.295 15.803 6.973 1.00 10.28 156 TYR B O 1
ATOM 3118 N N . PRO B 1 160 ? 31.683 18.005 7.203 1.00 11.84 157 PRO B N 1
ATOM 3119 C CA . PRO B 1 160 ? 32.668 17.975 6.110 1.00 13.59 157 PRO B CA 1
ATOM 3120 C C . PRO B 1 160 ? 33.846 17.037 6.305 1.00 14.24 157 PRO B C 1
ATOM 3121 O O . PRO B 1 160 ? 34.463 16.624 5.335 1.00 16.80 157 PRO B O 1
ATOM 3125 N N . HIS B 1 161 ? 34.172 16.713 7.543 1.00 14.05 158 HIS B N 1
ATOM 3126 C CA . HIS B 1 161 ? 35.308 15.838 7.782 1.00 15.56 158 HIS B CA 1
ATOM 3127 C C . HIS B 1 161 ? 34.978 14.341 7.759 1.00 13.58 158 HIS B C 1
ATOM 3128 O O . HIS B 1 161 ? 35.875 13.505 7.856 1.00 16.22 158 HIS B O 1
ATOM 3135 N N . LEU 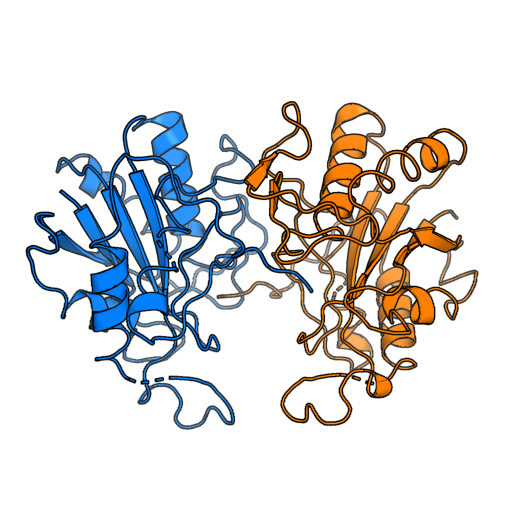B 1 162 ? 33.704 14.012 7.630 1.00 11.27 159 LEU B N 1
ATOM 3136 C CA . LEU B 1 162 ? 33.288 12.609 7.605 1.00 9.76 159 LEU B CA 1
ATOM 3137 C C . LEU B 1 162 ? 33.659 11.958 6.288 1.00 9.44 159 LEU B C 1
ATOM 3138 O O . LEU B 1 162 ? 33.536 12.551 5.222 1.00 10.49 159 LEU B O 1
ATOM 3143 N N . ARG B 1 163 ? 34.123 10.721 6.374 1.00 8.65 160 ARG B N 1
ATOM 3144 C CA . ARG B 1 163 ? 34.270 9.896 5.201 1.00 8.23 160 ARG B CA 1
ATOM 3145 C C . ARG B 1 163 ? 33.185 8.826 5.249 1.00 8.00 160 ARG B C 1
ATOM 3146 O O . ARG B 1 163 ? 32.814 8.330 6.304 1.00 9.35 160 ARG B O 1
ATOM 3154 N N . PHE B 1 164 ? 32.673 8.472 4.088 1.00 7.82 161 PHE B N 1
ATOM 3155 C CA . PHE B 1 164 ? 31.535 7.589 4.029 1.00 8.13 161 PHE B CA 1
ATOM 3156 C C . PHE B 1 164 ? 31.583 6.709 2.771 1.00 7.18 161 PHE B C 1
ATOM 3157 O O . PHE B 1 164 ? 32.141 7.119 1.743 1.00 8.31 161 PHE B O 1
ATOM 3165 N N . GLY B 1 165 ? 30.978 5.535 2.867 1.00 7.21 162 GLY B N 1
ATOM 3166 C CA . GLY B 1 165 ? 30.920 4.667 1.722 1.00 6.80 162 GLY B CA 1
ATOM 3167 C C . GLY B 1 165 ? 29.963 3.507 1.956 1.00 6.57 162 GLY B C 1
ATOM 3168 O O . GLY B 1 165 ? 29.303 3.422 3.000 1.00 7.01 162 GLY B O 1
ATOM 3169 N N . PHE B 1 166 ? 29.875 2.634 0.957 1.00 6.34 163 PHE B N 1
ATOM 3170 C CA . PHE B 1 166 ? 28.967 1.510 0.951 1.00 6.94 163 PHE B CA 1
ATOM 3171 C C . PHE B 1 166 ? 29.635 0.351 0.268 1.00 7.10 163 PHE B C 1
ATOM 3172 O O . PHE B 1 166 ? 30.312 0.524 -0.749 1.00 7.73 163 PHE B O 1
ATOM 3180 N N . ILE B 1 167 ? 29.470 -0.836 0.840 1.00 7.28 164 ILE B N 1
ATOM 3181 C CA . ILE B 1 167 ? 29.902 -2.059 0.169 1.00 7.02 164 ILE B CA 1
ATOM 3182 C C . ILE B 1 167 ? 28.733 -3.033 0.089 1.00 7.18 164 ILE B C 1
ATOM 3183 O O . ILE B 1 167 ? 28.141 -3.375 1.091 1.00 7.54 164 ILE B O 1
ATOM 3188 N N . HIS B 1 168 ? 28.393 -3.448 -1.125 1.00 6.37 165 HIS B N 1
ATOM 3189 C CA . HIS B 1 168 ? 27.417 -4.523 -1.327 1.00 6.94 165 HIS B CA 1
ATOM 3190 C C . HIS B 1 168 ? 28.146 -5.874 -1.336 1.00 6.51 165 HIS B C 1
ATOM 3191 O O . HIS B 1 168 ? 29.310 -5.992 -1.751 1.00 7.08 165 HIS B O 1
ATOM 3198 N N . VAL B 1 169 ? 27.443 -6.878 -0.843 1.00 6.93 166 VAL B N 1
ATOM 3199 C CA . VAL B 1 169 ? 27.928 -8.241 -0.782 1.00 6.87 166 VAL B CA 1
ATOM 3200 C C . VAL B 1 169 ? 26.916 -9.172 -1.432 1.00 7.13 166 VAL B C 1
ATOM 3201 O O . VAL B 1 169 ? 25.712 -8.891 -1.430 1.00 8.36 166 VAL B O 1
ATOM 3205 N N . PRO B 1 170 ? 27.375 -10.317 -1.956 1.00 7.12 167 PRO B N 1
ATOM 3206 C CA . PRO B 1 170 ? 26.448 -11.277 -2.522 1.00 7.56 167 PRO B CA 1
ATOM 3207 C C . PRO B 1 170 ? 25.562 -11.956 -1.506 1.00 7.52 167 PRO B C 1
ATOM 3208 O O . PRO B 1 170 ? 25.790 -11.884 -0.294 1.00 7.96 167 PRO B O 1
ATOM 3212 N N . TYR B 1 171 ? 24.539 -12.623 -2.014 1.00 7.55 168 TYR B N 1
ATOM 3213 C CA . TYR B 1 171 ? 23.865 -13.648 -1.222 1.00 6.93 168 TYR B CA 1
ATOM 3214 C C . TYR B 1 171 ? 24.857 -14.673 -0.671 1.00 7.84 168 TYR B C 1
ATOM 3215 O O . TYR B 1 171 ? 25.903 -14.934 -1.299 1.00 8.00 168 TYR B O 1
ATOM 3224 N N . ILE B 1 172 ? 24.548 -15.255 0.483 1.00 7.01 169 ILE B N 1
ATOM 3225 C CA . ILE B 1 172 ? 25.266 -16.447 0.950 1.00 7.62 169 ILE B CA 1
ATOM 3226 C C . ILE B 1 172 ? 24.516 -17.693 0.417 1.00 7.55 169 ILE B C 1
ATOM 3227 O O . ILE B 1 172 ? 23.348 -17.582 0.048 1.00 7.61 169 ILE B O 1
ATOM 3232 N N . PRO B 1 173 ? 25.172 -18.870 0.400 1.00 8.58 170 PRO B N 1
ATOM 3233 C CA . PRO B 1 173 ? 24.569 -20.022 -0.253 1.00 11.03 170 PRO B CA 1
ATOM 3234 C C . PRO B 1 173 ? 23.215 -20.471 0.328 1.00 9.82 170 PRO B C 1
ATOM 3235 O O . PRO B 1 173 ? 22.361 -20.912 -0.449 1.00 8.72 170 PRO B O 1
ATOM 3239 N N . GLU B 1 174 ? 22.977 -20.249 1.610 1.00 8.43 171 GLU B N 1
ATOM 3240 C CA . GLU B 1 174 ? 21.675 -20.619 2.189 1.00 9.11 171 GLU B CA 1
ATOM 3241 C C . GLU B 1 174 ? 20.507 -19.794 1.650 1.00 8.49 171 GLU B C 1
ATOM 3242 O O . GLU B 1 174 ? 19.357 -20.129 1.887 1.00 10.67 171 GLU B O 1
ATOM 3248 N N . GLN B 1 175 ? 20.808 -18.685 0.973 1.00 7.78 172 GLN B N 1
ATOM 3249 C CA . GLN B 1 175 ? 19.785 -17.855 0.395 1.00 8.73 172 GLN B CA 1
ATOM 3250 C C . GLN B 1 175 ? 19.443 -18.204 -1.057 1.00 9.02 172 GLN B C 1
ATOM 3251 O O . GLN B 1 175 ? 18.510 -17.615 -1.616 1.00 12.89 172 GLN B O 1
ATOM 3257 N N . VAL B 1 176 ? 20.186 -19.126 -1.681 1.00 8.19 173 VAL B N 1
ATOM 3258 C CA . VAL B 1 176 ? 20.003 -19.441 -3.104 1.00 9.72 173 VAL B CA 1
ATOM 3259 C C . VAL B 1 176 ? 19.680 -20.917 -3.339 1.00 8.03 173 VAL B C 1
ATOM 3260 O O . VAL B 1 176 ? 19.858 -21.430 -4.443 1.00 8.25 173 VAL B O 1
ATOM 3264 N N . ILE B 1 177 ? 19.172 -21.608 -2.314 1.00 7.23 174 ILE B N 1
ATOM 3265 C CA . ILE B 1 177 ? 18.821 -23.026 -2.455 1.00 6.70 174 ILE B CA 1
ATOM 3266 C C . ILE B 1 177 ? 17.690 -23.109 -3.482 1.00 6.72 174 ILE B C 1
ATOM 3267 O O . ILE B 1 177 ? 16.656 -22.464 -3.356 1.00 8.73 174 ILE B O 1
ATOM 3272 N N . GLY B 1 178 ? 17.901 -23.908 -4.511 1.00 7.28 175 GLY B N 1
ATOM 3273 C CA . GLY B 1 178 ? 16.932 -24.067 -5.566 1.00 7.68 175 GLY B CA 1
ATOM 3274 C C . GLY B 1 178 ? 16.976 -22.979 -6.617 1.00 7.59 175 GLY B C 1
ATOM 3275 O O . GLY B 1 178 ? 16.139 -22.970 -7.513 1.00 9.08 175 GLY B O 1
ATOM 3276 N N . LYS B 1 179 ? 17.931 -22.049 -6.487 1.00 8.17 176 LYS B N 1
ATOM 3277 C CA . LYS B 1 179 ? 18.196 -21.009 -7.474 1.00 10.83 176 LYS B CA 1
ATOM 3278 C C . LYS B 1 179 ? 19.634 -21.177 -7.977 1.00 12.18 176 LYS B C 1
ATOM 3279 O O . LYS B 1 179 ? 20.497 -20.347 -7.682 1.00 13.04 176 LYS B O 1
ATOM 3285 N N . PRO B 1 180 ? 19.910 -22.251 -8.732 1.00 17.20 177 PRO B N 1
ATOM 3286 C CA . PRO B 1 180 ? 21.283 -22.525 -9.172 1.00 19.92 177 PRO B CA 1
ATOM 3287 C C . PRO B 1 180 ? 21.923 -21.527 -10.149 1.00 20.85 177 PRO B C 1
ATOM 3288 O O . PRO B 1 180 ? 23.147 -21.554 -10.313 1.00 24.79 177 PRO B O 1
A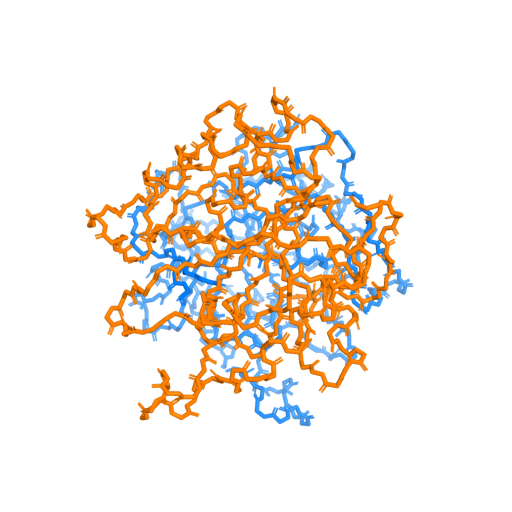TOM 3292 N N . ASP B 1 181 ? 21.141 -20.672 -10.803 1.00 19.61 178 ASP B N 1
ATOM 3293 C CA . ASP B 1 181 ? 21.727 -19.672 -11.698 1.00 20.55 178 ASP B CA 1
ATOM 3294 C C . ASP B 1 181 ? 21.986 -18.357 -10.954 1.00 18.46 178 ASP B C 1
ATOM 3295 O O . ASP B 1 181 ? 22.345 -17.342 -11.561 1.00 20.34 178 ASP B O 1
ATOM 3300 N N . THR B 1 182 ? 21.802 -18.363 -9.637 1.00 15.09 179 THR B N 1
ATOM 3301 C CA . THR B 1 182 ? 22.014 -17.161 -8.838 1.00 12.60 179 THR B CA 1
ATOM 3302 C C . THR B 1 182 ? 23.326 -17.286 -8.053 1.00 11.25 179 THR B C 1
ATOM 3303 O O . THR B 1 182 ? 23.503 -18.230 -7.259 1.00 12.46 179 THR B O 1
ATOM 3307 N N . PRO B 1 183 ? 24.268 -16.349 -8.275 1.00 10.10 180 PRO B N 1
ATOM 3308 C CA A PRO B 1 183 ? 25.522 -16.506 -7.561 0.50 10.21 180 PRO B CA 1
ATOM 3309 C CA B PRO B 1 183 ? 25.545 -16.321 -7.578 0.50 9.10 180 PRO B CA 1
ATOM 3310 C C . PRO B 1 183 ? 25.406 -16.206 -6.066 1.00 8.74 180 PRO B C 1
ATOM 3311 O O . PRO B 1 183 ? 24.452 -15.586 -5.596 1.00 9.65 180 PRO B O 1
ATOM 3318 N N . SER B 1 184 ? 26.370 -16.740 -5.337 1.00 9.76 181 SER B N 1
ATOM 3319 C CA . SER B 1 184 ? 26.454 -16.567 -3.891 1.00 9.42 181 SER B CA 1
ATOM 3320 C C . SER B 1 184 ? 27.907 -16.635 -3.498 1.00 9.67 181 SER B C 1
ATOM 3321 O O . SER B 1 184 ? 28.765 -16.966 -4.322 1.00 11.21 181 SER B O 1
ATOM 3332 N N . PRO B 1 186 ? 30.267 -17.770 0.148 1.00 7.72 183 PRO B N 1
ATOM 3333 C CA . PRO B 1 186 ? 30.234 -18.173 1.547 1.00 8.46 183 PRO B CA 1
ATOM 3334 C C . PRO B 1 186 ? 30.467 -17.027 2.507 1.00 8.43 183 PRO B C 1
ATOM 3335 O O . PRO B 1 186 ? 31.287 -16.135 2.236 1.00 7.98 183 PRO B O 1
ATOM 3339 N N . LEU B 1 187 ? 29.749 -17.031 3.627 1.00 8.04 184 LEU B N 1
ATOM 3340 C CA . LEU B 1 187 ? 29.849 -15.950 4.582 1.00 7.71 184 LEU B CA 1
ATOM 3341 C C . LEU B 1 187 ? 31.271 -15.657 5.014 1.00 7.62 184 LEU B C 1
ATOM 3342 O O . LEU B 1 187 ? 31.645 -14.503 5.126 1.00 8.00 184 LEU B O 1
ATOM 3347 N N A GLU B 1 188 ? 32.062 -16.690 5.276 0.70 8.17 185 GLU B N 1
ATOM 3348 N N B GLU B 1 188 ? 32.056 -16.696 5.270 0.30 8.02 185 GLU B N 1
ATOM 3349 C CA A GLU B 1 188 ? 33.418 -16.434 5.754 0.70 8.97 185 GLU B CA 1
ATOM 3350 C CA B GLU B 1 188 ? 33.429 -16.504 5.726 0.30 8.51 185 GLU B CA 1
ATOM 3351 C C A GLU B 1 188 ? 34.278 -15.695 4.732 0.70 7.95 185 GLU B C 1
ATOM 3352 C C B GLU B 1 188 ? 34.270 -15.706 4.733 0.30 7.88 185 GLU B C 1
ATOM 3353 O O A GLU B 1 188 ? 35.172 -14.956 5.121 0.70 8.34 185 GLU B O 1
ATOM 3354 O O B GLU B 1 188 ? 35.141 -14.939 5.137 0.30 8.00 185 GLU B O 1
ATOM 3365 N N . LYS B 1 189 ? 33.998 -15.887 3.442 1.00 7.39 186 LYS B N 1
ATOM 3366 C CA . LYS B 1 189 ? 34.683 -15.163 2.407 1.00 7.38 186 LYS B CA 1
ATOM 3367 C C . LYS B 1 189 ? 34.216 -13.717 2.359 1.00 7.24 186 LYS B C 1
ATOM 3368 O O . LYS B 1 189 ? 35.027 -12.810 2.176 1.00 7.51 186 LYS B O 1
ATOM 3374 N N . ILE B 1 190 ? 32.920 -13.492 2.565 1.00 5.99 187 ILE B N 1
ATOM 3375 C CA . ILE B 1 190 ? 32.425 -12.119 2.656 1.00 6.65 187 ILE B CA 1
ATOM 3376 C C . ILE B 1 190 ? 33.139 -11.388 3.810 1.00 6.76 187 ILE B C 1
ATOM 3377 O O . ILE B 1 190 ? 33.600 -10.251 3.652 1.00 7.32 187 ILE B O 1
ATOM 3382 N N . VAL B 1 191 ? 33.217 -12.048 4.967 1.00 6.61 188 VAL B N 1
ATOM 3383 C CA . VAL B 1 191 ? 33.868 -11.429 6.132 1.00 6.61 188 VAL B CA 1
ATOM 3384 C C . VAL B 1 191 ? 35.337 -11.090 5.809 1.00 6.48 188 VAL B C 1
ATOM 3385 O O . VAL B 1 191 ? 35.810 -10.021 6.132 1.00 7.32 188 VAL B O 1
ATOM 3389 N N . ALA B 1 192 ? 36.041 -12.010 5.162 1.00 7.29 189 ALA B N 1
ATOM 3390 C CA . ALA B 1 192 ? 37.426 -11.764 4.767 1.00 6.90 189 ALA B CA 1
ATOM 3391 C C . ALA B 1 192 ? 37.545 -10.580 3.811 1.00 7.16 189 ALA B C 1
ATOM 3392 O O . ALA B 1 192 ? 38.465 -9.768 3.931 1.00 7.27 189 ALA B O 1
ATOM 3394 N N . GLY B 1 193 ? 36.630 -10.469 2.861 1.00 6.72 190 GLY B N 1
ATOM 3395 C CA . GLY B 1 193 ? 36.676 -9.384 1.918 1.00 7.24 190 GLY B CA 1
ATOM 3396 C C . GLY B 1 193 ? 36.378 -8.052 2.558 1.00 7.28 190 GLY B C 1
ATOM 3397 O O . GLY B 1 193 ? 37.040 -7.052 2.262 1.00 7.39 190 GLY B O 1
ATOM 3398 N N . LEU B 1 194 ? 35.367 -8.000 3.423 1.00 6.19 191 LEU B N 1
ATOM 3399 C CA . LEU B 1 194 ? 35.073 -6.753 4.128 1.00 6.58 191 LEU B CA 1
ATOM 3400 C C . LEU B 1 194 ? 36.268 -6.323 4.985 1.00 6.30 191 LEU B C 1
ATOM 3401 O O . LEU B 1 194 ? 36.562 -5.149 5.091 1.00 6.52 191 LEU B O 1
ATOM 3406 N N . THR B 1 195 ? 36.903 -7.305 5.630 1.00 6.26 192 THR B N 1
ATOM 3407 C CA . THR B 1 195 ? 38.053 -7.029 6.476 1.00 6.67 192 THR B CA 1
ATOM 3408 C C . THR B 1 195 ? 39.164 -6.382 5.640 1.00 6.80 192 THR B C 1
ATOM 3409 O O . THR B 1 195 ? 39.749 -5.372 6.025 1.00 7.16 192 THR B O 1
ATOM 3413 N N . ALA B 1 196 ? 39.432 -6.963 4.468 1.00 6.69 193 ALA B N 1
ATOM 3414 C CA . ALA B 1 196 ? 40.447 -6.435 3.573 1.00 6.55 193 ALA B CA 1
ATOM 3415 C C . ALA B 1 196 ? 40.107 -5.021 3.102 1.00 7.12 193 ALA B C 1
ATOM 3416 O O . ALA B 1 196 ? 40.983 -4.138 3.070 1.00 8.00 193 ALA B O 1
ATOM 3418 N N . ALA B 1 197 ? 38.833 -4.781 2.775 1.00 6.92 194 ALA B N 1
ATOM 3419 C CA . ALA B 1 197 ? 38.406 -3.462 2.339 1.00 6.82 194 ALA B CA 1
ATOM 3420 C C . ALA B 1 197 ? 38.649 -2.456 3.447 1.00 6.47 194 ALA B C 1
ATOM 3421 O O . ALA B 1 197 ? 39.145 -1.361 3.179 1.00 7.68 194 ALA B O 1
ATOM 3423 N N . ILE B 1 198 ? 38.306 -2.806 4.678 1.00 6.32 195 ILE B N 1
ATOM 3424 C CA . ILE B 1 198 ? 38.463 -1.863 5.801 1.00 7.03 195 ILE B CA 1
ATOM 3425 C C . ILE B 1 198 ? 39.941 -1.572 6.066 1.00 7.49 195 ILE B C 1
ATOM 3426 O O . ILE B 1 198 ? 40.319 -0.452 6.381 1.00 8.79 195 ILE B O 1
ATOM 3431 N N . GLU B 1 199 ? 40.780 -2.593 5.932 1.00 7.39 196 GLU B N 1
ATOM 3432 C CA . GLU B 1 199 ? 42.215 -2.434 6.128 1.00 8.24 196 GLU B CA 1
ATOM 3433 C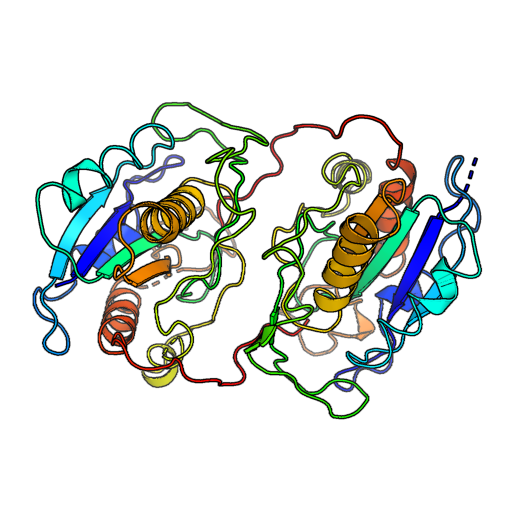 C . GLU B 1 199 ? 42.791 -1.395 5.172 1.00 8.55 196 GLU B C 1
ATOM 3434 O O . GLU B 1 199 ? 43.745 -0.699 5.522 1.00 9.42 196 GLU B O 1
ATOM 3440 N N . ALA B 1 200 ? 42.195 -1.262 3.991 1.00 8.41 197 ALA B N 1
ATOM 3441 C CA . ALA B 1 200 ? 42.679 -0.341 2.970 1.00 8.68 197 ALA B CA 1
ATOM 3442 C C . ALA B 1 200 ? 42.205 1.071 3.184 1.00 10.45 197 ALA B C 1
ATOM 3443 O O . ALA B 1 200 ? 42.640 1.976 2.473 1.00 14.16 197 ALA B O 1
ATOM 3445 N N . ILE B 1 201 ? 41.324 1.294 4.146 1.00 9.48 198 ILE B N 1
ATOM 3446 C CA . ILE B 1 201 ? 40.858 2.664 4.422 1.00 10.37 198 ILE B CA 1
ATOM 3447 C C . ILE B 1 201 ? 41.895 3.542 5.115 1.00 11.21 198 ILE B C 1
ATOM 3448 O O . ILE B 1 201 ? 42.509 3.160 6.090 1.00 10.89 198 ILE B O 1
ATOM 3453 N N . SER B 1 202 ? 42.039 4.747 4.584 1.00 13.44 199 SER B N 1
ATOM 3454 C CA . SER B 1 202 ? 42.903 5.752 5.127 1.00 15.76 199 SER B CA 1
ATOM 3455 C C . SER B 1 202 ? 42.409 7.088 4.601 1.00 16.50 199 SER B C 1
ATOM 3456 O O . SER B 1 202 ? 41.391 7.167 3.881 1.00 18.65 199 SER B O 1
ATOM 3459 N N . ASN B 1 203 ? 43.125 8.134 4.994 1.00 15.72 200 ASN B N 1
ATOM 3460 C CA . ASN B 1 203 ? 42.873 9.493 4.511 1.00 14.40 200 ASN B CA 1
ATOM 3461 C C . ASN B 1 203 ? 43.688 9.844 3.279 1.00 14.87 200 ASN B C 1
ATOM 3462 O O . ASN B 1 203 ? 43.673 10.989 2.826 1.00 16.78 200 ASN B O 1
ATOM 3467 N N . ASP B 1 204 ? 44.390 8.877 2.715 1.00 12.12 201 ASP B N 1
ATOM 3468 C CA . ASP B 1 204 ? 45.231 9.130 1.560 1.00 12.05 201 ASP B CA 1
ATOM 3469 C C . ASP B 1 204 ? 44.421 9.086 0.279 1.00 12.06 201 ASP B C 1
ATOM 3470 O O . ASP B 1 204 ? 43.302 8.578 0.224 1.00 11.91 201 ASP B O 1
ATOM 3475 N N . GLU B 1 205 ? 45.014 9.635 -0.763 1.00 12.33 202 GLU B N 1
ATOM 3476 C CA . GLU B 1 205 ? 44.400 9.617 -2.076 1.00 11.38 202 GLU B CA 1
ATOM 3477 C C . GLU B 1 205 ? 44.101 8.191 -2.494 1.00 9.33 202 GLU B C 1
ATOM 3478 O O . GLU B 1 205 ? 44.879 7.295 -2.201 1.00 11.63 202 GLU B O 1
ATOM 3484 N N . ASP B 1 206 ? 42.979 7.983 -3.169 1.00 8.63 203 ASP B N 1
ATOM 3485 C CA . ASP B 1 206 ? 42.631 6.681 -3.688 1.00 7.62 203 ASP B CA 1
ATOM 3486 C C . ASP B 1 206 ? 43.609 6.248 -4.778 1.00 7.41 203 ASP B C 1
ATOM 3487 O O . ASP B 1 206 ? 44.251 7.074 -5.423 1.00 8.40 203 ASP B O 1
ATOM 3492 N N . LEU B 1 207 ? 43.676 4.948 -5.013 1.00 7.94 204 LEU B N 1
ATOM 3493 C CA . LEU B 1 207 ? 44.355 4.409 -6.144 1.00 7.82 204 LEU B CA 1
ATOM 3494 C C . LEU B 1 207 ? 43.566 4.815 -7.387 1.00 7.83 204 LEU B C 1
ATOM 3495 O O . LEU B 1 207 ? 42.339 5.118 -7.318 1.00 9.99 204 LEU B O 1
ATOM 3500 N N . HIS B 1 208 ? 44.268 4.857 -8.515 1.00 6.65 205 HIS B N 1
ATOM 3501 C CA . HIS B 1 208 ? 43.690 5.115 -9.831 1.00 6.46 205 HIS B CA 1
ATOM 3502 C C . HIS B 1 208 ? 43.989 3.966 -10.791 1.00 6.64 205 HIS B C 1
ATOM 3503 O O . HIS B 1 208 ? 44.405 4.153 -11.925 1.00 8.10 205 HIS B O 1
ATOM 3510 N N . LEU B 1 209 ? 43.733 2.768 -10.296 1.00 8.92 206 LEU B N 1
ATOM 3511 C CA . LEU B 1 209 ? 43.895 1.563 -11.086 1.00 7.59 206 LEU B CA 1
ATOM 3512 C C . LEU B 1 209 ? 42.770 1.450 -12.112 1.00 8.02 206 LEU B C 1
ATOM 3513 O O . LEU B 1 209 ? 41.741 2.116 -12.007 1.00 8.83 206 LEU B O 1
ATOM 3518 N N . ALA B 1 210 ? 42.952 0.551 -13.069 1.00 8.04 207 ALA B N 1
ATOM 3519 C CA . ALA B 1 210 ? 41.977 0.395 -14.153 1.00 9.19 207 ALA B CA 1
ATOM 3520 C C . ALA B 1 210 ? 40.841 -0.543 -13.702 1.00 11.37 207 ALA B C 1
ATOM 3521 O O . ALA B 1 210 ? 40.731 -1.688 -14.120 1.00 14.84 207 ALA B O 1
ATOM 3523 N N . LEU B 1 211 ? 40.000 -0.009 -12.828 1.00 9.25 208 LEU B N 1
ATOM 3524 C CA . LEU B 1 211 ? 38.870 -0.713 -12.217 1.00 9.77 208 LEU B CA 1
ATOM 3525 C C . LEU B 1 211 ? 37.517 -0.135 -12.694 1.00 9.59 208 LEU B C 1
ATOM 3526 O O . LEU B 1 211 ? 36.469 -0.446 -12.126 1.00 10.83 208 LEU B O 1
ATOM 3531 N N . GLY B 1 212 ? 37.537 0.647 -13.762 1.00 9.16 209 GLY B N 1
ATOM 3532 C CA . GLY B 1 212 ? 36.294 1.107 -14.387 1.00 10.82 209 GLY B CA 1
ATOM 3533 C C . GLY B 1 212 ? 35.521 -0.018 -15.061 1.00 12.87 209 GLY B C 1
ATOM 3534 O O . GLY B 1 212 ? 35.988 -1.144 -15.126 1.00 12.14 209 GLY B O 1
ATOM 3535 N N A THR B 1 213 ? 34.379 0.370 -15.643 0.50 12.32 210 THR B N 1
ATOM 3536 N N B THR B 1 213 ? 34.283 0.205 -15.487 0.50 15.45 210 THR B N 1
ATOM 3537 C CA A THR B 1 213 ? 33.489 -0.548 -16.365 0.50 12.61 210 THR B CA 1
ATOM 3538 C CA B THR B 1 213 ? 33.467 -0.952 -15.942 0.50 17.49 210 THR B CA 1
ATOM 3539 C C A THR B 1 213 ? 32.986 -0.000 -17.702 0.50 11.54 210 THR B C 1
ATOM 3540 C C B THR B 1 213 ? 33.619 -1.393 -17.421 0.50 17.49 210 THR B C 1
ATOM 3541 O O A THR B 1 213 ? 32.738 1.207 -17.869 0.50 8.74 210 THR B O 1
ATOM 3542 O O B THR B 1 213 ? 34.030 -0.617 -18.287 0.50 16.92 210 THR B O 1
ATOM 3549 N N A THR B 1 214 ? 32.810 -0.901 -18.664 0.50 12.95 211 THR B N 1
ATOM 3550 N N B THR B 1 214 ? 33.241 -2.652 -17.658 0.50 18.69 211 THR B N 1
ATOM 3551 C CA A THR B 1 214 ? 32.278 -0.484 -19.957 0.50 13.92 211 THR B CA 1
ATOM 3552 C CA B THR B 1 214 ? 33.430 -3.405 -18.916 0.50 19.59 211 THR B CA 1
ATOM 3553 C C A THR B 1 214 ? 30.774 -0.693 -19.971 0.50 16.16 211 THR B C 1
ATOM 3554 C C B THR B 1 214 ? 32.905 -2.911 -20.280 0.50 18.17 211 THR B C 1
ATOM 3555 O O A THR B 1 214 ? 30.098 -0.391 -20.955 0.50 17.24 211 THR B O 1
ATOM 3556 O O B THR B 1 214 ? 33.682 -2.543 -21.162 0.50 19.87 211 THR B O 1
ATOM 3563 N N A GLU B 1 215 ? 30.256 -1.209 -18.862 0.50 16.95 212 GLU B N 1
ATOM 3564 N N B GLU B 1 215 ? 31.588 -2.977 -20.436 0.50 17.47 212 GLU B N 1
ATOM 3565 C CA A GLU B 1 215 ? 28.830 -1.367 -18.686 0.50 17.76 212 GLU B CA 1
ATOM 3566 C CA B GLU B 1 215 ? 30.830 -2.791 -21.717 0.50 12.86 212 GLU B CA 1
ATOM 3567 C C A GLU B 1 215 ? 28.561 -1.650 -17.216 0.50 18.14 212 GLU B C 1
ATOM 3568 C C B GLU B 1 215 ? 31.442 -3.317 -23.057 0.50 11.62 212 GLU B C 1
ATOM 3569 O O A GLU B 1 215 ? 27.509 -1.332 -16.684 0.50 18.43 212 GLU B O 1
ATOM 3570 O O B GLU B 1 215 ? 30.691 -3.874 -23.853 0.50 11.56 212 GLU B O 1
#

CATH classification: 3.40.630.20

InterPro domains:
  IPR000816 Peptidase C15, pyroglutamyl peptidase I [PIRSF015592] (1-200)
  IPR000816 Peptidase C15, pyroglutamyl peptidase I [PR00706] (3-26)
  IPR000816 Peptidase C15, pyroglutamyl peptidase I [PR00706] (60-72)
  IPR000816 Peptidase C15, pyroglutamyl peptidase I [PR00706] (78-98)
  IPR000816 Peptidase C15, pyroglutamyl peptidase I [PR00706] (130-146)
  IPR000816 Peptidase C15, pyroglutamyl peptidase I [PR00706] (160-172)
  IPR000816 Peptidase C15, pyroglutamyl peptidase I [cd00501] (1-194)
  IPR016125 Peptidase C15, pyroglutamyl peptidase I-like [PF01470] (1-199)
  IPR016125 Peptidase C15, pyroglutamyl peptidase I-like [PTHR23402] (2-198)
  IPR029762 Pyroglutamyl peptidase I, bacterial-type [MF_00417] (1-199)
  IPR029762 Pyroglutamyl peptidase I, bacterial-type [TIGR00504] (3-208)
  IPR033693 Pyroglutamyl peptidase I, Glu active site [PS01333] (67-83)
  IPR033694 Pyroglutamyl peptidase I, Cys active site [PS01334] (128-142)
  IPR036440 Peptidase C15, pyroglutamyl peptidase I-like superfamily [G3DSA:3.40.630.20] (1-212)
  IPR036440 Peptidase C15, pyroglutamyl peptidase I-like superfamily [SSF53182] (1-199)